Protein AF-A0A2D5EVM4-F1 (afdb_monomer)

Structure (mmCIF, N/CA/C/O backbone):
data_AF-A0A2D5EVM4-F1
#
_entry.id   AF-A0A2D5EVM4-F1
#
loop_
_atom_site.group_PDB
_atom_site.id
_atom_site.type_symbol
_atom_site.label_atom_id
_atom_site.label_alt_id
_atom_site.label_comp_id
_atom_site.label_asym_id
_atom_site.label_entity_id
_atom_site.label_seq_id
_atom_site.pdbx_PDB_ins_code
_atom_site.Cartn_x
_atom_site.Cartn_y
_atom_site.Cartn_z
_atom_site.occupancy
_atom_site.B_iso_or_equiv
_atom_site.auth_seq_id
_atom_site.auth_comp_id
_atom_site.auth_asym_id
_atom_site.auth_atom_id
_atom_site.pdbx_PDB_model_num
ATOM 1 N N . MET A 1 1 ? 32.799 42.514 26.038 1.00 42.97 1 MET A N 1
ATOM 2 C CA . MET A 1 1 ? 31.816 41.900 26.958 1.00 42.97 1 MET A CA 1
ATOM 3 C C . MET A 1 1 ? 31.707 40.420 26.617 1.00 42.97 1 MET A C 1
ATOM 5 O O . MET A 1 1 ? 31.513 40.083 25.457 1.00 42.97 1 MET A O 1
ATOM 9 N N . ARG A 1 2 ? 32.037 39.554 27.582 1.00 37.62 2 ARG A N 1
ATOM 10 C CA . ARG A 1 2 ? 32.351 38.127 27.397 1.00 37.62 2 ARG A CA 1
ATOM 11 C C . ARG A 1 2 ? 31.093 37.255 27.519 1.00 37.62 2 ARG A C 1
ATOM 13 O O . ARG A 1 2 ? 30.310 37.451 28.439 1.00 37.62 2 ARG A O 1
ATOM 20 N N . ARG A 1 3 ? 30.955 36.279 26.614 1.00 37.78 3 ARG A N 1
ATOM 21 C CA . ARG A 1 3 ? 29.951 35.196 26.643 1.00 37.78 3 ARG A CA 1
ATOM 22 C C . ARG A 1 3 ? 30.235 34.203 27.789 1.00 37.78 3 ARG A C 1
ATOM 24 O O . ARG A 1 3 ? 31.414 33.925 28.028 1.00 37.78 3 ARG A O 1
ATOM 31 N N . PRO A 1 4 ? 29.215 33.613 28.441 1.00 48.44 4 PRO A N 1
ATOM 32 C CA . PRO A 1 4 ? 29.426 32.566 29.433 1.00 48.44 4 PRO A CA 1
ATOM 33 C C . PRO A 1 4 ? 29.598 31.187 28.773 1.00 48.44 4 PRO A C 1
ATOM 35 O O . PRO A 1 4 ? 28.965 30.865 27.769 1.00 48.44 4 PRO A O 1
ATOM 38 N N . ARG A 1 5 ? 30.510 30.388 29.341 1.00 42.19 5 ARG A N 1
ATOM 39 C CA . ARG A 1 5 ? 30.834 29.004 28.963 1.00 42.19 5 ARG A CA 1
ATOM 40 C C . ARG A 1 5 ? 29.987 28.029 29.792 1.00 42.19 5 ARG A C 1
ATOM 42 O O . ARG A 1 5 ? 29.993 28.131 31.014 1.00 42.19 5 ARG A O 1
ATOM 49 N N . HIS A 1 6 ? 29.354 27.052 29.142 1.00 44.16 6 HIS A N 1
ATOM 50 C CA . HIS A 1 6 ? 28.801 25.857 29.794 1.00 44.16 6 HIS A CA 1
ATOM 51 C C . HIS A 1 6 ? 29.901 24.815 30.084 1.00 44.16 6 HIS A C 1
ATOM 53 O O . HIS A 1 6 ? 30.778 24.615 29.235 1.00 44.16 6 HIS A O 1
ATOM 59 N N . PRO A 1 7 ? 29.866 24.116 31.236 1.00 49.81 7 PRO A N 1
ATOM 60 C CA . PRO A 1 7 ? 30.782 23.018 31.525 1.00 49.81 7 PRO A CA 1
ATOM 61 C C . PRO A 1 7 ? 30.286 21.683 30.940 1.00 49.81 7 PRO A C 1
ATOM 63 O O . PRO A 1 7 ? 29.124 21.312 31.072 1.00 49.81 7 PRO A O 1
ATOM 66 N N . ARG A 1 8 ? 31.211 20.951 30.305 1.00 36.97 8 ARG A N 1
ATOM 67 C CA . ARG A 1 8 ? 31.040 19.580 29.801 1.00 36.97 8 ARG A CA 1
ATOM 68 C C . ARG A 1 8 ? 31.270 18.572 30.933 1.00 36.97 8 ARG A C 1
ATOM 70 O O . ARG A 1 8 ? 32.369 18.526 31.485 1.00 36.97 8 ARG A O 1
ATOM 77 N N . GLY A 1 9 ? 30.273 17.736 31.219 1.00 35.34 9 GLY A N 1
ATOM 78 C CA . GLY A 1 9 ? 30.382 16.569 32.098 1.00 35.34 9 GLY A CA 1
ATOM 79 C C . GLY A 1 9 ? 30.800 15.307 31.332 1.00 35.34 9 GLY A C 1
ATOM 80 O O . GLY A 1 9 ? 30.108 14.857 30.429 1.00 35.34 9 GLY A O 1
ATOM 81 N N . ARG A 1 10 ? 31.967 14.772 31.701 1.00 35.72 10 ARG A N 1
ATOM 82 C CA . ARG A 1 10 ? 32.482 13.397 31.493 1.00 35.72 10 ARG A CA 1
ATOM 83 C C . ARG A 1 10 ? 31.760 12.456 32.494 1.00 35.72 10 ARG A C 1
ATOM 85 O O . ARG A 1 10 ? 31.312 12.968 33.507 1.00 35.72 10 ARG A O 1
ATOM 92 N N . ARG A 1 11 ? 31.631 11.124 32.407 1.00 36.03 11 ARG A N 1
ATOM 93 C CA . ARG A 1 11 ? 32.366 9.985 31.810 1.00 36.03 11 ARG A CA 1
ATOM 94 C C . ARG A 1 11 ? 31.428 8.758 31.917 1.00 36.03 11 ARG A C 1
ATOM 96 O O . ARG A 1 11 ? 30.803 8.587 32.958 1.00 36.03 11 ARG A O 1
ATOM 103 N N . SER A 1 12 ? 31.440 7.867 30.931 1.00 38.38 12 SER A N 1
ATOM 104 C CA . SER A 1 12 ? 30.966 6.476 31.049 1.00 38.38 12 SER A CA 1
ATOM 105 C C . SER A 1 12 ? 32.100 5.579 31.577 1.00 38.38 12 SER A C 1
ATOM 107 O O . SER A 1 12 ? 33.254 5.829 31.207 1.00 38.38 12 SER A O 1
ATOM 109 N N . PRO A 1 13 ? 31.838 4.511 32.353 1.00 42.53 13 PRO A N 1
ATOM 110 C CA . PRO A 1 13 ? 32.804 3.440 32.546 1.00 42.53 13 PRO A CA 1
ATOM 111 C C . PRO A 1 13 ? 32.529 2.270 31.594 1.00 42.53 13 PRO A C 1
ATOM 113 O O . PRO A 1 13 ? 31.446 1.693 31.564 1.00 42.53 13 PRO A O 1
ATOM 116 N N . ARG A 1 14 ? 33.572 1.932 30.832 1.00 35.53 14 ARG A N 1
ATOM 117 C CA . ARG A 1 14 ? 33.784 0.637 30.183 1.00 35.53 14 ARG A CA 1
ATOM 118 C C . ARG A 1 14 ? 34.067 -0.409 31.264 1.00 35.53 14 ARG A C 1
ATOM 120 O O . ARG A 1 14 ? 34.882 -0.132 32.141 1.00 35.53 14 ARG A O 1
ATOM 127 N N . TRP A 1 15 ? 33.489 -1.599 31.145 1.00 34.16 15 TRP A N 1
ATOM 128 C CA . TRP A 1 15 ? 33.988 -2.796 31.822 1.00 34.16 15 TRP A CA 1
ATOM 129 C C . TRP A 1 15 ? 34.428 -3.800 30.763 1.00 34.16 15 TRP A C 1
ATOM 131 O O . TRP A 1 15 ? 33.698 -4.077 29.816 1.00 34.16 15 TRP A O 1
ATOM 141 N N . ALA A 1 16 ? 35.681 -4.223 30.900 1.00 33.47 16 ALA A N 1
ATOM 142 C CA . ALA A 1 16 ? 36.396 -5.134 30.027 1.00 33.47 16 ALA A CA 1
ATOM 143 C C . ALA A 1 16 ? 36.357 -6.562 30.590 1.00 33.47 16 ALA A C 1
ATOM 145 O O . ALA A 1 16 ? 36.235 -6.767 31.797 1.00 33.47 16 ALA A O 1
ATOM 146 N N . GLU A 1 17 ? 36.483 -7.508 29.668 1.00 37.12 17 GLU A N 1
ATOM 147 C CA . GLU A 1 17 ? 36.565 -8.960 29.821 1.00 37.12 17 GLU A CA 1
ATOM 148 C C . GLU A 1 17 ? 37.786 -9.435 30.627 1.00 37.12 17 GLU A C 1
ATOM 150 O O . GLU A 1 17 ? 38.798 -8.732 30.675 1.00 37.12 17 GLU A O 1
ATOM 155 N N . SER A 1 18 ? 37.712 -10.670 31.158 1.00 35.41 18 SER A N 1
ATOM 156 C CA . SER A 1 18 ? 38.774 -11.711 31.276 1.00 35.41 18 SER A CA 1
ATOM 157 C C . SER A 1 18 ? 38.383 -12.734 32.363 1.00 35.41 18 SER A C 1
ATOM 159 O O . SER A 1 18 ? 37.848 -12.317 33.380 1.00 35.41 18 SER A O 1
ATOM 161 N N . LEU A 1 19 ? 38.699 -14.038 32.379 1.00 36.09 19 LEU A N 1
ATOM 162 C CA . LEU A 1 19 ? 39.059 -15.125 31.447 1.00 36.09 19 LEU A CA 1
ATOM 163 C C . LEU A 1 19 ? 39.366 -16.358 32.354 1.00 36.09 19 LEU A C 1
ATOM 165 O O . LEU A 1 19 ? 39.996 -16.161 33.389 1.00 36.09 19 LEU A O 1
ATOM 169 N N . ARG A 1 20 ? 39.080 -17.595 31.881 1.00 35.06 20 ARG A N 1
ATOM 170 C CA . ARG A 1 20 ? 39.744 -18.906 32.210 1.00 35.06 20 ARG A CA 1
ATOM 171 C C . ARG A 1 20 ? 39.445 -19.571 33.583 1.00 35.06 20 ARG A C 1
ATOM 173 O O . ARG A 1 20 ? 39.303 -18.876 34.570 1.00 35.06 20 ARG A O 1
ATOM 180 N N . ALA A 1 21 ? 39.415 -20.905 33.766 1.00 32.34 21 ALA A N 1
ATOM 181 C CA . ALA A 1 21 ? 39.561 -22.103 32.913 1.00 32.34 21 ALA A CA 1
ATOM 182 C C . ALA A 1 21 ? 39.270 -23.407 33.723 1.00 32.34 21 ALA A C 1
ATOM 184 O O . ALA A 1 21 ? 39.431 -23.381 34.936 1.00 32.34 21 ALA A O 1
ATOM 185 N N . ALA A 1 22 ? 38.977 -24.511 32.998 1.00 33.44 22 ALA A N 1
ATOM 186 C CA . ALA A 1 22 ? 39.284 -25.951 33.238 1.00 33.44 22 ALA A CA 1
ATOM 187 C C . ALA A 1 22 ? 38.821 -26.649 34.548 1.00 33.44 22 ALA A C 1
ATOM 189 O O . ALA A 1 22 ? 38.894 -26.078 35.619 1.00 33.44 22 ALA A O 1
ATOM 190 N N . GLY A 1 23 ? 38.408 -27.923 34.597 1.00 30.44 23 GLY A N 1
ATOM 191 C CA . GLY A 1 23 ? 38.359 -29.029 33.636 1.00 30.44 23 GLY A CA 1
ATOM 192 C C . GLY A 1 23 ? 38.230 -30.383 34.379 1.00 30.44 23 GLY A C 1
ATOM 193 O O . GLY A 1 23 ? 38.442 -30.444 35.585 1.00 30.44 23 GLY A O 1
ATOM 194 N N . LEU A 1 24 ? 37.975 -31.443 33.599 1.00 32.66 24 LEU A N 1
ATOM 195 C CA . LEU A 1 24 ? 38.103 -32.896 33.852 1.00 32.66 24 LEU A CA 1
ATOM 196 C C . LEU A 1 24 ? 36.931 -33.754 34.383 1.00 32.66 24 LEU A C 1
ATOM 198 O O . LEU A 1 24 ? 36.230 -33.451 35.339 1.00 32.66 24 LEU A O 1
ATOM 202 N N . ALA A 1 25 ? 36.826 -34.887 33.679 1.00 38.34 25 ALA A N 1
ATOM 203 C CA . ALA A 1 25 ? 35.893 -36.004 33.722 1.00 38.34 25 ALA A CA 1
ATOM 204 C C . ALA A 1 25 ? 36.338 -37.146 34.655 1.00 38.34 25 ALA A C 1
ATOM 206 O O . ALA A 1 25 ? 37.520 -37.230 34.977 1.00 38.34 25 ALA A O 1
ATOM 207 N N . ALA A 1 26 ? 35.429 -38.086 34.951 1.00 34.84 26 ALA A N 1
ATOM 208 C CA . ALA A 1 26 ? 35.658 -39.538 34.842 1.00 34.84 26 ALA A CA 1
ATOM 209 C C . ALA A 1 26 ? 34.381 -40.345 35.164 1.00 34.84 26 ALA A C 1
ATOM 211 O O . ALA A 1 26 ? 33.531 -39.934 35.945 1.00 34.84 26 ALA A O 1
ATOM 212 N N . SER A 1 27 ? 34.283 -41.501 34.517 1.00 39.50 27 SER A N 1
ATOM 213 C CA . SER A 1 27 ? 33.172 -42.452 34.422 1.00 39.50 27 SER A CA 1
ATOM 214 C C . SER A 1 27 ? 33.388 -43.737 35.247 1.00 39.50 27 SER A C 1
ATOM 216 O O . SER A 1 27 ? 34.513 -43.997 35.660 1.00 39.50 27 SER A O 1
ATOM 218 N N . LEU A 1 28 ? 32.330 -44.575 35.298 1.00 38.22 28 LEU A N 1
ATOM 219 C CA . LEU A 1 28 ? 32.260 -46.056 35.458 1.00 38.22 28 LEU A CA 1
ATOM 220 C C . LEU A 1 28 ? 31.768 -46.666 36.801 1.00 38.22 28 LEU A C 1
ATOM 222 O O . LEU A 1 28 ? 32.502 -46.746 37.775 1.00 38.22 28 LEU A O 1
ATOM 226 N N . ALA A 1 29 ? 30.543 -47.222 36.726 1.00 33.62 29 ALA A N 1
ATOM 227 C CA . ALA A 1 29 ? 30.198 -48.665 36.748 1.00 33.62 29 ALA A CA 1
ATOM 228 C C . ALA A 1 29 ? 29.883 -49.458 38.054 1.00 33.62 29 ALA A C 1
ATOM 230 O O . ALA A 1 29 ? 30.718 -49.613 38.933 1.00 33.62 29 ALA A O 1
ATOM 231 N N . CYS A 1 30 ? 28.715 -50.133 37.974 1.00 34.12 30 CYS A N 1
ATOM 232 C CA . CYS A 1 30 ? 28.390 -51.560 38.235 1.00 34.12 30 CYS A CA 1
ATOM 233 C C . CYS A 1 30 ? 28.057 -52.148 39.632 1.00 34.12 30 CYS A C 1
ATOM 235 O O . CYS A 1 30 ? 28.768 -51.957 40.609 1.00 34.12 30 CYS A O 1
A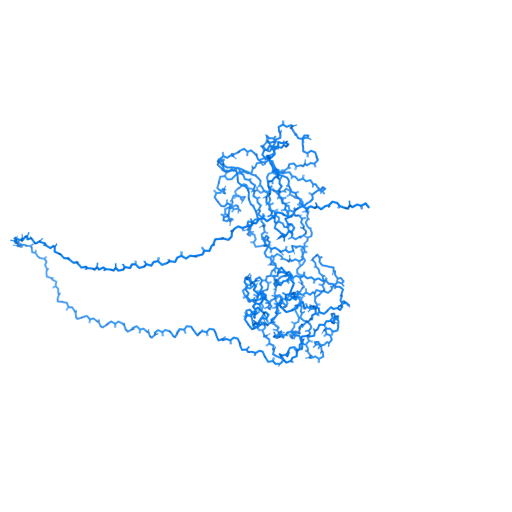TOM 237 N N . GLY A 1 31 ? 27.041 -53.041 39.598 1.00 28.30 31 GLY A N 1
ATOM 238 C CA . GLY A 1 31 ? 26.729 -54.155 40.526 1.00 28.30 31 GLY A CA 1
ATOM 239 C C . GLY A 1 31 ? 25.405 -53.971 41.293 1.00 28.30 31 GLY A C 1
ATOM 240 O O . GLY A 1 31 ? 25.272 -52.976 41.987 1.00 28.30 31 GLY A O 1
ATOM 241 N N . GLY A 1 32 ? 24.351 -54.802 41.246 1.00 30.69 32 GLY A N 1
ATOM 242 C CA . GLY A 1 32 ? 24.165 -56.200 40.828 1.00 30.69 32 GLY A CA 1
ATOM 243 C C . GLY A 1 32 ? 23.960 -57.120 42.048 1.00 30.69 32 GLY A C 1
ATOM 244 O O . GLY A 1 32 ? 24.912 -57.285 42.801 1.00 30.69 32 GLY A O 1
ATOM 245 N N . ALA A 1 33 ? 22.771 -57.724 42.239 1.00 32.72 33 ALA A N 1
ATOM 246 C CA . ALA A 1 33 ? 22.589 -58.958 43.031 1.00 32.72 33 ALA A CA 1
ATOM 247 C C . ALA A 1 33 ? 21.247 -59.680 42.742 1.00 32.72 33 ALA A C 1
ATOM 249 O O . ALA A 1 33 ? 20.180 -59.069 42.757 1.00 32.72 33 ALA A O 1
ATOM 250 N N . GLU A 1 34 ? 21.368 -60.986 42.488 1.00 33.19 34 GLU A N 1
ATOM 251 C CA . GLU A 1 34 ? 20.387 -62.034 42.141 1.00 33.19 34 GLU A CA 1
ATOM 252 C C . GLU A 1 34 ? 19.627 -62.584 43.372 1.00 33.19 34 GLU A C 1
ATOM 254 O O . GLU A 1 34 ? 20.040 -62.347 44.504 1.00 33.19 34 GLU A O 1
ATOM 259 N N . THR A 1 35 ? 18.491 -63.293 43.261 1.00 32.94 35 THR A N 1
ATOM 260 C CA . THR A 1 35 ? 18.304 -64.779 43.173 1.00 32.94 35 THR A CA 1
ATOM 261 C C . THR A 1 35 ? 16.821 -65.061 43.549 1.00 32.94 35 THR A C 1
ATOM 263 O O . THR A 1 35 ? 16.235 -64.230 44.233 1.00 32.94 35 THR A O 1
ATOM 266 N N . SER A 1 36 ? 16.080 -66.136 43.237 1.00 31.62 36 SER A N 1
ATOM 267 C CA . SER A 1 36 ? 16.225 -67.417 42.516 1.00 31.62 36 SER A CA 1
ATOM 268 C C . SER A 1 36 ? 14.826 -68.098 42.457 1.00 31.62 36 SER A C 1
ATOM 270 O O . SER A 1 36 ? 14.026 -67.904 43.370 1.00 31.62 36 SER A O 1
ATOM 272 N N . ALA A 1 37 ? 14.547 -68.899 41.417 1.00 35.00 37 ALA A N 1
ATOM 273 C CA . ALA A 1 37 ? 13.298 -69.661 41.162 1.00 35.00 37 ALA A CA 1
ATOM 274 C C . ALA A 1 37 ? 13.123 -70.918 42.077 1.00 35.00 37 ALA A C 1
ATOM 276 O O . ALA A 1 37 ? 14.016 -71.145 42.898 1.00 35.00 37 ALA A O 1
ATOM 277 N N . PRO A 1 38 ? 12.043 -71.752 41.985 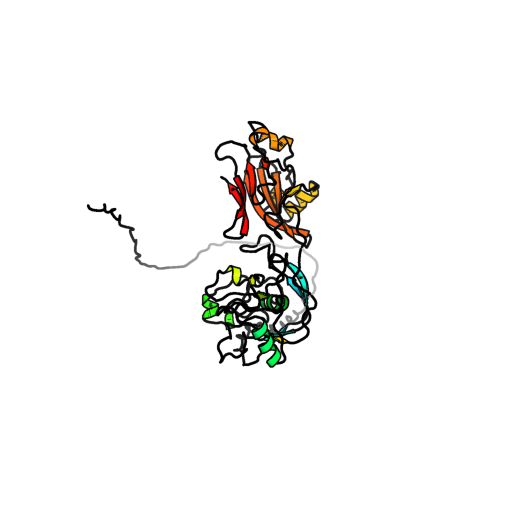1.00 43.19 38 PRO A N 1
ATOM 278 C CA . PRO A 1 38 ? 11.803 -72.660 40.843 1.00 43.19 38 PRO A CA 1
ATOM 279 C C . PRO A 1 38 ? 10.316 -72.962 40.487 1.00 43.19 38 PRO A C 1
ATOM 281 O O . PRO A 1 38 ? 9.380 -72.389 41.033 1.00 43.19 38 PRO A O 1
ATOM 284 N N . ALA A 1 39 ? 10.166 -73.842 39.491 1.00 34.41 39 ALA A N 1
ATOM 285 C CA . ALA A 1 39 ? 9.037 -74.124 38.603 1.00 34.41 39 ALA A CA 1
ATOM 286 C C . ALA A 1 39 ? 7.958 -75.109 39.105 1.00 34.41 39 ALA A C 1
ATOM 288 O O . ALA A 1 39 ? 8.266 -75.983 39.904 1.00 34.41 39 ALA A O 1
ATOM 289 N N . GLU A 1 40 ? 6.767 -75.057 38.483 1.00 31.73 40 GLU A N 1
ATOM 290 C CA . GLU A 1 40 ? 6.006 -76.227 37.989 1.00 31.73 40 GLU A CA 1
ATOM 291 C C . GLU A 1 40 ? 4.909 -75.799 36.973 1.00 31.73 40 GLU A C 1
ATOM 293 O O . GLU A 1 40 ? 4.235 -74.786 37.138 1.00 31.73 40 GLU A O 1
ATOM 298 N N . SER A 1 41 ? 4.778 -76.560 35.882 1.00 35.81 41 SER A N 1
ATOM 299 C CA . SER A 1 41 ? 3.686 -76.595 34.872 1.00 35.81 41 SER A CA 1
ATOM 300 C C . SER A 1 41 ? 3.076 -78.022 34.917 1.00 35.81 41 SER A C 1
ATOM 302 O O . SER A 1 41 ? 3.642 -78.814 35.675 1.00 35.81 41 SER A O 1
ATOM 304 N N . PRO A 1 42 ? 2.064 -78.471 34.123 1.00 50.72 42 PRO A N 1
ATOM 305 C CA . PRO A 1 42 ? 1.303 -77.848 33.013 1.00 50.72 42 PRO A CA 1
ATOM 306 C C . PRO A 1 42 ? -0.221 -78.204 32.973 1.00 50.72 42 PRO A C 1
ATOM 308 O O . PRO A 1 42 ? -0.666 -79.057 33.728 1.00 50.72 42 PRO A O 1
ATOM 311 N N . ASP A 1 43 ? -1.002 -77.602 32.057 1.00 34.44 43 ASP A N 1
ATOM 312 C CA . ASP A 1 43 ? -2.068 -78.259 31.241 1.00 34.44 43 ASP A CA 1
ATOM 313 C C . ASP A 1 43 ? -2.743 -77.226 30.301 1.00 34.44 43 ASP A C 1
ATOM 315 O O . ASP A 1 43 ? -2.834 -76.054 30.655 1.00 34.44 43 ASP A O 1
ATOM 319 N N . ALA A 1 44 ? -3.396 -77.561 29.186 1.00 36.94 44 ALA A N 1
ATOM 320 C CA . ALA A 1 44 ? -2.925 -78.095 27.906 1.00 36.94 44 ALA A CA 1
ATOM 321 C C . ALA A 1 44 ? -3.946 -77.699 26.812 1.00 36.94 44 ALA A C 1
ATOM 323 O O . ALA A 1 44 ? -5.153 -77.722 27.049 1.00 36.94 44 ALA A O 1
ATOM 324 N N . GLY A 1 45 ? -3.455 -77.426 25.596 1.00 30.78 45 GLY A N 1
ATOM 325 C CA . GLY A 1 45 ? -4.207 -77.484 24.327 1.00 30.78 45 GLY A CA 1
ATOM 326 C C . GLY A 1 45 ? -4.236 -76.178 23.512 1.00 30.78 45 GLY A C 1
ATOM 327 O O . GLY A 1 45 ? -4.112 -75.107 24.103 1.00 30.78 45 GLY A O 1
ATOM 328 N N . PRO A 1 46 ? -4.496 -76.207 22.184 1.00 40.50 46 PRO A N 1
ATOM 329 C CA . PRO A 1 46 ? -4.364 -77.267 21.167 1.00 40.50 46 PRO A CA 1
ATOM 330 C C . PRO A 1 46 ? -3.295 -76.869 20.087 1.00 40.50 46 PRO A C 1
ATOM 332 O O . PRO A 1 46 ? -2.594 -75.876 20.284 1.00 40.50 46 PRO A O 1
ATOM 335 N N . PRO A 1 47 ? -3.068 -77.632 18.990 1.00 46.50 47 PRO A N 1
ATOM 336 C CA . PRO A 1 47 ? -1.824 -77.556 18.214 1.00 46.50 47 PRO A CA 1
ATOM 337 C C . PRO A 1 47 ? -1.805 -76.386 17.220 1.00 46.50 47 PRO A C 1
ATOM 339 O O . PRO A 1 47 ? -2.785 -76.156 16.514 1.00 46.50 47 PRO A O 1
ATOM 342 N N . ILE A 1 48 ? -0.664 -75.697 17.122 1.00 47.62 48 ILE A N 1
ATOM 343 C CA . ILE A 1 48 ? -0.394 -74.691 16.084 1.00 47.62 48 ILE A CA 1
ATOM 344 C C . ILE A 1 48 ? 0.591 -75.274 15.065 1.00 47.62 48 ILE A C 1
ATOM 346 O O . ILE A 1 48 ? 1.607 -75.868 15.430 1.00 47.62 48 ILE A O 1
ATOM 350 N N . GLU A 1 49 ? 0.228 -75.116 13.793 1.00 51.38 49 GLU A N 1
ATOM 351 C CA . GLU A 1 49 ? 0.982 -75.466 12.589 1.00 51.38 49 GLU A CA 1
ATOM 352 C C . GLU A 1 49 ? 2.405 -74.889 12.563 1.00 51.38 49 GLU A C 1
ATOM 354 O O . GLU A 1 49 ? 2.721 -73.879 13.192 1.00 51.38 49 GLU A O 1
ATOM 359 N N . ALA A 1 50 ? 3.265 -75.556 11.794 1.00 51.09 50 ALA A N 1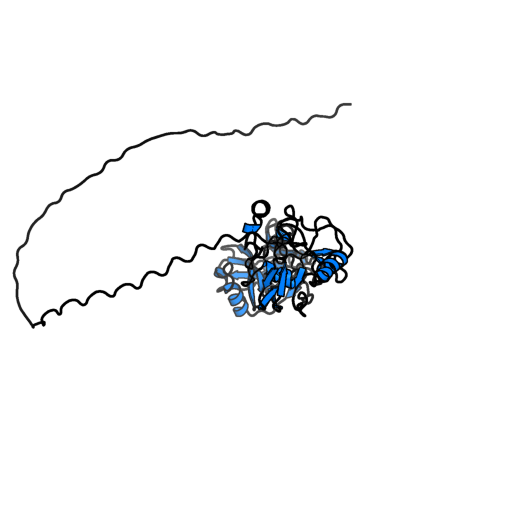
ATOM 360 C CA . ALA A 1 50 ? 4.657 -75.187 11.580 1.00 51.09 50 ALA A CA 1
ATOM 361 C C . ALA A 1 50 ? 4.818 -73.735 11.067 1.00 51.09 50 ALA A C 1
ATOM 363 O O . ALA A 1 50 ? 4.021 -73.292 10.236 1.00 51.09 50 ALA A O 1
ATOM 364 N N . PRO A 1 51 ? 5.869 -73.000 11.484 1.00 48.03 51 PRO A N 1
ATOM 365 C CA . PRO A 1 51 ? 6.154 -71.681 10.935 1.00 48.03 51 PRO A CA 1
ATOM 366 C C . PRO A 1 51 ? 6.602 -71.780 9.472 1.00 48.03 51 PRO A C 1
ATOM 368 O O . PRO A 1 51 ? 7.521 -72.531 9.142 1.00 48.03 51 PRO A O 1
ATOM 371 N N . ALA A 1 52 ? 5.967 -70.984 8.613 1.00 53.91 52 ALA A N 1
ATOM 372 C CA . ALA A 1 52 ? 6.425 -70.701 7.259 1.00 53.91 52 ALA A CA 1
ATOM 373 C C . ALA A 1 52 ? 7.743 -69.903 7.280 1.00 53.91 52 ALA A C 1
ATOM 375 O O . ALA A 1 52 ? 7.960 -69.068 8.163 1.00 53.91 52 ALA A O 1
ATOM 376 N N . GLU A 1 53 ? 8.614 -70.153 6.298 1.00 55.47 53 GLU A N 1
ATOM 377 C CA . GLU A 1 53 ? 9.845 -69.386 6.076 1.00 55.47 53 GLU A CA 1
ATOM 378 C C . GLU A 1 53 ? 9.558 -67.879 5.920 1.00 55.47 53 GLU A C 1
ATOM 380 O O . GLU A 1 53 ? 8.570 -67.500 5.281 1.00 55.47 53 GLU A O 1
ATOM 385 N N . PRO A 1 54 ? 10.415 -66.994 6.466 1.00 50.78 54 PRO A N 1
ATOM 386 C CA . PRO A 1 54 ? 10.236 -65.557 6.328 1.00 50.78 54 PRO A CA 1
ATOM 387 C C . PRO A 1 54 ? 10.476 -65.118 4.878 1.00 50.78 54 PRO A C 1
ATOM 389 O O . PRO A 1 54 ? 11.521 -65.393 4.287 1.00 50.78 54 PRO A O 1
ATOM 392 N N . ALA A 1 55 ? 9.505 -64.397 4.318 1.00 60.88 55 ALA A N 1
ATOM 393 C CA . ALA A 1 55 ? 9.630 -63.736 3.025 1.00 60.88 55 ALA A CA 1
ATOM 394 C C . ALA A 1 55 ? 10.774 -62.696 3.041 1.00 60.88 55 ALA A C 1
ATOM 396 O O . ALA A 1 55 ? 10.984 -62.034 4.063 1.00 60.88 55 ALA A O 1
ATOM 397 N N . PRO A 1 56 ? 11.505 -62.511 1.926 1.00 56.28 56 PRO A N 1
ATOM 398 C CA . PRO A 1 56 ? 12.550 -61.500 1.842 1.00 56.28 56 PRO A CA 1
ATOM 399 C C . PRO A 1 56 ? 11.955 -60.091 1.957 1.00 56.28 56 PRO A C 1
ATOM 401 O O . PRO A 1 56 ? 10.894 -59.796 1.404 1.00 56.28 56 PRO A O 1
ATOM 404 N N . ALA A 1 57 ? 12.661 -59.224 2.685 1.00 60.38 57 ALA A N 1
ATOM 405 C CA . ALA A 1 57 ? 12.288 -57.829 2.879 1.00 60.38 57 ALA A CA 1
ATOM 406 C C . ALA A 1 57 ? 12.154 -57.086 1.532 1.00 60.38 57 ALA A C 1
ATOM 408 O O . ALA A 1 57 ? 12.956 -57.327 0.622 1.00 60.38 57 ALA A O 1
ATOM 409 N N . PRO A 1 58 ? 11.177 -56.170 1.390 1.00 53.97 58 PRO A N 1
ATOM 410 C CA . PRO A 1 58 ? 11.050 -55.355 0.192 1.00 53.97 58 PRO A CA 1
ATOM 411 C C . PRO A 1 58 ? 12.289 -54.472 0.033 1.00 53.97 58 PRO A C 1
ATOM 413 O O . PRO A 1 58 ? 12.728 -53.807 0.970 1.00 53.97 58 PRO A O 1
ATOM 416 N N . THR A 1 59 ? 12.864 -54.492 -1.165 1.00 57.41 59 THR A N 1
ATOM 417 C CA . THR A 1 59 ? 13.983 -53.631 -1.543 1.00 57.41 59 THR A CA 1
ATOM 418 C C . THR A 1 59 ? 13.497 -52.186 -1.555 1.00 57.41 59 THR A C 1
ATOM 420 O O . THR A 1 59 ? 12.564 -51.847 -2.283 1.00 57.41 59 THR A O 1
ATOM 423 N N . GLU A 1 60 ? 14.105 -51.351 -0.719 1.00 53.72 60 GLU A N 1
ATOM 424 C CA . GLU A 1 60 ? 13.838 -49.918 -0.670 1.00 53.72 60 GLU A CA 1
ATOM 425 C C . GLU A 1 60 ? 14.148 -49.309 -2.054 1.00 53.72 60 GLU A C 1
ATOM 427 O O . GLU A 1 60 ? 15.227 -49.570 -2.602 1.00 53.72 60 GLU A O 1
ATOM 432 N N . PRO A 1 61 ? 13.213 -48.570 -2.682 1.00 63.28 61 PRO A N 1
ATOM 433 C CA . PRO A 1 61 ? 13.493 -47.915 -3.950 1.00 63.28 61 PRO A CA 1
ATOM 434 C C . PRO A 1 61 ? 14.654 -46.928 -3.766 1.00 63.28 61 PRO A C 1
ATOM 436 O O . PRO A 1 61 ? 14.771 -46.326 -2.697 1.00 63.28 61 PRO A O 1
ATOM 439 N N . PRO A 1 62 ? 15.524 -46.757 -4.779 1.00 58.91 62 PRO A N 1
ATOM 440 C CA . PRO A 1 62 ? 16.668 -45.866 -4.668 1.00 58.91 62 PRO A CA 1
ATOM 441 C C . PRO A 1 62 ? 16.191 -44.478 -4.244 1.00 58.91 62 PRO A C 1
ATOM 443 O O . PRO A 1 62 ? 15.270 -43.923 -4.851 1.00 58.91 62 PRO A O 1
ATOM 446 N N . ALA A 1 63 ? 16.811 -43.950 -3.187 1.00 59.91 63 ALA A N 1
ATOM 447 C CA . ALA A 1 63 ? 16.557 -42.603 -2.709 1.00 59.91 63 ALA A CA 1
ATOM 448 C C . ALA A 1 63 ? 16.616 -41.637 -3.897 1.00 59.91 63 ALA A C 1
ATOM 450 O O . ALA A 1 63 ? 17.573 -41.659 -4.678 1.00 59.91 63 ALA A O 1
ATOM 451 N N . ALA A 1 64 ? 15.570 -40.821 -4.046 1.00 58.06 64 ALA A N 1
ATOM 452 C CA . ALA A 1 64 ? 15.572 -39.742 -5.017 1.00 58.06 64 ALA A CA 1
ATOM 453 C C . ALA A 1 64 ? 16.855 -38.915 -4.821 1.00 58.06 64 ALA A C 1
ATOM 455 O O . ALA A 1 64 ? 17.256 -38.700 -3.669 1.00 58.06 64 ALA A O 1
ATOM 456 N N . PRO A 1 65 ? 17.523 -38.477 -5.906 1.00 57.06 65 PRO A N 1
ATOM 457 C CA . PRO A 1 65 ? 18.663 -37.589 -5.766 1.00 57.06 65 PRO A CA 1
ATOM 458 C C . PRO A 1 65 ? 18.242 -36.391 -4.904 1.00 57.06 65 PRO A C 1
ATOM 460 O O . PRO A 1 65 ? 17.090 -35.949 -5.012 1.00 57.06 65 PRO A O 1
ATOM 463 N N . PRO A 1 66 ? 19.131 -35.886 -4.029 1.00 58.31 66 PRO A N 1
ATOM 464 C CA . PRO A 1 66 ? 18.833 -34.680 -3.272 1.00 58.31 66 PRO A CA 1
ATOM 465 C C . PRO A 1 66 ? 18.379 -33.591 -4.256 1.00 58.31 66 PRO A C 1
ATOM 467 O O . PRO A 1 66 ? 18.886 -33.564 -5.385 1.00 58.31 66 PRO A O 1
ATOM 470 N N . PRO A 1 67 ? 17.421 -32.724 -3.873 1.00 55.03 67 PRO A N 1
ATOM 471 C CA . PRO A 1 67 ? 17.067 -31.574 -4.691 1.00 55.03 67 PRO A CA 1
ATOM 472 C C . PRO A 1 67 ? 18.362 -30.890 -5.116 1.00 55.03 67 PRO A C 1
ATOM 474 O O . PRO A 1 67 ? 19.225 -30.663 -4.264 1.00 55.03 67 PRO A O 1
ATOM 477 N N . ALA A 1 68 ? 18.526 -30.644 -6.418 1.00 52.53 68 ALA A N 1
ATOM 478 C CA . ALA A 1 68 ? 19.677 -29.899 -6.901 1.00 52.53 68 ALA A CA 1
ATOM 479 C C . ALA A 1 68 ? 19.778 -28.619 -6.065 1.00 52.53 68 ALA A C 1
ATOM 481 O O . ALA A 1 68 ? 18.777 -27.911 -5.905 1.00 52.53 68 ALA A O 1
ATOM 482 N N . GLU A 1 69 ? 20.953 -28.365 -5.482 1.00 51.66 69 GLU A N 1
ATOM 483 C CA . GLU A 1 69 ? 21.221 -27.066 -4.876 1.00 51.66 69 GLU A CA 1
ATOM 484 C C . GLU A 1 69 ? 20.851 -26.002 -5.915 1.00 51.66 69 GLU A C 1
ATOM 486 O O . GLU A 1 69 ? 21.188 -26.186 -7.091 1.00 51.66 69 GLU A O 1
ATOM 491 N N . PRO A 1 70 ? 20.103 -24.948 -5.538 1.00 55.34 70 PRO A N 1
ATOM 492 C CA . PRO A 1 70 ? 19.724 -23.918 -6.488 1.00 55.34 70 PRO A CA 1
ATOM 493 C C . PRO A 1 70 ? 21.001 -23.389 -7.134 1.00 55.34 70 PRO A C 1
ATOM 495 O O . PRO A 1 70 ? 21.885 -22.864 -6.455 1.00 55.34 70 PRO A O 1
ATOM 498 N N . GLU A 1 71 ? 21.117 -23.613 -8.441 1.00 58.66 71 GLU A N 1
ATOM 499 C CA . GLU A 1 71 ? 22.273 -23.202 -9.219 1.00 58.66 71 GLU A CA 1
ATOM 500 C C . GLU A 1 71 ? 22.449 -21.693 -9.027 1.00 58.66 71 GLU A C 1
ATOM 502 O O . GLU A 1 71 ? 21.482 -20.929 -9.121 1.00 58.66 71 GLU A O 1
ATOM 507 N N . ALA A 1 72 ? 23.665 -21.265 -8.671 1.00 64.56 72 ALA A N 1
ATOM 508 C CA . ALA A 1 72 ? 23.932 -19.856 -8.420 1.00 64.56 72 ALA A CA 1
ATOM 509 C C . ALA A 1 72 ? 23.492 -19.031 -9.644 1.00 64.56 72 ALA A C 1
ATOM 511 O O . ALA A 1 72 ? 23.781 -19.428 -10.779 1.00 64.56 72 ALA A O 1
ATOM 512 N N . PRO A 1 73 ? 22.792 -17.899 -9.450 1.00 75.00 73 PRO A N 1
ATOM 513 C CA . PRO A 1 73 ? 22.234 -17.146 -10.562 1.00 75.00 73 PRO A CA 1
ATOM 514 C C . PRO A 1 73 ? 23.344 -16.724 -11.527 1.00 75.00 73 PRO A C 1
ATOM 516 O O . PRO A 1 73 ? 24.299 -16.045 -11.149 1.00 75.00 73 PRO A O 1
ATOM 519 N N . ALA A 1 74 ? 23.211 -17.129 -12.792 1.00 84.25 74 ALA A N 1
ATOM 520 C CA . ALA A 1 74 ? 24.195 -16.820 -13.820 1.00 84.25 74 ALA A CA 1
ATOM 521 C C . ALA A 1 74 ? 24.334 -15.296 -14.009 1.00 84.25 74 ALA A C 1
ATOM 523 O O . ALA A 1 74 ? 23.319 -14.584 -13.964 1.00 84.25 74 ALA A O 1
ATOM 524 N N . PRO A 1 75 ? 25.552 -14.781 -14.269 1.00 89.50 75 PRO A N 1
ATOM 525 C CA . PRO A 1 75 ? 25.755 -13.364 -14.547 1.00 89.50 75 PRO A CA 1
ATOM 526 C C . PRO A 1 75 ? 24.940 -12.924 -15.778 1.00 89.50 75 PRO A C 1
ATOM 528 O O . PRO A 1 75 ? 24.814 -13.702 -16.729 1.00 89.50 75 PRO A O 1
ATOM 531 N N . PRO A 1 76 ? 24.378 -11.700 -15.782 1.00 93.69 76 PRO A N 1
ATOM 532 C CA . PRO A 1 76 ? 23.576 -11.214 -16.898 1.00 93.69 76 PRO A CA 1
ATOM 533 C C . PRO A 1 76 ? 24.440 -10.994 -18.142 1.00 93.69 76 PRO A C 1
ATOM 535 O O . PRO A 1 76 ? 25.605 -10.603 -18.046 1.00 93.69 76 PRO A O 1
ATOM 538 N N . ARG A 1 77 ? 23.854 -11.203 -19.319 1.00 96.44 77 ARG A N 1
ATOM 539 C CA . ARG A 1 77 ? 24.447 -10.869 -20.621 1.00 96.44 77 ARG A CA 1
ATOM 540 C C . ARG A 1 77 ? 23.831 -9.592 -21.184 1.00 96.44 77 ARG A C 1
ATOM 542 O O . ARG A 1 77 ? 22.700 -9.241 -20.859 1.00 96.44 77 ARG A O 1
ATOM 549 N N . ALA A 1 78 ? 24.567 -8.918 -22.066 1.00 97.50 78 ALA A N 1
ATOM 550 C CA . ALA A 1 78 ? 24.042 -7.762 -22.783 1.00 97.50 78 ALA A CA 1
ATOM 551 C C . ALA A 1 78 ? 22.797 -8.142 -23.604 1.00 97.50 78 ALA A C 1
ATOM 553 O O . ALA A 1 78 ? 22.806 -9.137 -24.333 1.00 97.50 78 ALA A O 1
ATOM 554 N N . GLY A 1 79 ? 21.734 -7.352 -23.466 1.00 97.44 79 GLY A N 1
ATOM 555 C CA . GLY A 1 79 ? 20.445 -7.550 -24.121 1.00 97.44 79 GLY A CA 1
ATOM 556 C C . GLY A 1 79 ? 19.603 -8.699 -23.560 1.00 97.44 79 GLY A C 1
ATOM 557 O O . GLY A 1 79 ? 18.596 -9.045 -24.171 1.00 97.44 79 GLY A O 1
ATOM 558 N N . GLU A 1 80 ? 19.988 -9.311 -22.436 1.00 98.00 80 GLU A N 1
ATOM 559 C CA . GLU A 1 80 ? 19.241 -10.426 -21.853 1.00 98.00 80 GLU A CA 1
ATOM 560 C C . GLU A 1 80 ? 17.881 -9.973 -21.306 1.00 98.00 80 GLU A C 1
ATOM 562 O O . GLU A 1 80 ? 17.792 -9.059 -20.483 1.00 98.00 80 GLU A O 1
ATOM 567 N N . THR A 1 81 ? 16.813 -10.634 -21.743 1.00 98.25 81 THR A N 1
ATOM 568 C CA . THR A 1 81 ? 15.449 -10.416 -21.256 1.00 98.25 81 THR A CA 1
ATOM 569 C C . THR A 1 81 ? 14.979 -11.597 -20.412 1.00 98.25 81 THR A C 1
ATOM 571 O O . THR A 1 81 ? 15.466 -12.720 -20.540 1.00 98.25 81 THR A O 1
ATOM 574 N N . VAL A 1 82 ? 14.023 -11.328 -19.529 1.00 98.38 82 VAL A N 1
ATOM 575 C CA . VAL A 1 82 ? 13.318 -12.321 -18.721 1.00 98.38 82 VAL A CA 1
ATOM 576 C C . VAL A 1 82 ? 11.883 -12.407 -19.227 1.00 98.38 82 VAL A C 1
ATOM 578 O O . VAL A 1 82 ? 11.193 -11.389 -19.294 1.00 98.38 82 VAL A O 1
ATOM 581 N N . ALA A 1 83 ? 11.432 -13.611 -19.575 1.00 98.38 83 ALA A N 1
ATOM 582 C CA . ALA A 1 83 ? 10.047 -13.861 -19.952 1.00 98.38 83 ALA A CA 1
ATOM 583 C C . ALA A 1 83 ? 9.179 -13.993 -18.695 1.00 98.38 83 ALA A C 1
ATOM 585 O O . ALA A 1 83 ? 9.420 -14.863 -17.860 1.00 98.38 83 ALA A O 1
ATOM 586 N N . ILE A 1 84 ? 8.156 -13.148 -18.580 1.00 98.06 84 ILE A N 1
ATOM 587 C CA . ILE A 1 84 ? 7.176 -13.183 -17.496 1.00 98.06 84 ILE A CA 1
ATOM 588 C C . ILE A 1 84 ? 5.881 -13.791 -18.048 1.00 98.06 84 ILE A C 1
ATOM 590 O O . ILE A 1 84 ? 5.277 -13.212 -18.958 1.00 98.06 84 ILE A O 1
ATOM 594 N N . PRO A 1 85 ? 5.437 -14.957 -17.541 1.00 97.44 85 PRO A N 1
ATOM 595 C CA . PRO A 1 85 ? 4.191 -15.571 -17.980 1.00 97.44 85 PRO A CA 1
ATOM 596 C C . PRO A 1 85 ? 2.973 -14.694 -17.681 1.00 97.44 85 PRO A C 1
ATOM 598 O O . PRO A 1 85 ? 2.962 -13.926 -16.715 1.00 97.44 85 PRO A O 1
ATOM 601 N N . ALA A 1 86 ? 1.920 -14.873 -18.479 1.00 97.06 86 ALA A N 1
ATOM 602 C CA . ALA A 1 86 ? 0.616 -14.288 -18.192 1.00 97.06 86 ALA A CA 1
ATOM 603 C C . ALA A 1 86 ? 0.101 -14.763 -16.825 1.00 97.06 86 ALA A C 1
ATOM 605 O O . ALA A 1 86 ? 0.353 -15.900 -16.417 1.00 97.06 86 ALA A O 1
ATOM 606 N N . GLY A 1 87 ? -0.652 -13.908 -16.142 1.00 95.31 87 GLY A N 1
ATOM 607 C CA . GLY A 1 87 ? -1.310 -14.270 -14.895 1.00 95.31 87 GLY A CA 1
ATOM 608 C C . GLY A 1 87 ? -1.786 -13.071 -14.090 1.00 95.31 87 GLY A C 1
ATOM 609 O O . GLY A 1 87 ? -1.602 -11.914 -14.474 1.00 95.31 87 GLY A O 1
ATOM 610 N N . THR A 1 88 ? -2.373 -13.374 -12.939 1.00 95.69 88 THR A N 1
ATOM 611 C CA . THR A 1 88 ? -2.960 -12.384 -12.043 1.00 95.69 88 THR A CA 1
ATOM 612 C C . THR A 1 88 ? -1.900 -11.738 -11.151 1.00 95.69 88 THR A C 1
ATOM 614 O O . THR A 1 88 ? -1.177 -12.411 -10.417 1.00 95.69 88 THR A O 1
ATOM 617 N N . LEU A 1 89 ? -1.848 -10.409 -11.154 1.00 95.56 89 LEU A N 1
ATOM 618 C CA . LEU A 1 89 ? -1.130 -9.606 -10.172 1.00 95.56 89 LEU A CA 1
ATOM 619 C C . LEU A 1 89 ? -2.119 -9.075 -9.127 1.00 95.56 89 LEU A C 1
ATOM 621 O O . LEU A 1 89 ? -3.052 -8.358 -9.469 1.00 95.56 89 LEU A O 1
ATOM 625 N N . ALA A 1 90 ? -1.878 -9.347 -7.846 1.00 95.06 90 ALA A N 1
ATOM 626 C CA . ALA A 1 90 ? -2.553 -8.653 -6.749 1.00 95.06 90 ALA A CA 1
ATOM 627 C C . ALA A 1 90 ? -1.888 -7.281 -6.510 1.00 95.06 90 ALA A C 1
ATOM 629 O O . ALA A 1 90 ? -0.918 -7.174 -5.756 1.00 95.06 90 ALA A O 1
ATOM 630 N N . VAL A 1 91 ? -2.381 -6.247 -7.195 1.00 95.69 91 VAL A N 1
ATOM 631 C CA . VAL A 1 91 ? -1.758 -4.918 -7.299 1.00 95.69 91 VAL A CA 1
ATOM 632 C C . VAL A 1 91 ? -1.789 -4.156 -5.976 1.00 95.69 91 VAL A C 1
ATOM 634 O O . VAL A 1 91 ? -2.831 -4.053 -5.330 1.00 95.69 91 VAL A O 1
ATOM 637 N N . GLY A 1 92 ? -0.666 -3.535 -5.611 1.00 95.19 92 GLY A N 1
ATOM 638 C CA . GLY A 1 92 ? -0.546 -2.709 -4.415 1.00 95.19 92 GLY A CA 1
ATOM 639 C C . GLY A 1 92 ? -0.135 -3.529 -3.196 1.00 95.19 92 GLY A C 1
ATOM 640 O O . GLY A 1 92 ? 0.668 -4.454 -3.304 1.00 95.19 92 GLY A O 1
ATOM 641 N N . SER A 1 93 ? -0.592 -3.176 -1.999 1.00 93.94 93 SER A N 1
ATOM 642 C CA . SER A 1 93 ? -0.136 -3.818 -0.760 1.00 93.94 93 SER A CA 1
ATOM 643 C C . SER A 1 93 ? -1.267 -4.030 0.236 1.00 93.94 93 SER A C 1
ATOM 645 O O . SER A 1 93 ? -2.290 -3.355 0.202 1.00 93.94 93 SER A O 1
ATOM 647 N N . ARG A 1 94 ? -1.079 -5.009 1.131 1.00 91.81 94 ARG A N 1
ATOM 648 C CA . ARG A 1 94 ? -2.081 -5.356 2.147 1.00 91.81 94 ARG A CA 1
ATOM 649 C C . ARG A 1 94 ? -2.281 -4.160 3.097 1.00 91.81 94 ARG A C 1
ATOM 651 O O . ARG A 1 94 ? -1.265 -3.703 3.634 1.00 91.81 94 ARG A O 1
ATOM 658 N N . PRO A 1 95 ? -3.519 -3.697 3.346 1.00 91.75 95 PRO A N 1
ATOM 659 C CA . PRO A 1 95 ? -3.793 -2.681 4.363 1.00 91.75 95 PRO A CA 1
ATOM 660 C C . PRO A 1 95 ? -3.227 -3.053 5.743 1.00 91.75 95 PRO A C 1
ATOM 662 O O . PRO A 1 95 ? -3.026 -4.231 6.054 1.00 91.75 95 PRO A O 1
ATOM 665 N N . GLY A 1 96 ? -2.880 -2.038 6.538 1.00 88.38 96 GLY A N 1
ATOM 666 C CA . GLY A 1 96 ? -2.222 -2.198 7.843 1.00 88.38 96 GLY A CA 1
ATOM 667 C C . GLY A 1 96 ? -0.724 -2.551 7.811 1.00 88.38 96 GLY A C 1
ATOM 668 O O . GLY A 1 96 ? -0.080 -2.609 8.862 1.00 88.38 96 GLY A O 1
ATOM 669 N N . ARG A 1 97 ? -0.115 -2.777 6.634 1.00 90.06 97 ARG A N 1
ATOM 670 C CA . ARG A 1 97 ? 1.335 -3.037 6.537 1.00 90.06 97 ARG A CA 1
ATOM 671 C C . ARG A 1 97 ? 2.164 -1.783 6.867 1.00 90.06 97 ARG A C 1
ATOM 673 O O . ARG A 1 97 ? 1.831 -0.702 6.384 1.00 90.06 97 ARG A O 1
ATOM 680 N N . PRO A 1 98 ? 3.292 -1.924 7.595 1.00 90.44 98 PRO A N 1
ATOM 681 C CA . PRO A 1 98 ? 4.200 -0.810 7.847 1.00 90.44 98 PRO A CA 1
ATOM 682 C C . PRO A 1 98 ? 4.645 -0.111 6.560 1.00 90.44 98 PRO A C 1
ATOM 684 O O . PRO A 1 98 ? 5.007 -0.750 5.569 1.00 90.44 98 PRO A O 1
ATOM 687 N N . HIS A 1 99 ? 4.651 1.215 6.614 1.00 93.56 99 HIS A N 1
ATOM 688 C CA . HIS A 1 99 ? 5.062 2.144 5.568 1.00 93.56 99 HIS A CA 1
ATOM 689 C C . HIS A 1 99 ? 4.267 2.067 4.258 1.00 93.56 99 HIS A C 1
ATOM 691 O O . HIS A 1 99 ? 4.713 2.612 3.239 1.00 93.56 99 HIS A O 1
ATOM 697 N N . ARG A 1 100 ? 3.104 1.410 4.266 1.00 93.69 100 ARG A N 1
ATOM 698 C CA . ARG A 1 100 ? 2.122 1.485 3.183 1.00 93.69 100 ARG A CA 1
ATOM 699 C C . ARG A 1 100 ? 1.634 2.927 3.022 1.00 93.69 100 ARG A C 1
ATOM 701 O O . ARG A 1 100 ? 1.329 3.603 4.000 1.00 93.69 100 ARG A O 1
ATOM 708 N N . ARG A 1 101 ? 1.535 3.396 1.778 1.00 94.38 101 ARG A N 1
ATOM 709 C CA . ARG A 1 101 ? 0.868 4.654 1.420 1.00 94.38 101 ARG A CA 1
ATOM 710 C C . ARG A 1 101 ? -0.455 4.328 0.752 1.00 94.38 101 ARG A C 1
ATOM 712 O O . ARG A 1 101 ? -0.514 4.170 -0.464 1.00 94.38 101 ARG A O 1
ATOM 719 N N . ALA A 1 102 ? -1.486 4.183 1.572 1.00 93.62 102 ALA A N 1
ATOM 720 C CA . ALA A 1 102 ? -2.827 3.794 1.159 1.00 93.62 102 ALA A CA 1
ATOM 721 C C . ALA A 1 102 ? -3.407 4.693 0.060 1.00 93.62 102 ALA A C 1
ATOM 723 O O . ALA A 1 102 ? -4.073 4.214 -0.854 1.00 93.62 102 ALA A O 1
ATOM 724 N N . GLU A 1 103 ? -3.040 5.975 0.088 1.00 93.38 103 GLU A N 1
ATOM 725 C CA . GLU A 1 103 ? -3.472 6.963 -0.895 1.00 93.38 103 GLU A CA 1
ATOM 726 C C . GLU A 1 103 ? -2.993 6.632 -2.304 1.00 93.38 103 GLU A C 1
ATOM 728 O O . GLU A 1 103 ? -3.651 7.010 -3.264 1.00 93.38 103 GLU A O 1
ATOM 733 N N . ASN A 1 104 ? -1.859 5.931 -2.416 1.00 94.69 104 ASN A N 1
ATOM 734 C CA . ASN A 1 104 ? -1.192 5.639 -3.679 1.00 94.69 104 ASN A CA 1
ATOM 735 C C . ASN A 1 104 ? -1.256 4.155 -4.051 1.00 94.69 104 ASN A C 1
ATOM 737 O O . ASN A 1 104 ? -1.171 3.820 -5.230 1.00 94.69 104 ASN A O 1
ATOM 741 N N . GLU A 1 105 ? -1.366 3.265 -3.062 1.00 95.31 105 GLU A N 1
ATOM 742 C CA . GLU A 1 105 ? -1.262 1.813 -3.216 1.00 95.31 105 GLU A CA 1
ATOM 743 C C . GLU A 1 105 ? -2.637 1.149 -3.148 1.00 95.31 105 GLU A C 1
ATOM 745 O O . GLU A 1 105 ? -3.377 1.364 -2.191 1.00 95.31 105 GLU A O 1
ATOM 750 N N . ALA A 1 106 ? -2.977 0.336 -4.148 1.00 94.44 106 ALA A N 1
ATOM 751 C CA . ALA A 1 106 ? -4.224 -0.432 -4.169 1.00 94.44 106 ALA A CA 1
ATOM 752 C C . ALA A 1 106 ? -4.249 -1.546 -3.102 1.00 94.44 106 ALA A C 1
ATOM 754 O O . ALA A 1 106 ? -3.201 -1.986 -2.611 1.00 94.44 106 ALA A O 1
ATOM 755 N N . ASP A 1 107 ? -5.444 -2.027 -2.767 1.00 92.81 107 ASP A N 1
ATOM 756 C CA . ASP A 1 107 ? -5.676 -3.005 -1.696 1.00 92.81 107 ASP A CA 1
ATOM 757 C C . ASP A 1 107 ? -5.458 -4.465 -2.150 1.00 92.81 107 ASP A C 1
ATOM 759 O O . ASP A 1 107 ? -6.270 -5.338 -1.867 1.00 92.81 107 ASP A O 1
ATOM 763 N N . ARG A 1 108 ? -4.362 -4.778 -2.859 1.00 92.12 108 ARG A N 1
ATOM 764 C CA . ARG A 1 108 ? -4.145 -6.104 -3.494 1.00 92.12 108 ARG A CA 1
ATOM 765 C C . ARG A 1 108 ? -5.228 -6.461 -4.522 1.00 92.12 108 ARG A C 1
ATOM 767 O O . ARG A 1 108 ? -5.634 -7.616 -4.634 1.00 92.12 108 ARG A O 1
ATOM 774 N N . VAL A 1 109 ? -5.670 -5.477 -5.301 1.00 92.50 109 VAL A N 1
ATOM 775 C CA . VAL A 1 109 ? -6.691 -5.669 -6.342 1.00 92.50 109 VAL A CA 1
ATOM 776 C C . VAL A 1 109 ? -6.153 -6.613 -7.431 1.00 92.50 109 VAL A C 1
ATOM 778 O O . VAL A 1 109 ? -5.090 -6.329 -7.987 1.00 92.50 109 VAL A O 1
ATOM 781 N N . PRO A 1 110 ? -6.844 -7.724 -7.749 1.00 94.12 110 PRO A N 1
ATOM 782 C CA . PRO A 1 110 ? -6.397 -8.658 -8.776 1.00 94.12 110 PRO A CA 1
ATOM 783 C C . PRO A 1 110 ? -6.523 -8.037 -10.172 1.00 94.12 110 PRO A C 1
ATOM 785 O O . PRO A 1 110 ? -7.583 -7.538 -10.546 1.00 94.12 110 PRO A O 1
ATOM 788 N N . VAL A 1 111 ? -5.441 -8.084 -10.948 1.00 95.50 111 VAL A N 1
ATOM 789 C CA . VAL A 1 111 ? -5.379 -7.612 -12.336 1.00 95.50 111 VAL A CA 1
ATOM 790 C C . VAL A 1 111 ? -4.718 -8.674 -13.203 1.00 95.50 111 VAL A C 1
ATOM 792 O O . VAL A 1 111 ? -3.597 -9.095 -12.927 1.00 95.50 111 VAL A O 1
ATOM 795 N N . GLU A 1 112 ? -5.402 -9.089 -14.266 1.00 96.44 112 GLU A N 1
ATOM 796 C CA . GLU A 1 112 ? -4.853 -10.007 -15.264 1.00 96.44 112 GLU A CA 1
ATOM 797 C C . GLU A 1 112 ? -3.848 -9.288 -16.165 1.00 96.44 112 GLU A C 1
ATOM 799 O O . GLU A 1 112 ? -4.149 -8.239 -16.739 1.00 96.44 112 GLU A O 1
ATOM 804 N N . LEU A 1 113 ? -2.656 -9.867 -16.307 1.00 97.31 113 LEU A N 1
ATOM 805 C CA . LEU A 1 113 ? -1.608 -9.367 -17.189 1.00 97.31 113 LEU A CA 1
ATOM 806 C C . LEU A 1 113 ? -1.297 -10.395 -18.284 1.00 97.31 113 LEU A C 1
ATOM 808 O O . LEU A 1 113 ? -1.215 -11.593 -17.992 1.00 97.31 113 LEU A O 1
ATOM 812 N N . PRO A 1 114 ? -1.092 -9.957 -19.541 1.00 97.62 114 PRO A N 1
ATOM 813 C CA . PRO A 1 114 ? -0.586 -10.838 -20.582 1.00 97.62 114 PRO A CA 1
ATOM 814 C C . PRO A 1 114 ? 0.872 -11.221 -20.298 1.00 97.62 114 PRO A C 1
ATOM 816 O O . PRO A 1 114 ? 1.544 -10.610 -19.468 1.00 97.62 114 PRO A O 1
ATOM 819 N N . ALA A 1 115 ? 1.378 -12.222 -21.020 1.00 98.06 115 ALA A N 1
ATOM 820 C CA . ALA A 1 115 ? 2.803 -12.520 -21.005 1.00 98.06 115 ALA A CA 1
ATOM 821 C C . ALA A 1 115 ? 3.585 -11.382 -21.678 1.00 98.06 115 ALA A C 1
ATOM 823 O O . ALA A 1 115 ? 3.150 -10.842 -22.700 1.00 98.06 115 ALA A O 1
ATOM 824 N N . PHE A 1 116 ? 4.747 -11.053 -21.128 1.00 98.50 116 PHE A N 1
ATOM 825 C CA . PHE A 1 116 ? 5.644 -10.018 -21.641 1.00 98.50 116 PHE A CA 1
ATOM 826 C C . PHE A 1 116 ? 7.097 -10.423 -21.392 1.00 98.50 116 PHE A C 1
ATOM 828 O O . PHE A 1 116 ? 7.369 -11.328 -20.603 1.00 98.50 116 PHE A O 1
ATOM 835 N N . GLU A 1 117 ? 8.042 -9.749 -22.041 1.00 98.75 117 GLU A N 1
ATOM 836 C CA . GLU A 1 117 ? 9.448 -9.837 -21.641 1.00 98.75 117 GLU A CA 1
ATOM 837 C C . GLU A 1 117 ? 9.913 -8.502 -21.079 1.00 98.75 117 GLU A C 1
ATOM 839 O O . GLU A 1 117 ? 9.443 -7.440 -21.488 1.00 98.75 117 GLU A O 1
ATOM 844 N N . ILE A 1 118 ? 10.854 -8.559 -20.146 1.00 98.81 118 ILE A N 1
ATOM 845 C CA . ILE A 1 118 ? 11.435 -7.395 -19.485 1.00 98.81 118 ILE A CA 1
ATOM 846 C C . ILE A 1 118 ? 12.953 -7.489 -19.514 1.00 98.81 118 ILE A C 1
ATOM 848 O O . ILE A 1 118 ? 13.518 -8.567 -19.333 1.00 98.81 118 ILE A O 1
ATOM 852 N N . ASP A 1 119 ? 13.629 -6.365 -19.737 1.00 98.81 119 ASP A N 1
ATOM 853 C CA . ASP A 1 119 ? 15.085 -6.308 -19.630 1.00 98.81 119 ASP A CA 1
ATOM 854 C C . ASP A 1 119 ? 15.547 -6.767 -18.238 1.00 98.81 119 ASP A C 1
ATOM 856 O O . ASP A 1 119 ? 15.056 -6.290 -17.201 1.00 98.81 119 ASP A O 1
ATOM 860 N N . ARG A 1 120 ? 16.521 -7.686 -18.211 1.00 98.19 120 ARG A N 1
ATOM 861 C CA . ARG A 1 120 ? 17.060 -8.243 -16.967 1.00 98.19 120 ARG A CA 1
ATOM 862 C C . ARG A 1 120 ? 17.769 -7.172 -16.139 1.00 98.19 120 ARG A C 1
ATOM 864 O O . ARG A 1 120 ? 17.634 -7.175 -14.916 1.00 98.19 120 ARG A O 1
ATOM 871 N N . LEU A 1 121 ? 18.467 -6.240 -16.791 1.00 98.25 121 LEU A N 1
ATOM 872 C CA . LEU A 1 121 ? 19.116 -5.072 -16.188 1.00 98.25 121 LEU A CA 1
ATOM 873 C C . LEU A 1 121 ? 18.428 -3.756 -16.608 1.00 98.25 121 LEU A C 1
ATOM 875 O O . LEU A 1 121 ? 17.769 -3.708 -17.646 1.00 98.25 121 LEU A O 1
ATOM 879 N N . PRO A 1 122 ? 18.603 -2.657 -15.852 1.00 98.25 122 PRO A N 1
ATOM 880 C CA . PRO A 1 122 ? 18.216 -1.321 -16.306 1.00 98.25 122 PRO A CA 1
ATOM 881 C C . PRO A 1 122 ? 18.855 -0.946 -17.652 1.00 98.25 122 PRO A C 1
ATOM 883 O O . PRO A 1 122 ? 19.957 -1.397 -17.972 1.00 98.25 122 PRO A O 1
ATOM 886 N N . TYR A 1 123 ? 18.200 -0.073 -18.423 1.00 98.62 123 TYR A N 1
ATOM 887 C CA . TYR A 1 123 ? 18.694 0.391 -19.725 1.00 98.62 123 TYR A CA 1
ATOM 888 C C . TYR A 1 123 ? 20.133 0.933 -19.609 1.00 98.62 123 TYR A C 1
ATOM 890 O O . TYR A 1 123 ? 20.375 1.795 -18.755 1.00 98.62 123 TYR A O 1
ATOM 898 N N . PRO A 1 124 ? 21.089 0.500 -20.456 1.00 98.38 124 PRO A N 1
ATOM 899 C CA . PRO A 1 124 ? 20.917 -0.146 -21.770 1.00 98.38 124 PRO A CA 1
ATOM 900 C C . PRO A 1 124 ? 20.847 -1.686 -21.756 1.00 98.38 124 PRO A C 1
ATOM 902 O O . PRO A 1 124 ? 21.085 -2.316 -22.780 1.00 98.38 124 PRO A O 1
ATOM 905 N N . ASN A 1 125 ? 20.549 -2.299 -20.607 1.00 98.31 125 ASN A N 1
ATOM 906 C CA . ASN A 1 125 ? 20.522 -3.750 -20.428 1.00 98.31 125 ASN A CA 1
ATOM 907 C C . ASN A 1 125 ? 21.868 -4.417 -20.783 1.00 98.31 125 ASN A C 1
ATOM 909 O O . ASN A 1 125 ? 21.921 -5.449 -21.444 1.00 98.31 125 ASN A O 1
ATOM 913 N N . ASP A 1 126 ? 22.975 -3.798 -20.368 1.00 97.69 126 ASP A N 1
ATOM 914 C CA . ASP A 1 126 ? 24.336 -4.265 -20.636 1.00 97.69 126 ASP A CA 1
ATOM 915 C C . ASP A 1 126 ? 25.171 -4.193 -19.347 1.00 97.69 126 ASP A C 1
ATOM 917 O O . ASP A 1 126 ? 25.352 -3.096 -18.817 1.00 97.69 126 ASP A O 1
ATOM 921 N N . PRO A 1 127 ? 25.703 -5.318 -18.824 1.00 95.88 127 PRO A N 1
ATOM 922 C CA . PRO A 1 127 ? 26.538 -5.308 -17.620 1.00 95.88 127 PRO A CA 1
ATOM 923 C C . PRO A 1 127 ? 27.851 -4.524 -17.784 1.00 95.88 127 PRO A C 1
ATOM 925 O O . PRO A 1 127 ? 28.475 -4.173 -16.784 1.00 95.88 127 PRO A O 1
ATOM 928 N N . ALA A 1 128 ? 28.290 -4.249 -19.018 1.00 96.75 128 ALA A N 1
ATOM 929 C CA . ALA A 1 128 ? 29.483 -3.457 -19.304 1.00 96.75 128 ALA A CA 1
ATOM 930 C C . ALA A 1 128 ? 29.214 -1.941 -19.346 1.00 96.75 128 ALA A C 1
ATOM 932 O O . ALA A 1 128 ? 30.162 -1.156 -19.435 1.00 96.75 128 ALA A O 1
ATOM 933 N N . ALA A 1 129 ? 27.949 -1.513 -19.277 1.00 96.56 129 ALA A N 1
ATOM 934 C CA . ALA A 1 129 ? 27.556 -0.112 -19.344 1.00 96.56 129 ALA A CA 1
ATOM 935 C C . ALA A 1 129 ? 26.797 0.320 -18.077 1.00 96.56 129 ALA A C 1
ATOM 937 O O . ALA A 1 129 ? 25.927 -0.402 -17.591 1.00 96.56 129 ALA A O 1
ATOM 938 N N . PRO A 1 130 ? 27.070 1.519 -17.529 1.00 95.12 130 PRO A N 1
ATOM 939 C CA . PRO A 1 130 ? 26.281 2.027 -16.417 1.00 95.12 130 PRO A CA 1
ATOM 940 C C . PRO A 1 130 ? 24.839 2.312 -16.873 1.00 95.12 130 PRO A C 1
ATOM 942 O O . PRO A 1 130 ? 24.642 2.794 -17.997 1.00 95.12 130 PRO A O 1
ATOM 945 N N . PRO A 1 131 ? 23.833 2.104 -16.005 1.00 96.69 131 PRO A N 1
ATOM 946 C CA . PRO A 1 131 ? 22.462 2.472 -16.317 1.00 96.69 131 PRO A CA 1
ATOM 947 C C . PRO A 1 131 ? 22.316 3.942 -16.683 1.00 96.69 131 PRO A C 1
ATOM 949 O O . PRO A 1 131 ? 22.878 4.826 -16.029 1.00 96.69 131 PRO A O 1
ATOM 952 N N . ARG A 1 132 ? 21.518 4.223 -17.713 1.00 97.94 132 ARG A N 1
ATOM 953 C CA . ARG A 1 132 ? 21.224 5.606 -18.086 1.00 97.94 132 ARG A CA 1
ATOM 954 C C . ARG A 1 132 ? 20.172 6.199 -17.159 1.00 97.94 132 ARG A C 1
ATOM 956 O O . ARG A 1 132 ? 19.075 5.665 -17.007 1.00 97.94 132 ARG A O 1
ATOM 963 N N . THR A 1 133 ? 20.501 7.355 -16.600 1.00 98.00 133 THR A N 1
ATOM 964 C CA . THR A 1 133 ? 19.612 8.199 -15.798 1.00 98.00 133 THR A CA 1
ATOM 965 C C . THR A 1 133 ? 19.635 9.630 -16.337 1.00 98.00 133 THR A C 1
ATOM 967 O O . THR A 1 133 ? 20.304 9.922 -17.330 1.00 98.00 133 THR A O 1
ATOM 970 N N . GLY A 1 134 ? 18.898 10.550 -15.710 1.00 97.56 134 GLY A N 1
ATOM 971 C CA . GLY A 1 134 ? 18.916 11.964 -16.102 1.00 97.56 134 GLY A CA 1
ATOM 972 C C . GLY A 1 134 ? 18.106 12.270 -17.360 1.00 97.56 134 GLY A C 1
ATOM 973 O O . GLY A 1 134 ? 18.288 13.330 -17.949 1.00 97.56 134 GLY A O 1
ATOM 974 N N . LEU A 1 135 ? 17.208 11.364 -17.747 1.00 98.38 135 LEU A N 1
ATOM 975 C CA . LEU A 1 135 ? 16.331 11.490 -18.908 1.00 98.38 135 LEU A CA 1
ATOM 976 C C . LEU A 1 135 ? 14.879 11.683 -18.463 1.00 98.38 135 LEU A C 1
ATOM 978 O O . LEU A 1 135 ? 14.468 11.192 -17.408 1.00 98.38 135 LEU A O 1
ATOM 982 N N . SER A 1 136 ? 14.111 12.395 -19.279 1.00 98.81 136 SER A N 1
ATOM 983 C CA . SER A 1 136 ? 12.660 12.516 -19.131 1.00 98.81 136 SER A CA 1
ATOM 984 C C . SER A 1 136 ? 11.952 11.220 -19.545 1.00 98.81 136 SER A C 1
ATOM 986 O O . SER A 1 136 ? 12.513 10.417 -20.300 1.00 98.81 136 SER A O 1
ATOM 988 N N . ARG A 1 137 ? 10.700 11.007 -19.104 1.00 98.75 137 ARG A N 1
ATOM 989 C CA . ARG A 1 137 ? 9.919 9.818 -19.508 1.00 98.75 137 ARG A CA 1
ATOM 990 C C . ARG A 1 137 ? 9.818 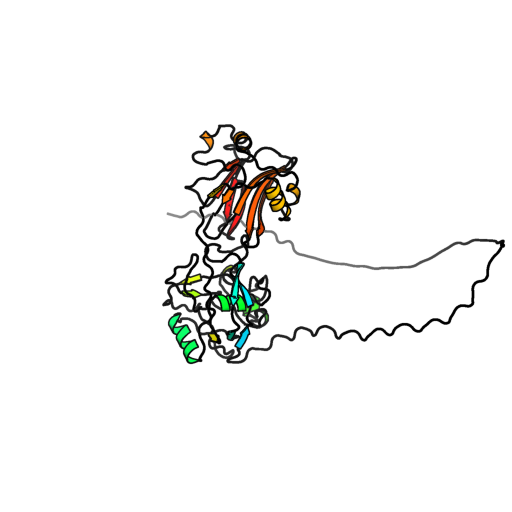9.689 -21.041 1.00 98.75 137 ARG A C 1
ATOM 992 O O . ARG A 1 137 ? 10.052 8.590 -21.540 1.00 98.75 137 ARG A O 1
ATOM 999 N N . PRO A 1 138 ? 9.522 10.756 -21.817 1.00 98.81 138 PRO A N 1
ATOM 1000 C CA . PRO A 1 138 ? 9.464 10.651 -23.275 1.00 98.81 138 PRO A CA 1
ATOM 1001 C C . PRO A 1 138 ? 10.803 10.287 -23.926 1.00 98.81 138 PRO A C 1
ATOM 1003 O O . PRO A 1 138 ? 10.817 9.591 -24.934 1.00 98.81 138 PRO A O 1
ATOM 1006 N N . GLU A 1 139 ? 11.934 10.740 -23.379 1.00 98.88 139 GLU A N 1
ATOM 1007 C CA . GLU A 1 139 ? 13.259 10.354 -23.888 1.00 98.88 139 GLU A CA 1
ATOM 1008 C C . GLU A 1 139 ? 13.566 8.882 -23.599 1.00 98.88 139 GLU A C 1
ATOM 1010 O O . GLU A 1 139 ? 14.037 8.181 -24.490 1.00 98.88 139 GLU A O 1
ATOM 1015 N N . ALA A 1 140 ? 13.250 8.406 -22.390 1.00 98.88 140 ALA A N 1
ATOM 1016 C CA . ALA A 1 140 ? 13.361 6.995 -22.025 1.00 98.88 140 ALA A CA 1
ATOM 1017 C C . ALA A 1 140 ? 12.511 6.100 -22.945 1.00 98.88 140 ALA A C 1
ATOM 1019 O O . ALA A 1 140 ? 13.006 5.107 -23.474 1.00 98.88 140 ALA A O 1
ATOM 1020 N N . ALA A 1 141 ? 11.259 6.492 -23.208 1.00 98.81 141 ALA A N 1
ATOM 1021 C CA . ALA A 1 141 ? 10.373 5.775 -24.123 1.00 98.81 141 ALA A CA 1
ATOM 1022 C C . ALA A 1 141 ? 10.955 5.681 -25.544 1.00 98.81 141 ALA A C 1
ATOM 1024 O O . ALA A 1 141 ? 11.040 4.582 -26.087 1.00 98.81 141 ALA A O 1
ATOM 1025 N N . ARG A 1 142 ? 11.457 6.794 -26.105 1.00 98.81 142 ARG A N 1
ATOM 1026 C CA . ARG A 1 142 ? 12.094 6.800 -27.437 1.00 98.81 142 ARG A CA 1
ATOM 1027 C C . ARG A 1 142 ? 13.321 5.891 -27.525 1.00 98.81 142 ARG A C 1
ATOM 1029 O O . ARG A 1 142 ? 13.588 5.337 -28.587 1.00 98.81 142 ARG A O 1
ATOM 1036 N N . LEU A 1 143 ? 14.087 5.750 -26.441 1.00 98.81 143 LEU A N 1
ATOM 1037 C CA . LEU A 1 143 ? 15.236 4.840 -26.407 1.00 98.81 143 LEU A CA 1
ATOM 1038 C C . LEU A 1 143 ? 14.799 3.372 -26.430 1.00 98.81 143 LEU A C 1
ATOM 1040 O O . LEU A 1 143 ? 15.403 2.587 -27.154 1.00 98.81 143 LEU A O 1
ATOM 1044 N N . CYS A 1 144 ? 13.727 3.014 -25.717 1.00 98.81 144 CYS A N 1
ATOM 1045 C CA . CYS A 1 144 ? 13.141 1.678 -25.838 1.00 98.81 144 CYS A CA 1
ATOM 1046 C C . CYS A 1 144 ? 12.591 1.420 -27.249 1.00 98.81 144 CYS A C 1
ATOM 1048 O O . CYS A 1 144 ? 12.839 0.359 -27.816 1.00 98.81 144 CYS A O 1
ATOM 1050 N N . GLU A 1 145 ? 11.893 2.396 -27.839 1.00 98.62 145 GLU A N 1
ATOM 1051 C CA . GLU A 1 145 ? 11.354 2.299 -29.205 1.00 98.62 145 GLU A CA 1
ATOM 1052 C C . GLU A 1 145 ? 12.458 2.088 -30.250 1.00 98.62 145 GLU A C 1
ATOM 1054 O O . GLU A 1 145 ? 12.291 1.293 -31.174 1.00 98.62 145 GLU A O 1
ATOM 1059 N N . ALA A 1 146 ? 13.614 2.742 -30.085 1.00 98.50 146 ALA A N 1
ATOM 1060 C CA . ALA A 1 146 ? 14.771 2.567 -30.963 1.00 98.50 146 ALA A CA 1
ATOM 1061 C C . ALA A 1 146 ? 15.353 1.138 -30.934 1.00 98.50 146 ALA A C 1
ATOM 1063 O O . ALA A 1 146 ? 15.992 0.724 -31.900 1.00 98.50 146 ALA A O 1
ATOM 1064 N N . GLU A 1 147 ? 15.103 0.377 -29.864 1.00 97.94 147 GLU A N 1
ATOM 1065 C CA . GLU A 1 147 ? 15.450 -1.046 -29.743 1.00 97.94 147 GLU A CA 1
ATOM 1066 C C . GLU A 1 147 ? 14.301 -1.988 -30.146 1.00 97.94 147 GLU A C 1
ATOM 1068 O O . GLU A 1 147 ? 14.397 -3.200 -29.958 1.00 97.94 147 GLU A O 1
ATOM 1073 N N . GLY A 1 148 ? 13.196 -1.459 -30.686 1.00 98.00 148 GLY A N 1
ATOM 1074 C CA . GLY A 1 148 ? 12.004 -2.249 -31.009 1.00 98.00 148 GLY A CA 1
ATOM 1075 C C . GLY A 1 148 ? 11.229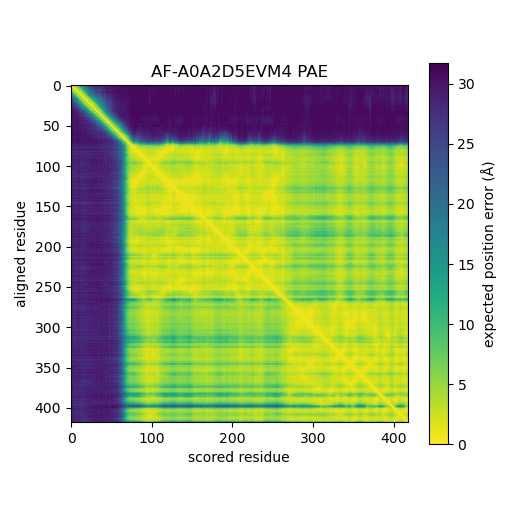 -2.726 -29.775 1.00 98.00 148 GLY A C 1
ATOM 1076 O O . GLY A 1 148 ? 10.445 -3.670 -29.867 1.00 98.00 148 GLY A O 1
ATOM 1077 N N . LYS A 1 149 ? 11.451 -2.088 -28.622 1.00 98.62 149 LYS A N 1
ATOM 1078 C CA . LYS A 1 149 ? 10.784 -2.353 -27.343 1.00 98.62 149 LYS A CA 1
ATOM 1079 C C . LYS A 1 149 ? 9.885 -1.171 -26.963 1.00 98.62 149 LYS A C 1
ATOM 1081 O O . LYS A 1 149 ? 9.710 -0.218 -27.717 1.00 98.62 149 LYS A O 1
ATOM 1086 N N . ARG A 1 150 ? 9.323 -1.212 -25.759 1.00 98.56 150 ARG A N 1
ATOM 1087 C CA . ARG A 1 150 ? 8.574 -0.113 -25.136 1.00 98.56 150 ARG A CA 1
ATOM 1088 C C . ARG A 1 150 ? 9.016 0.081 -23.695 1.00 98.56 150 ARG A C 1
ATOM 1090 O O . ARG A 1 150 ? 9.623 -0.804 -23.101 1.00 98.56 150 ARG A O 1
ATOM 1097 N N . LEU A 1 151 ? 8.693 1.228 -23.114 1.00 98.69 151 LEU A N 1
ATOM 1098 C CA . LEU A 1 151 ? 8.837 1.412 -21.674 1.00 98.69 151 LEU A CA 1
ATOM 1099 C C . LEU A 1 151 ? 7.873 0.457 -20.944 1.00 98.69 151 LEU A C 1
ATOM 1101 O O . LEU A 1 151 ? 6.721 0.309 -21.358 1.00 98.69 151 LEU A O 1
ATOM 1105 N N . CYS A 1 152 ? 8.333 -0.200 -19.879 1.00 98.75 152 CYS A N 1
ATOM 1106 C CA . CYS A 1 152 ? 7.469 -1.067 -19.076 1.00 98.75 152 CYS A CA 1
ATOM 1107 C C . CYS A 1 152 ? 6.348 -0.259 -18.407 1.00 98.75 152 CYS A C 1
ATOM 1109 O O . CYS A 1 152 ? 6.579 0.852 -17.924 1.00 98.75 152 CYS A O 1
ATOM 1111 N N . THR A 1 153 ? 5.138 -0.806 -18.341 1.00 98.81 153 THR A N 1
ATOM 1112 C CA . THR A 1 153 ? 4.061 -0.258 -17.502 1.00 98.81 153 THR A CA 1
ATOM 1113 C C . THR A 1 153 ? 4.376 -0.484 -16.023 1.00 98.81 153 THR A C 1
ATOM 1115 O O . THR A 1 153 ? 5.199 -1.330 -15.663 1.00 98.81 153 THR A O 1
ATOM 1118 N N . GLU A 1 154 ? 3.718 0.254 -15.130 1.00 98.69 154 GLU A N 1
ATOM 1119 C CA . GLU A 1 154 ? 3.943 0.050 -13.697 1.00 98.69 154 GLU A CA 1
ATOM 1120 C C . GLU A 1 154 ? 3.434 -1.304 -13.181 1.00 98.69 154 GLU A C 1
ATOM 1122 O O . GLU A 1 154 ? 3.970 -1.825 -12.204 1.00 98.69 154 GLU A O 1
ATOM 1127 N N . LEU A 1 155 ? 2.428 -1.886 -13.845 1.00 98.56 155 LEU A N 1
ATOM 1128 C CA . LEU A 1 155 ? 1.888 -3.202 -13.504 1.00 98.56 155 LEU A CA 1
ATOM 1129 C C . LEU A 1 155 ? 2.871 -4.314 -13.876 1.00 98.56 155 LEU A C 1
ATOM 1131 O O . LEU A 1 155 ? 3.118 -5.209 -13.073 1.00 98.56 155 LEU A O 1
ATOM 1135 N N . GLU A 1 156 ? 3.493 -4.223 -15.053 1.00 98.75 156 GLU A N 1
ATOM 1136 C CA . GLU A 1 156 ? 4.560 -5.140 -15.469 1.00 98.75 156 GLU A CA 1
ATOM 1137 C C . GLU A 1 156 ? 5.767 -5.054 -14.534 1.00 98.75 156 GLU A C 1
ATOM 1139 O O . GLU A 1 156 ? 6.295 -6.079 -14.102 1.00 98.75 156 GLU A O 1
ATOM 1144 N N . TRP A 1 157 ? 6.165 -3.833 -14.156 1.00 98.75 157 TRP A N 1
ATOM 1145 C CA . TRP A 1 157 ? 7.250 -3.612 -13.201 1.00 98.75 157 TRP A CA 1
ATOM 1146 C C . TRP A 1 157 ? 6.947 -4.256 -11.841 1.00 98.75 157 TRP A C 1
ATOM 1148 O O . TRP A 1 157 ? 7.785 -4.958 -11.273 1.00 98.75 157 TRP A O 1
ATOM 1158 N N . GLU A 1 158 ? 5.732 -4.058 -11.318 1.00 98.69 158 GLU A N 1
ATOM 1159 C CA . GLU A 1 158 ? 5.321 -4.641 -10.041 1.00 98.69 158 GLU A CA 1
ATOM 1160 C C . GLU A 1 158 ? 5.223 -6.170 -10.105 1.00 98.69 158 GLU A C 1
ATOM 1162 O O . GLU A 1 158 ? 5.685 -6.841 -9.179 1.00 98.69 158 GLU A O 1
ATOM 1167 N N . ARG A 1 159 ? 4.697 -6.731 -11.201 1.00 98.31 159 ARG A N 1
ATOM 1168 C CA . ARG A 1 159 ? 4.620 -8.182 -11.426 1.00 98.31 159 ARG A CA 1
ATOM 1169 C C . ARG A 1 159 ? 6.002 -8.825 -11.479 1.00 98.31 159 ARG A C 1
ATOM 1171 O O . ARG A 1 159 ? 6.197 -9.872 -10.858 1.00 98.31 159 ARG A O 1
ATOM 1178 N N . ALA A 1 160 ? 6.944 -8.195 -12.178 1.00 98.25 160 ALA A N 1
ATOM 1179 C CA . ALA A 1 160 ? 8.330 -8.644 -12.238 1.00 98.25 160 ALA A CA 1
ATOM 1180 C C . ALA A 1 160 ? 9.013 -8.556 -10.863 1.00 98.25 160 ALA A C 1
ATOM 1182 O O . ALA A 1 160 ? 9.754 -9.455 -10.484 1.00 98.25 160 ALA A O 1
ATOM 1183 N N . CYS A 1 161 ? 8.725 -7.513 -10.078 1.00 98.31 161 CYS A N 1
ATOM 1184 C CA . CYS A 1 161 ? 9.293 -7.349 -8.738 1.00 98.31 161 CYS A CA 1
ATOM 1185 C C . CYS A 1 161 ? 8.746 -8.380 -7.742 1.00 98.31 161 CYS A C 1
ATOM 1187 O O . CYS A 1 161 ? 9.511 -8.988 -6.996 1.00 98.31 161 CYS A O 1
ATOM 1189 N N . ARG A 1 162 ? 7.424 -8.592 -7.723 1.00 96.06 162 ARG A N 1
ATOM 1190 C CA . ARG A 1 162 ? 6.760 -9.477 -6.753 1.00 96.06 162 ARG A CA 1
ATOM 1191 C C . ARG A 1 162 ? 6.965 -10.961 -7.037 1.00 96.06 162 ARG A C 1
ATOM 1193 O O . ARG A 1 162 ? 6.921 -11.759 -6.105 1.00 96.06 162 ARG A O 1
ATOM 1200 N N . GLY A 1 163 ? 7.172 -11.326 -8.299 1.00 93.62 163 GLY A N 1
ATOM 1201 C CA . GLY A 1 163 ? 7.212 -12.721 -8.717 1.00 93.62 163 GLY A CA 1
ATOM 1202 C C . GLY A 1 163 ? 5.836 -13.398 -8.737 1.00 93.62 163 GLY A C 1
ATOM 1203 O O . GLY A 1 163 ? 4.817 -12.736 -8.519 1.00 93.62 163 GLY A O 1
ATOM 1204 N N . PRO A 1 164 ? 5.795 -14.710 -9.026 1.00 90.75 164 PRO A N 1
ATOM 1205 C CA . PRO A 1 164 ? 4.564 -15.422 -9.370 1.00 90.75 164 PRO A CA 1
ATOM 1206 C C . PRO A 1 164 ? 3.624 -15.620 -8.176 1.00 90.75 164 PRO A C 1
ATOM 1208 O O . PRO A 1 164 ? 2.411 -15.604 -8.350 1.00 90.75 164 PRO A O 1
ATOM 1211 N N . GLU A 1 165 ? 4.164 -15.746 -6.962 1.00 88.44 165 GLU A N 1
ATOM 1212 C CA . GLU A 1 165 ? 3.373 -15.866 -5.727 1.00 88.44 165 GLU A CA 1
ATOM 1213 C C . GLU A 1 165 ? 2.726 -14.530 -5.309 1.00 88.44 165 GLU A C 1
ATOM 1215 O O . GLU A 1 165 ? 1.757 -14.509 -4.553 1.00 88.44 165 GLU A O 1
ATOM 1220 N N . GLY A 1 166 ? 3.239 -13.392 -5.798 1.00 86.81 166 GLY A N 1
ATOM 1221 C CA . GLY A 1 166 ? 2.646 -12.066 -5.584 1.00 86.81 166 GLY A CA 1
ATOM 1222 C C . GLY A 1 166 ? 2.756 -11.497 -4.156 1.00 86.81 166 GLY A C 1
ATOM 1223 O O . GLY A 1 166 ? 2.313 -10.371 -3.887 1.00 86.81 166 GLY A O 1
ATOM 1224 N N . ASP A 1 167 ? 3.345 -12.219 -3.208 1.00 86.38 167 ASP A N 1
ATOM 1225 C CA . ASP A 1 167 ? 3.359 -11.868 -1.785 1.00 86.38 167 ASP A CA 1
ATOM 1226 C C . ASP A 1 167 ? 4.586 -11.045 -1.351 1.00 86.38 167 ASP A C 1
ATOM 1228 O O . ASP A 1 167 ? 4.511 -10.333 -0.342 1.00 86.38 167 ASP A O 1
ATOM 1232 N N . ARG A 1 168 ? 5.659 -11.051 -2.153 1.00 94.06 168 ARG A N 1
ATOM 1233 C CA . ARG A 1 168 ? 6.935 -10.384 -1.860 1.00 94.06 168 ARG A CA 1
ATOM 1234 C C . ARG A 1 168 ? 6.796 -8.879 -1.636 1.00 94.06 168 ARG A C 1
ATOM 1236 O O . ARG A 1 168 ? 6.103 -8.167 -2.369 1.00 94.06 168 ARG A O 1
ATOM 1243 N N . THR A 1 169 ? 7.484 -8.379 -0.612 1.00 95.81 169 THR A N 1
ATOM 1244 C CA . THR A 1 169 ? 7.519 -6.944 -0.283 1.00 95.81 169 THR A CA 1
ATOM 1245 C C . THR A 1 169 ? 8.562 -6.213 -1.123 1.00 95.81 169 THR A C 1
ATOM 1247 O O . THR A 1 169 ? 8.307 -5.098 -1.573 1.00 95.81 169 THR A O 1
ATOM 1250 N N . PHE A 1 170 ? 9.708 -6.849 -1.349 1.00 97.00 170 PHE A N 1
ATOM 1251 C CA . PHE A 1 170 ? 10.839 -6.386 -2.147 1.00 97.00 170 PHE A CA 1
ATOM 1252 C C . PHE A 1 170 ? 11.196 -7.469 -3.173 1.00 97.00 170 PHE A C 1
ATOM 1254 O O . PHE A 1 170 ? 10.840 -8.629 -2.976 1.00 97.00 170 PHE A O 1
ATOM 1261 N N . ALA A 1 171 ? 11.944 -7.130 -4.225 1.00 96.31 171 ALA A N 1
ATOM 1262 C CA . ALA A 1 171 ? 12.382 -8.111 -5.224 1.00 96.31 171 ALA A CA 1
ATOM 1263 C C . ALA A 1 171 ? 13.019 -9.389 -4.613 1.00 96.31 171 ALA A C 1
ATOM 1265 O O . ALA A 1 171 ? 12.515 -10.488 -4.880 1.00 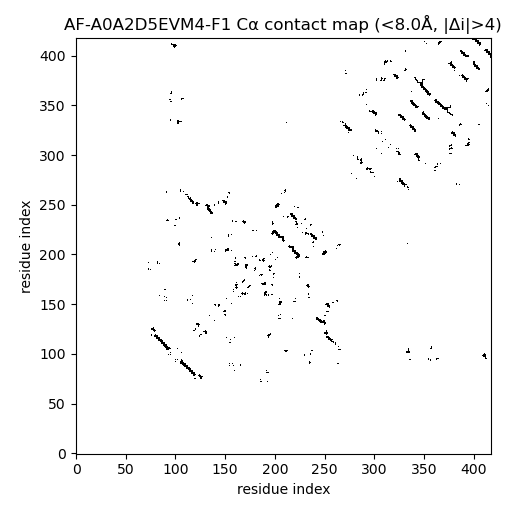96.31 171 ALA A O 1
ATOM 1266 N N . PRO A 1 172 ? 14.024 -9.294 -3.712 1.00 94.12 172 PRO A N 1
ATOM 1267 C CA . PRO A 1 172 ? 14.632 -10.483 -3.108 1.00 94.12 172 PRO A CA 1
ATOM 1268 C C . PRO A 1 172 ? 13.711 -11.252 -2.148 1.00 94.12 172 PRO A C 1
ATOM 1270 O O . PRO A 1 172 ? 13.980 -12.417 -1.863 1.00 94.12 172 PRO A O 1
ATOM 1273 N N . GLY A 1 173 ? 12.609 -10.657 -1.672 1.00 94.81 173 GLY A N 1
ATOM 1274 C CA . GLY A 1 173 ? 11.656 -11.330 -0.788 1.00 94.81 173 GLY A CA 1
ATOM 1275 C C . GLY A 1 173 ? 10.954 -10.407 0.210 1.00 94.81 173 GLY A C 1
ATOM 1276 O O . GLY A 1 173 ? 10.567 -9.277 -0.092 1.00 94.81 173 GLY A O 1
ATOM 1277 N N . ALA A 1 174 ? 10.735 -10.907 1.427 1.00 93.94 174 ALA A N 1
ATOM 1278 C CA . ALA A 1 174 ? 10.027 -10.172 2.478 1.00 93.94 174 ALA A CA 1
ATOM 1279 C C . ALA A 1 174 ? 10.854 -9.025 3.093 1.00 93.94 174 ALA A C 1
ATOM 1281 O O . ALA A 1 174 ? 10.275 -8.060 3.595 1.00 93.94 174 ALA A O 1
ATOM 1282 N N . SER A 1 175 ? 12.184 -9.114 3.031 1.00 93.50 175 SER A N 1
ATOM 1283 C CA . SER A 1 175 ? 13.141 -8.130 3.544 1.00 93.50 175 SER A CA 1
ATOM 1284 C C . SER A 1 175 ? 14.121 -7.694 2.452 1.00 93.50 175 SER A C 1
ATOM 1286 O O . SER A 1 175 ? 14.226 -8.323 1.400 1.00 93.50 175 SER A O 1
ATOM 1288 N N . LEU A 1 176 ? 14.821 -6.587 2.703 1.00 94.75 176 LEU A N 1
ATOM 1289 C CA . LEU A 1 176 ? 15.831 -6.045 1.805 1.00 94.75 176 LEU A CA 1
ATOM 1290 C C . LEU A 1 176 ? 17.039 -5.573 2.613 1.00 94.75 176 LEU A C 1
ATOM 1292 O O . LEU A 1 176 ? 16.917 -4.652 3.423 1.00 94.75 176 LEU A O 1
ATOM 1296 N N . ASP A 1 177 ? 18.197 -6.165 2.339 1.00 93.69 177 ASP A N 1
ATOM 1297 C CA . ASP A 1 177 ? 19.494 -5.628 2.739 1.00 93.69 177 ASP A CA 1
ATOM 1298 C C . ASP A 1 177 ? 20.073 -4.825 1.568 1.00 93.69 177 ASP A C 1
ATOM 1300 O O . ASP A 1 177 ? 20.517 -5.376 0.561 1.00 93.69 177 ASP A O 1
ATOM 1304 N N . ARG A 1 178 ? 20.015 -3.494 1.671 1.00 92.62 178 ARG A N 1
ATOM 1305 C CA . ARG A 1 178 ? 20.435 -2.606 0.578 1.00 92.62 178 ARG A CA 1
ATOM 1306 C C . ARG A 1 178 ? 21.940 -2.612 0.349 1.00 92.62 178 ARG A C 1
ATOM 1308 O O . ARG A 1 178 ? 22.359 -2.378 -0.783 1.00 92.62 178 ARG A O 1
ATOM 1315 N N . ASP A 1 179 ? 22.732 -2.823 1.395 1.00 91.12 179 ASP A N 1
ATOM 1316 C CA . ASP A 1 179 ? 24.185 -2.823 1.263 1.00 91.12 179 ASP A CA 1
ATOM 1317 C C . ASP A 1 179 ? 24.639 -4.140 0.628 1.00 91.12 179 ASP A C 1
ATOM 1319 O O . ASP A 1 179 ? 25.384 -4.097 -0.351 1.00 91.12 179 ASP A O 1
ATOM 1323 N N . ALA A 1 180 ? 24.054 -5.274 1.033 1.00 91.75 180 ALA A N 1
ATOM 1324 C CA . ALA A 1 180 ? 24.274 -6.553 0.357 1.00 91.75 180 ALA A CA 1
ATOM 1325 C C . ALA A 1 180 ? 23.882 -6.496 -1.131 1.00 91.75 180 ALA A C 1
ATOM 1327 O O . ALA A 1 180 ? 24.657 -6.916 -1.981 1.00 91.75 180 ALA A O 1
ATOM 1328 N N . CYS A 1 181 ? 22.738 -5.892 -1.481 1.00 92.06 181 CYS A N 1
ATOM 1329 C CA . CYS A 1 181 ? 22.346 -5.739 -2.889 1.00 92.06 181 CYS A CA 1
ATOM 1330 C C . CYS A 1 181 ? 23.263 -4.816 -3.701 1.00 92.06 181 CYS A C 1
ATOM 1332 O O . CYS A 1 181 ? 23.290 -4.905 -4.930 1.00 92.06 181 CYS A O 1
ATOM 1334 N N . ARG A 1 182 ? 23.966 -3.886 -3.043 1.00 89.19 182 ARG A N 1
ATOM 1335 C CA . ARG A 1 182 ? 24.949 -3.019 -3.702 1.00 89.19 182 ARG A CA 1
ATOM 1336 C C . ARG A 1 182 ? 26.242 -3.783 -3.980 1.00 89.19 182 ARG A C 1
ATOM 1338 O O . ARG A 1 182 ? 26.855 -3.555 -5.019 1.00 89.19 182 ARG A O 1
ATOM 1345 N N . GLU A 1 183 ? 26.649 -4.645 -3.054 1.00 91.31 183 GLU A N 1
ATOM 1346 C CA . GLU A 1 183 ? 27.851 -5.475 -3.164 1.00 91.31 183 GLU A CA 1
ATOM 1347 C C . GLU A 1 183 ? 27.655 -6.650 -4.130 1.00 91.31 183 GLU A C 1
ATOM 1349 O O . GLU A 1 183 ? 28.524 -6.906 -4.963 1.00 91.31 183 GLU A O 1
ATOM 1354 N N . ASP A 1 184 ? 26.495 -7.305 -4.069 1.00 91.50 184 ASP A N 1
ATOM 1355 C CA . ASP A 1 184 ? 26.110 -8.424 -4.924 1.00 91.50 184 ASP A CA 1
ATOM 1356 C C . ASP A 1 184 ? 24.690 -8.235 -5.499 1.00 91.50 184 ASP A C 1
ATOM 1358 O O . ASP A 1 184 ? 23.694 -8.713 -4.943 1.00 91.50 184 ASP A O 1
ATOM 1362 N N . PRO A 1 185 ? 24.560 -7.553 -6.653 1.00 89.69 185 PRO A N 1
ATOM 1363 C CA . PRO A 1 185 ? 23.269 -7.374 -7.310 1.00 89.69 185 PRO A CA 1
ATOM 1364 C C . PRO A 1 185 ? 22.588 -8.681 -7.744 1.00 89.69 185 PRO A C 1
ATOM 1366 O O . PRO A 1 185 ? 21.367 -8.681 -7.917 1.00 89.69 185 PRO A O 1
ATOM 1369 N N . LEU A 1 186 ? 23.341 -9.775 -7.938 1.00 91.50 186 LEU A N 1
ATOM 1370 C CA . LEU A 1 186 ? 22.792 -11.073 -8.348 1.00 91.50 186 LEU A CA 1
ATOM 1371 C C . LEU A 1 186 ? 22.011 -11.736 -7.215 1.00 91.50 186 LEU A C 1
ATOM 1373 O O . LEU A 1 186 ? 20.948 -12.306 -7.465 1.00 91.50 186 LEU A O 1
ATOM 1377 N N . ALA A 1 187 ? 22.482 -11.592 -5.974 1.00 88.88 187 ALA A N 1
ATOM 1378 C CA . ALA A 1 187 ? 21.780 -12.064 -4.781 1.00 88.88 187 ALA A CA 1
ATOM 1379 C C . ALA A 1 187 ? 20.434 -11.354 -4.543 1.00 88.88 187 ALA A C 1
ATOM 1381 O O . ALA A 1 187 ? 19.614 -11.826 -3.756 1.00 88.88 187 ALA A O 1
ATOM 1382 N N . CYS A 1 188 ? 20.185 -10.240 -5.238 1.00 91.75 188 CYS A N 1
ATOM 1383 C CA . CYS A 1 188 ? 18.965 -9.448 -5.120 1.00 91.75 188 CYS A CA 1
ATOM 1384 C C . CYS A 1 188 ? 18.067 -9.486 -6.359 1.00 91.75 188 CYS A C 1
ATOM 1386 O O . CYS A 1 188 ? 17.291 -8.554 -6.599 1.00 91.75 188 CYS A O 1
ATOM 1388 N N . ALA A 1 189 ? 18.159 -10.559 -7.144 1.00 95.00 189 ALA A N 1
ATOM 1389 C CA . ALA A 1 189 ? 17.186 -10.848 -8.184 1.00 95.00 189 ALA A CA 1
ATOM 1390 C C . ALA A 1 189 ? 15.763 -10.962 -7.606 1.00 95.00 189 ALA A C 1
ATOM 1392 O O . ALA A 1 189 ? 15.550 -11.442 -6.491 1.00 95.00 189 ALA A O 1
ATOM 1393 N N . SER A 1 190 ? 14.772 -10.553 -8.396 1.00 96.12 190 SER A N 1
ATOM 1394 C CA . SER A 1 190 ? 13.389 -10.989 -8.179 1.00 96.12 190 SER A CA 1
ATOM 1395 C C . SER A 1 190 ? 13.266 -12.509 -8.331 1.00 96.12 190 SER A C 1
ATOM 1397 O O . SER A 1 190 ? 14.140 -13.151 -8.913 1.00 96.12 190 SER A O 1
ATOM 1399 N N . ALA A 1 191 ? 12.151 -13.088 -7.876 1.00 94.88 191 ALA A N 1
ATOM 1400 C CA . ALA A 1 191 ? 11.875 -14.519 -8.068 1.00 94.88 191 ALA A CA 1
ATOM 1401 C C . ALA A 1 191 ? 11.875 -14.954 -9.546 1.00 94.88 191 ALA A C 1
ATOM 1403 O O . ALA A 1 191 ? 12.112 -16.119 -9.837 1.00 94.88 191 ALA A O 1
ATOM 1404 N N . GLU A 1 192 ? 11.623 -14.018 -10.463 1.00 95.25 192 GLU A N 1
ATOM 1405 C CA . GLU A 1 192 ? 11.615 -14.249 -11.912 1.00 95.25 192 GLU A CA 1
ATOM 1406 C C . GLU A 1 192 ? 13.018 -14.083 -12.532 1.00 95.25 192 GLU A C 1
ATOM 1408 O O . GLU A 1 192 ? 13.211 -14.324 -13.716 1.00 95.25 192 GLU A O 1
ATOM 1413 N N . GLY A 1 193 ? 14.022 -13.646 -11.761 1.00 95.62 193 GLY A N 1
ATOM 1414 C CA . GLY A 1 193 ? 15.399 -13.458 -12.235 1.00 95.62 193 GLY A CA 1
ATOM 1415 C C . GLY A 1 193 ? 15.725 -12.055 -12.764 1.00 95.62 193 GLY A C 1
ATOM 1416 O O . GLY A 1 193 ? 16.850 -11.813 -13.214 1.00 95.62 193 GLY A O 1
ATOM 1417 N N . VAL A 1 194 ? 14.782 -11.110 -12.683 1.00 97.75 194 VAL A N 1
ATOM 1418 C CA . VAL A 1 194 ? 15.012 -9.700 -13.041 1.00 97.75 194 VAL A CA 1
ATOM 1419 C C . VAL A 1 194 ? 15.855 -9.030 -11.962 1.00 97.75 194 VAL A C 1
ATOM 1421 O O . VAL A 1 194 ? 15.525 -9.114 -10.776 1.00 97.75 194 VAL A O 1
ATOM 1424 N N . LEU A 1 195 ? 16.926 -8.354 -12.369 1.00 97.06 195 LEU A N 1
ATOM 1425 C CA . LEU A 1 195 ? 17.904 -7.756 -11.469 1.00 97.06 195 LEU A CA 1
ATOM 1426 C C . LEU A 1 195 ? 17.599 -6.283 -11.200 1.00 97.06 195 LEU A C 1
ATOM 1428 O O . LEU A 1 195 ? 17.042 -5.558 -12.030 1.00 97.06 195 LEU A O 1
ATOM 1432 N N . GLN A 1 196 ? 18.041 -5.832 -10.026 1.00 95.56 196 GLN A N 1
ATOM 1433 C CA . GLN A 1 196 ? 18.077 -4.425 -9.619 1.00 95.56 196 GLN A CA 1
ATOM 1434 C C . GLN A 1 196 ? 16.716 -3.709 -9.550 1.00 95.56 196 GLN A C 1
ATOM 1436 O O . GLN A 1 196 ? 16.671 -2.481 -9.436 1.00 95.56 196 GLN A O 1
ATOM 1441 N N . LEU A 1 197 ? 15.604 -4.455 -9.561 1.00 97.56 197 LEU A N 1
ATOM 1442 C CA . LEU A 1 197 ? 14.268 -3.897 -9.358 1.00 97.56 197 LEU A CA 1
ATOM 1443 C C . LEU A 1 197 ? 14.167 -3.283 -7.965 1.00 97.56 197 LEU A C 1
ATOM 1445 O O . LEU A 1 197 ? 14.183 -3.969 -6.945 1.00 97.56 197 LEU A O 1
ATOM 1449 N N . GLY A 1 198 ? 14.077 -1.958 -7.940 1.00 95.81 198 GLY A N 1
ATOM 1450 C CA . GLY A 1 198 ? 13.908 -1.194 -6.717 1.00 95.81 198 GLY A CA 1
ATOM 1451 C C . GLY A 1 198 ? 15.147 -1.117 -5.839 1.00 95.81 198 GLY A C 1
ATOM 1452 O O . GLY A 1 198 ? 15.021 -0.592 -4.744 1.00 95.81 198 GLY A O 1
ATOM 1453 N N . THR A 1 199 ? 16.322 -1.584 -6.272 1.00 94.75 199 THR A N 1
ATOM 1454 C CA . THR A 1 199 ? 17.541 -1.582 -5.438 1.00 94.75 199 THR A CA 1
ATOM 1455 C C . THR A 1 199 ? 18.667 -0.698 -5.967 1.00 94.75 199 THR A C 1
ATOM 1457 O O . THR A 1 199 ? 19.501 -0.282 -5.167 1.00 94.75 199 THR A O 1
ATOM 1460 N N . LEU A 1 200 ? 18.685 -0.360 -7.264 1.00 94.88 200 LEU A N 1
ATOM 1461 C CA . LEU A 1 200 ? 19.733 0.486 -7.852 1.00 94.88 200 LEU A CA 1
ATOM 1462 C C . LEU A 1 200 ? 19.305 1.937 -8.096 1.00 94.88 200 LEU A C 1
ATOM 1464 O O . LEU A 1 200 ? 20.081 2.860 -7.874 1.00 94.88 200 LEU A O 1
ATOM 1468 N N . GLN A 1 201 ? 18.099 2.153 -8.604 1.00 96.00 201 GLN A N 1
ATOM 1469 C CA . GLN A 1 201 ? 17.582 3.472 -8.956 1.00 96.00 201 GLN A CA 1
ATOM 1470 C C . GLN A 1 201 ? 16.061 3.429 -9.041 1.00 96.00 201 GLN A C 1
ATOM 1472 O O . GLN A 1 201 ? 15.455 2.358 -9.090 1.00 96.00 201 GLN A O 1
ATOM 1477 N N . ALA A 1 202 ? 15.441 4.606 -9.064 1.00 98.19 202 ALA A N 1
ATOM 1478 C CA . ALA A 1 202 ? 14.067 4.688 -9.522 1.00 98.19 202 ALA A CA 1
ATOM 1479 C C . ALA A 1 202 ? 14.008 4.465 -11.040 1.00 98.19 202 ALA A C 1
ATOM 1481 O O . ALA A 1 202 ? 14.945 4.799 -11.767 1.00 98.19 202 ALA A O 1
ATOM 1482 N N . GLU A 1 203 ? 12.895 3.936 -11.527 1.00 98.75 203 GLU A N 1
ATOM 1483 C CA . GLU A 1 203 ? 12.699 3.616 -12.935 1.00 98.75 203 GLU A CA 1
ATOM 1484 C C . GLU A 1 203 ? 11.390 4.212 -13.438 1.00 98.75 203 GLU A C 1
ATOM 1486 O O . GLU A 1 203 ? 10.329 3.991 -12.848 1.00 98.75 203 GLU A O 1
ATOM 1491 N N . TRP A 1 204 ? 11.470 4.981 -14.525 1.00 98.88 204 TRP A N 1
ATOM 1492 C CA . TRP A 1 204 ? 10.301 5.440 -15.258 1.00 98.88 204 TRP A CA 1
ATOM 1493 C C . TRP A 1 204 ? 9.466 4.259 -15.733 1.00 98.88 204 TRP A C 1
ATOM 1495 O O . TRP A 1 204 ? 10.000 3.253 -16.198 1.00 98.88 204 TRP A O 1
ATOM 1505 N N . THR A 1 205 ? 8.151 4.434 -15.676 1.00 98.88 205 THR A N 1
ATOM 1506 C CA . THR A 1 205 ? 7.180 3.520 -16.276 1.00 98.88 205 THR A CA 1
ATOM 1507 C C . THR A 1 205 ? 6.394 4.247 -17.361 1.00 98.88 205 THR A C 1
ATOM 1509 O O . THR A 1 205 ? 6.368 5.479 -17.395 1.00 98.88 205 THR A O 1
ATOM 1512 N N . ALA A 1 206 ? 5.733 3.502 -18.243 1.00 98.44 206 ALA A N 1
ATOM 1513 C CA . ALA A 1 206 ? 4.829 4.049 -19.252 1.00 98.44 206 ALA A CA 1
ATOM 1514 C C . ALA A 1 206 ? 3.526 4.615 -18.656 1.00 98.44 206 ALA A C 1
ATOM 1516 O O . ALA A 1 206 ? 2.778 5.280 -19.366 1.00 98.44 206 ALA A O 1
ATOM 1517 N N . SER A 1 207 ? 3.255 4.360 -17.374 1.00 98.44 207 SER A N 1
ATOM 1518 C CA . SER A 1 207 ? 1.993 4.694 -16.719 1.00 98.44 207 SER A CA 1
ATOM 1519 C C . SER A 1 207 ? 1.932 6.162 -16.281 1.00 98.44 207 SER A C 1
ATOM 1521 O O . SER A 1 207 ? 2.919 6.745 -15.812 1.00 98.44 207 SER A O 1
ATOM 1523 N N . ASP A 1 208 ? 0.752 6.755 -16.442 1.00 97.81 208 ASP A N 1
ATOM 1524 C CA . ASP A 1 208 ? 0.391 8.052 -15.873 1.00 97.81 208 ASP A CA 1
ATOM 1525 C C . ASP A 1 208 ? -0.095 7.894 -14.428 1.00 97.81 208 ASP A C 1
ATOM 1527 O O . ASP A 1 208 ? -0.457 6.801 -13.985 1.00 97.81 208 ASP A O 1
ATOM 1531 N N . GLY A 1 209 ? -0.052 8.987 -13.670 1.00 96.62 209 GLY A N 1
ATOM 1532 C CA . GLY A 1 209 ? -0.495 9.006 -12.288 1.00 96.62 209 GLY A CA 1
ATOM 1533 C C . GLY A 1 209 ? -1.993 8.752 -12.178 1.00 96.62 209 GLY A C 1
ATOM 1534 O O . GLY A 1 209 ? -2.798 9.178 -12.994 1.00 96.62 209 GLY A O 1
ATOM 1535 N N . ASN A 1 210 ? -2.375 8.034 -11.139 1.00 94.81 210 ASN A N 1
ATOM 1536 C CA . ASN A 1 210 ? -3.748 7.919 -10.681 1.00 94.81 210 ASN A CA 1
ATOM 1537 C C . ASN A 1 210 ? -3.722 7.530 -9.204 1.00 94.81 210 ASN A C 1
ATOM 1539 O O . ASN A 1 210 ? -2.639 7.249 -8.684 1.00 94.81 210 ASN A O 1
ATOM 1543 N N . ARG A 1 211 ? -4.895 7.451 -8.558 1.00 91.56 211 ARG A N 1
ATOM 1544 C CA . ARG A 1 211 ? -5.045 7.027 -7.152 1.00 91.56 211 ARG A CA 1
ATOM 1545 C C . ARG A 1 211 ? -4.044 7.766 -6.248 1.00 91.56 211 ARG A C 1
ATOM 1547 O O . ARG A 1 211 ? -2.937 7.291 -6.026 1.00 91.56 211 ARG A O 1
ATOM 1554 N N . GLY A 1 212 ? -4.390 8.980 -5.825 1.00 90.88 212 GLY A N 1
ATOM 1555 C CA . GLY A 1 212 ? -3.515 9.838 -5.008 1.00 90.88 212 GLY A CA 1
ATOM 1556 C C . GLY A 1 212 ? -2.341 10.477 -5.763 1.00 90.88 212 GLY A C 1
ATOM 1557 O O . GLY A 1 212 ? -1.828 11.511 -5.337 1.00 90.88 212 GLY A O 1
ATOM 1558 N N . LEU A 1 213 ? -1.954 9.933 -6.921 1.00 95.44 213 LEU A N 1
ATOM 1559 C CA . LEU A 1 213 ? -1.010 10.552 -7.853 1.00 95.44 213 LEU A CA 1
ATOM 1560 C C . LEU A 1 213 ? -1.761 11.348 -8.932 1.00 95.44 213 LEU A C 1
ATOM 1562 O O . LEU A 1 213 ? -2.827 10.935 -9.386 1.00 95.44 213 LEU A O 1
ATOM 1566 N N . MET A 1 214 ? -1.203 12.490 -9.344 1.00 95.19 214 MET A N 1
ATOM 1567 C CA . MET A 1 214 ? -1.835 13.378 -10.329 1.00 95.19 214 MET A CA 1
ATOM 1568 C C . MET A 1 214 ? -1.779 12.788 -11.745 1.00 95.19 214 MET A C 1
ATOM 1570 O O . MET A 1 214 ? -0.725 12.317 -12.168 1.00 95.19 214 MET A O 1
ATOM 1574 N N . GLU A 1 215 ? -2.883 12.882 -12.489 1.00 94.38 215 GLU A N 1
ATOM 1575 C CA . GLU A 1 215 ? -3.035 12.308 -13.841 1.00 94.38 215 GLU A CA 1
ATOM 1576 C C . GLU A 1 215 ? -2.055 12.861 -14.882 1.00 94.38 215 GLU A C 1
ATOM 1578 O O . GLU A 1 215 ? -1.682 12.164 -15.819 1.00 94.38 215 GLU A O 1
ATOM 1583 N N . ASP A 1 216 ? -1.578 14.094 -14.712 1.00 95.94 216 ASP A N 1
ATOM 1584 C CA . ASP A 1 216 ? -0.599 14.725 -15.603 1.00 95.94 216 ASP A CA 1
ATOM 1585 C C . ASP A 1 216 ? 0.863 14.363 -15.270 1.00 95.94 216 ASP A C 1
ATOM 1587 O O . ASP A 1 216 ? 1.802 14.853 -15.911 1.00 95.94 216 ASP A O 1
ATOM 1591 N N . GLN A 1 217 ? 1.081 13.518 -14.260 1.00 98.12 217 GLN A N 1
ATOM 1592 C CA . GLN A 1 217 ? 2.401 13.062 -13.843 1.00 98.12 217 GLN A CA 1
ATOM 1593 C C . GLN A 1 217 ? 2.714 11.660 -14.365 1.00 98.12 217 GLN A C 1
ATOM 1595 O O . GLN A 1 217 ? 1.847 10.817 -14.549 1.00 98.12 217 GLN A O 1
ATOM 1600 N N . ALA A 1 218 ? 4.000 11.398 -14.562 1.00 98.50 218 ALA A N 1
ATOM 1601 C CA . ALA A 1 218 ? 4.532 10.097 -14.922 1.00 98.50 218 ALA A CA 1
ATOM 1602 C C . ALA A 1 218 ? 4.881 9.285 -13.677 1.00 98.50 218 ALA A C 1
ATOM 1604 O O . ALA A 1 218 ? 5.602 9.777 -12.801 1.00 98.50 218 ALA A O 1
ATOM 1605 N N . VAL A 1 219 ? 4.435 8.030 -13.630 1.00 98.75 219 VAL A N 1
ATOM 1606 C CA . VAL A 1 219 ? 4.767 7.108 -12.543 1.00 98.75 219 VAL A CA 1
ATOM 1607 C C . VAL A 1 219 ? 6.182 6.566 -12.711 1.00 98.75 219 VAL A C 1
ATOM 1609 O O . VAL A 1 219 ? 6.606 6.165 -13.800 1.00 98.75 219 VAL A O 1
ATOM 1612 N N . PHE A 1 220 ? 6.903 6.506 -11.597 1.00 98.69 220 PHE A N 1
ATOM 1613 C CA . PHE A 1 220 ? 8.164 5.795 -11.468 1.00 98.69 220 PHE A CA 1
ATOM 1614 C C . PHE A 1 220 ? 8.162 4.916 -10.212 1.00 98.69 220 PHE A C 1
ATOM 1616 O O . PHE A 1 220 ? 7.497 5.209 -9.210 1.00 98.69 220 PHE A O 1
ATOM 1623 N N . ARG A 1 221 ? 8.912 3.817 -10.272 1.00 98.62 221 ARG A N 1
ATOM 1624 C CA . ARG A 1 221 ? 8.967 2.780 -9.232 1.00 98.62 221 ARG A CA 1
ATOM 1625 C C . ARG A 1 221 ? 10.390 2.590 -8.721 1.00 98.62 221 ARG A C 1
ATOM 1627 O O . ARG A 1 221 ? 11.345 2.945 -9.405 1.00 98.62 221 ARG A O 1
ATOM 1634 N N . GLY A 1 222 ? 10.534 2.041 -7.518 1.00 97.25 222 GLY A N 1
ATOM 1635 C CA . GLY A 1 222 ? 11.842 1.794 -6.915 1.00 97.25 222 GLY A CA 1
ATOM 1636 C C . GLY A 1 222 ? 12.545 3.051 -6.396 1.00 97.25 222 GLY A C 1
ATOM 1637 O O . GLY A 1 222 ? 11.986 4.154 -6.388 1.00 97.25 222 GLY A O 1
ATOM 1638 N N . ALA A 1 223 ? 13.786 2.884 -5.942 1.00 95.88 223 ALA A N 1
ATOM 1639 C CA . ALA A 1 223 ? 14.606 3.948 -5.375 1.00 95.88 223 ALA A CA 1
ATOM 1640 C C . ALA A 1 223 ? 16.105 3.680 -5.567 1.00 95.88 223 ALA A C 1
ATOM 1642 O O . ALA A 1 223 ? 16.524 2.550 -5.808 1.00 95.88 223 ALA A O 1
ATOM 1643 N N . ALA A 1 224 ? 16.906 4.742 -5.446 1.00 92.56 224 ALA A N 1
ATOM 1644 C CA . ALA A 1 224 ? 18.361 4.644 -5.350 1.00 92.56 224 ALA A CA 1
ATOM 1645 C C . ALA A 1 224 ? 18.782 3.976 -4.022 1.00 92.56 224 ALA A C 1
ATOM 1647 O O . ALA A 1 224 ? 17.988 3.982 -3.081 1.00 92.56 224 ALA A O 1
ATOM 1648 N N . PRO A 1 225 ? 20.006 3.426 -3.897 1.00 91.19 225 PRO A N 1
ATOM 1649 C CA . PRO A 1 225 ? 20.394 2.567 -2.773 1.00 91.19 225 PRO A CA 1
ATOM 1650 C C . PRO A 1 225 ? 20.437 3.292 -1.417 1.00 91.19 225 PRO A C 1
ATOM 1652 O O . PRO A 1 225 ? 20.402 2.656 -0.365 1.00 91.19 225 PRO A O 1
ATOM 1655 N N . ASP A 1 226 ? 20.568 4.616 -1.444 1.00 90.88 226 ASP A N 1
ATOM 1656 C CA . ASP A 1 226 ? 20.543 5.531 -0.301 1.00 90.88 226 ASP A CA 1
ATOM 1657 C C . ASP A 1 226 ? 19.129 6.046 0.034 1.00 90.88 226 ASP A C 1
ATOM 1659 O O . ASP A 1 226 ? 18.957 6.821 0.974 1.00 90.88 226 ASP A O 1
ATOM 1663 N N . GLY A 1 227 ? 18.114 5.608 -0.715 1.00 92.69 227 GLY A N 1
ATOM 1664 C CA . GLY A 1 227 ? 16.715 5.929 -0.477 1.00 92.69 227 GLY A CA 1
ATOM 1665 C C . GLY A 1 227 ? 16.154 5.311 0.806 1.00 92.69 227 GLY A C 1
ATOM 1666 O O . GLY A 1 227 ? 16.655 4.325 1.354 1.00 92.69 227 GLY A O 1
ATOM 1667 N N . GLU A 1 228 ? 15.060 5.897 1.293 1.00 93.50 228 GLU A N 1
ATOM 1668 C CA . GLU A 1 228 ? 14.311 5.348 2.422 1.00 93.50 228 GLU A CA 1
ATOM 1669 C C . GLU A 1 228 ? 13.779 3.949 2.085 1.00 93.50 228 GLU A C 1
ATOM 1671 O O . GLU A 1 228 ? 13.182 3.751 1.026 1.00 93.50 228 GLU A O 1
ATOM 1676 N N . LEU A 1 229 ? 13.928 2.992 3.013 1.00 94.25 229 LEU A N 1
ATOM 1677 C CA . LEU A 1 229 ? 13.546 1.584 2.817 1.00 94.25 229 LEU A CA 1
ATOM 1678 C C . LEU A 1 229 ? 12.134 1.393 2.221 1.00 94.25 229 LEU A C 1
ATOM 1680 O O . LEU A 1 229 ? 11.996 0.582 1.303 1.00 94.25 229 LEU A O 1
ATOM 1684 N N . PRO A 1 230 ? 11.094 2.143 2.643 1.00 95.38 230 PRO A N 1
ATOM 1685 C CA . PRO A 1 230 ? 9.753 1.991 2.086 1.00 95.38 230 PRO A CA 1
ATOM 1686 C C . PRO A 1 230 ? 9.643 2.240 0.582 1.00 95.38 230 PRO A C 1
ATOM 1688 O O . PRO A 1 230 ? 8.727 1.709 -0.038 1.00 95.38 230 PRO A O 1
ATOM 1691 N N . LEU A 1 231 ? 10.550 3.023 -0.006 1.00 95.94 231 LEU A N 1
ATOM 1692 C CA . LEU A 1 231 ? 10.540 3.358 -1.432 1.00 95.94 231 LEU A CA 1
ATOM 1693 C C . LEU A 1 231 ? 11.075 2.223 -2.319 1.00 95.94 231 LEU A C 1
ATOM 1695 O O . LEU A 1 231 ? 10.900 2.270 -3.534 1.00 95.94 231 LEU A O 1
ATOM 1699 N N . HIS A 1 232 ? 11.710 1.214 -1.719 1.00 96.94 232 HIS A N 1
ATOM 1700 C CA . HIS A 1 232 ? 12.223 0.030 -2.413 1.00 96.94 232 HIS A CA 1
ATOM 1701 C C . HIS A 1 232 ? 11.174 -1.083 -2.548 1.00 96.94 232 HIS A C 1
ATOM 1703 O O . HIS A 1 232 ? 11.417 -2.076 -3.234 1.00 96.94 232 HIS A O 1
ATOM 1709 N N . ARG A 1 233 ? 10.022 -0.961 -1.871 1.00 97.50 233 ARG A N 1
ATOM 1710 C CA . ARG A 1 233 ? 8.963 -1.979 -1.913 1.00 97.50 233 ARG A CA 1
ATOM 1711 C C . ARG A 1 233 ? 8.408 -2.111 -3.329 1.00 97.50 233 ARG A C 1
ATOM 1713 O O . ARG A 1 233 ? 8.210 -1.106 -4.004 1.00 97.50 233 ARG A O 1
ATOM 1720 N N . CYS A 1 234 ? 8.036 -3.323 -3.732 1.00 98.00 234 CYS A N 1
ATOM 1721 C CA . CYS A 1 234 ? 7.476 -3.575 -5.060 1.00 98.00 234 CYS A CA 1
ATOM 1722 C C . CYS A 1 234 ? 6.203 -2.759 -5.341 1.00 98.00 234 CYS A C 1
ATOM 1724 O O . CYS A 1 234 ? 6.007 -2.295 -6.459 1.00 98.00 234 CYS A O 1
ATOM 1726 N N . ALA A 1 235 ? 5.364 -2.536 -4.325 1.00 97.50 235 ALA A N 1
ATOM 1727 C CA . ALA A 1 235 ? 4.150 -1.721 -4.440 1.00 97.50 235 ALA A CA 1
ATOM 1728 C C . ALA A 1 235 ? 4.386 -0.209 -4.323 1.00 97.50 235 ALA A C 1
ATOM 1730 O O . ALA A 1 235 ? 3.482 0.570 -4.617 1.00 97.50 235 ALA A O 1
ATOM 1731 N N . ALA A 1 236 ? 5.565 0.232 -3.869 1.00 97.56 236 ALA A N 1
ATOM 1732 C CA . ALA A 1 236 ? 5.811 1.652 -3.674 1.00 97.56 236 ALA A CA 1
ATOM 1733 C C . ALA A 1 236 ? 5.838 2.370 -5.025 1.00 97.56 236 ALA A C 1
ATOM 1735 O O . ALA A 1 236 ? 6.641 2.057 -5.907 1.00 97.56 236 ALA A O 1
ATOM 1736 N N . ARG A 1 237 ? 4.970 3.372 -5.162 1.00 97.38 237 ARG A N 1
ATOM 1737 C CA . ARG A 1 237 ? 4.840 4.181 -6.371 1.00 97.38 237 ARG A CA 1
ATOM 1738 C C . ARG A 1 237 ? 4.864 5.663 -6.064 1.00 97.38 237 ARG A C 1
ATOM 1740 O O . ARG A 1 237 ? 4.395 6.118 -5.019 1.00 97.38 237 ARG A O 1
ATOM 1747 N N . ARG A 1 238 ? 5.477 6.405 -6.978 1.00 97.50 238 ARG A N 1
ATOM 1748 C CA . ARG A 1 238 ? 5.627 7.858 -6.936 1.00 97.50 238 ARG A CA 1
ATOM 1749 C C . ARG A 1 238 ? 5.424 8.399 -8.340 1.00 97.50 238 ARG A C 1
ATOM 1751 O O . ARG A 1 238 ? 5.596 7.669 -9.312 1.00 97.50 238 ARG A O 1
ATOM 1758 N N . ALA A 1 239 ? 5.091 9.676 -8.439 1.00 98.12 239 ALA A N 1
ATOM 1759 C CA . ALA A 1 239 ? 4.987 10.348 -9.719 1.00 98.12 239 ALA A CA 1
ATOM 1760 C C . ALA A 1 239 ? 5.628 11.735 -9.666 1.00 98.12 239 ALA A C 1
ATOM 1762 O O . ALA A 1 239 ? 5.828 12.322 -8.602 1.00 98.12 239 ALA A O 1
ATOM 1763 N N . THR A 1 240 ? 6.034 12.217 -10.834 1.00 98.44 240 THR A N 1
ATOM 1764 C CA . THR A 1 240 ? 6.484 13.594 -11.057 1.00 98.44 240 THR A CA 1
ATOM 1765 C C . THR A 1 240 ? 6.199 13.967 -12.508 1.00 98.44 240 THR A C 1
ATOM 1767 O O . THR A 1 240 ? 5.774 13.128 -13.299 1.00 98.44 240 THR A O 1
ATOM 1770 N N . ARG A 1 241 ? 6.421 15.225 -12.894 1.00 98.50 241 ARG A N 1
ATOM 1771 C CA . ARG A 1 241 ? 6.194 15.669 -14.276 1.00 98.50 241 ARG A CA 1
ATOM 1772 C C . ARG A 1 241 ? 6.955 14.772 -15.265 1.00 98.50 241 ARG A C 1
ATOM 1774 O O . ARG A 1 241 ? 8.135 14.503 -15.036 1.00 98.50 241 ARG A O 1
ATOM 1781 N N . PRO A 1 242 ? 6.350 14.378 -16.397 1.00 98.50 242 PRO A N 1
ATOM 1782 C CA . PRO A 1 242 ? 7.007 13.524 -17.391 1.00 98.50 242 PRO A CA 1
ATOM 1783 C C . PRO A 1 242 ? 8.279 14.151 -17.980 1.00 98.50 242 PRO A C 1
ATOM 1785 O O . PRO A 1 242 ? 9.157 13.433 -18.447 1.00 98.50 242 PRO A O 1
ATOM 1788 N N . THR A 1 243 ? 8.398 15.482 -17.939 1.00 98.50 243 THR A N 1
ATOM 1789 C CA . THR A 1 243 ? 9.567 16.252 -18.394 1.00 98.50 243 THR A CA 1
ATOM 1790 C C . THR A 1 243 ? 10.683 16.362 -17.354 1.00 98.50 243 THR A C 1
ATOM 1792 O O . THR A 1 243 ? 11.739 16.914 -17.658 1.00 98.50 243 THR A O 1
ATOM 1795 N N . THR A 1 244 ? 10.481 15.873 -16.124 1.00 98.44 244 THR A N 1
ATOM 1796 C CA . THR A 1 244 ? 11.521 15.875 -15.092 1.00 98.44 244 THR A CA 1
ATOM 1797 C C . THR A 1 244 ? 12.710 15.033 -15.543 1.00 98.44 244 THR A C 1
ATOM 1799 O O . THR A 1 244 ? 12.552 13.882 -15.931 1.00 98.44 244 THR A O 1
ATOM 1802 N N . THR A 1 245 ? 13.913 15.587 -15.425 1.00 98.12 245 THR A N 1
ATOM 1803 C CA . THR A 1 245 ? 15.170 14.850 -15.564 1.00 98.12 245 THR A CA 1
ATOM 1804 C C . THR A 1 245 ? 15.803 14.700 -14.184 1.00 98.12 245 THR A C 1
ATOM 1806 O O . THR A 1 245 ? 15.875 15.648 -13.401 1.00 98.12 245 THR A O 1
ATOM 1809 N N . SER A 1 246 ? 16.230 13.487 -13.834 1.00 96.19 246 SER A N 1
ATOM 1810 C CA . SER A 1 246 ? 16.840 13.210 -12.530 1.00 96.19 246 SER A CA 1
ATOM 1811 C C . SER A 1 246 ? 17.916 12.148 -12.655 1.00 96.19 246 SER A C 1
ATOM 1813 O O . SER A 1 246 ? 17.669 11.075 -13.196 1.00 96.19 246 SER A O 1
ATOM 1815 N N . ARG A 1 247 ? 19.094 12.403 -12.079 1.00 95.94 247 ARG A N 1
ATOM 1816 C CA . ARG A 1 247 ? 20.190 11.418 -12.007 1.00 95.94 247 ARG A CA 1
ATOM 1817 C C . ARG A 1 247 ? 19.837 10.159 -11.201 1.00 95.94 247 ARG A C 1
ATOM 1819 O O . ARG A 1 247 ? 20.588 9.195 -11.234 1.00 95.94 247 ARG A O 1
ATOM 1826 N N . HIS A 1 248 ? 18.733 10.194 -10.452 1.00 95.44 248 HIS A N 1
ATOM 1827 C CA . HIS A 1 248 ? 18.251 9.088 -9.624 1.00 95.44 248 HIS A CA 1
ATOM 1828 C C . HIS A 1 248 ? 17.114 8.295 -10.284 1.00 95.44 248 HIS A C 1
ATOM 1830 O O . HIS A 1 248 ? 16.633 7.337 -9.681 1.00 95.44 248 HIS A O 1
ATOM 1836 N N . ILE A 1 249 ? 16.668 8.703 -11.480 1.00 98.19 249 ILE A N 1
ATOM 1837 C CA . ILE A 1 249 ? 15.628 8.015 -12.246 1.00 98.19 249 ILE A CA 1
ATOM 1838 C C . ILE A 1 249 ? 16.225 7.572 -13.584 1.00 98.19 249 ILE A C 1
ATOM 1840 O O . ILE A 1 249 ? 16.683 8.405 -14.370 1.00 98.19 249 ILE A O 1
ATOM 1844 N N . GLY A 1 250 ? 16.234 6.266 -13.828 1.00 98.44 250 GLY A N 1
ATOM 1845 C CA . GLY A 1 250 ? 16.464 5.683 -15.147 1.00 98.44 250 GLY A CA 1
ATOM 1846 C C . GLY A 1 250 ? 15.226 4.938 -15.614 1.00 98.44 250 GLY A C 1
ATOM 1847 O O . GLY A 1 250 ? 14.115 5.410 -15.394 1.00 98.44 250 GLY A O 1
ATOM 1848 N N . PHE A 1 251 ? 15.398 3.804 -16.286 1.00 98.81 251 PHE A N 1
ATOM 1849 C CA . PHE A 1 251 ? 14.294 3.016 -16.832 1.00 98.81 251 PHE A CA 1
ATOM 1850 C C . PHE A 1 251 ? 14.777 1.636 -17.287 1.00 98.81 251 PHE A C 1
ATOM 1852 O O . PHE A 1 251 ? 15.981 1.372 -17.323 1.00 98.81 251 PHE A O 1
ATOM 1859 N N . ARG A 1 252 ? 13.832 0.781 -17.670 1.00 98.56 252 ARG A N 1
ATOM 1860 C CA . ARG A 1 252 ? 14.075 -0.474 -18.386 1.00 98.56 252 ARG A CA 1
ATOM 1861 C C . ARG A 1 252 ? 12.982 -0.705 -19.422 1.00 98.56 252 ARG A C 1
ATOM 1863 O O . ARG A 1 252 ? 11.891 -0.140 -19.291 1.00 98.56 252 ARG A O 1
ATOM 1870 N N . CYS A 1 253 ? 13.275 -1.499 -20.444 1.00 98.88 253 CYS A N 1
ATOM 1871 C CA . CYS A 1 253 ? 12.343 -1.740 -21.533 1.00 98.88 253 CYS A CA 1
ATOM 1872 C C . CYS A 1 253 ? 11.656 -3.105 -21.395 1.00 98.88 253 CYS A C 1
ATOM 1874 O O . CYS A 1 253 ? 12.197 -4.050 -20.819 1.00 98.88 253 CYS A O 1
ATOM 1876 N N . CYS A 1 254 ? 10.447 -3.184 -21.939 1.00 98.81 254 CYS A N 1
ATOM 1877 C CA . CYS A 1 254 ? 9.632 -4.383 -22.047 1.00 98.81 254 CYS A CA 1
ATOM 1878 C C . CYS A 1 254 ? 9.270 -4.641 -23.517 1.00 98.81 254 CYS A C 1
ATOM 1880 O O . CYS A 1 254 ? 9.212 -3.711 -24.327 1.00 98.81 254 CYS A O 1
ATOM 1882 N N . SER A 1 255 ? 9.000 -5.896 -23.864 1.00 98.56 255 SER A N 1
ATOM 1883 C CA . SER A 1 255 ? 8.505 -6.333 -25.175 1.00 98.56 255 SER A CA 1
ATOM 1884 C C . SER A 1 255 ? 7.197 -7.125 -25.018 1.00 98.56 255 SER A C 1
ATOM 1886 O O . SER A 1 255 ? 6.791 -7.482 -23.911 1.00 98.56 255 SER A O 1
ATOM 1888 N N . GLY A 1 256 ? 6.501 -7.373 -26.131 1.00 96.44 256 GLY A N 1
ATOM 1889 C CA . GLY A 1 256 ? 5.191 -8.030 -26.126 1.00 96.44 256 GLY A CA 1
ATOM 1890 C C . GLY A 1 256 ? 4.018 -7.068 -25.880 1.00 96.44 256 GLY A C 1
ATOM 1891 O O . GLY A 1 256 ? 4.219 -5.851 -25.752 1.00 96.44 256 GLY A O 1
ATOM 1892 N N . PRO A 1 257 ? 2.778 -7.590 -25.855 1.00 93.81 257 PRO A N 1
ATOM 1893 C CA . PRO A 1 257 ? 1.576 -6.774 -25.701 1.00 93.81 257 PRO A CA 1
ATOM 1894 C C . PRO A 1 257 ? 1.589 -6.046 -24.354 1.00 93.81 257 PRO A C 1
ATOM 1896 O O . PRO A 1 257 ? 1.817 -6.661 -23.317 1.00 93.81 257 PRO A O 1
ATOM 1899 N N . ALA A 1 258 ? 1.363 -4.731 -24.370 1.00 93.88 258 ALA A N 1
ATOM 1900 C CA . ALA A 1 258 ? 1.135 -3.989 -23.134 1.00 93.88 258 ALA A CA 1
ATOM 1901 C C . ALA A 1 258 ? -0.210 -4.414 -22.523 1.00 93.88 258 ALA A C 1
ATOM 1903 O O . ALA A 1 258 ? -1.150 -4.679 -23.280 1.00 93.88 258 ALA A O 1
ATOM 1904 N N . PRO A 1 259 ? -0.333 -4.473 -21.186 1.00 94.38 259 PRO A N 1
ATOM 1905 C CA . PRO A 1 259 ? -1.621 -4.720 -20.556 1.00 94.38 259 PRO A CA 1
ATOM 1906 C C . PRO A 1 259 ? -2.613 -3.608 -20.918 1.00 94.38 259 PRO A C 1
ATOM 1908 O O . PRO A 1 259 ? -2.274 -2.427 -20.874 1.00 94.38 259 PRO A O 1
ATOM 1911 N N . GLU A 1 260 ? -3.852 -3.987 -21.240 1.00 94.06 260 GLU A N 1
ATOM 1912 C CA . GLU A 1 260 ? -4.961 -3.031 -21.394 1.00 94.06 260 GLU A CA 1
ATOM 1913 C C . GLU A 1 260 ? -5.398 -2.450 -20.039 1.00 94.06 260 GLU A C 1
ATOM 1915 O O . GLU A 1 260 ? -5.954 -1.355 -19.970 1.00 94.06 260 GLU A O 1
ATOM 1920 N N . ALA A 1 261 ? -5.138 -3.186 -18.954 1.00 94.25 261 ALA A N 1
ATOM 1921 C CA . ALA A 1 261 ? -5.445 -2.762 -17.600 1.00 94.25 261 ALA A CA 1
ATOM 1922 C C . ALA A 1 261 ? -4.562 -1.586 -17.157 1.00 94.25 261 ALA A C 1
ATOM 1924 O O . ALA A 1 261 ? -3.354 -1.551 -17.398 1.00 94.25 261 ALA A O 1
ATOM 1925 N N . THR A 1 262 ? -5.170 -0.647 -16.438 1.00 94.25 262 THR A N 1
ATOM 1926 C CA . THR A 1 262 ? -4.481 0.453 -15.759 1.00 94.25 262 THR A CA 1
ATOM 1927 C C . THR A 1 262 ? -4.390 0.180 -14.261 1.00 94.25 262 THR A C 1
ATOM 1929 O O . THR A 1 262 ? -5.020 -0.743 -13.738 1.00 94.25 262 THR A O 1
ATOM 1932 N N . TYR A 1 263 ? -3.572 0.961 -13.549 1.00 96.69 263 TYR A N 1
ATOM 1933 C CA . TYR A 1 263 ? -3.473 0.818 -12.100 1.00 96.69 263 TYR A CA 1
ATOM 1934 C C . TYR A 1 263 ? -4.856 1.036 -11.453 1.00 96.69 263 TYR A C 1
ATOM 1936 O O . TYR A 1 263 ? -5.532 1.999 -11.818 1.00 96.69 263 TYR A O 1
ATOM 1944 N N . PRO A 1 264 ? -5.304 0.194 -10.510 1.00 94.81 264 PRO A N 1
ATOM 1945 C CA . PRO A 1 264 ? -6.644 0.305 -9.942 1.00 94.81 264 PRO A CA 1
ATOM 1946 C C . PRO A 1 264 ? -6.890 1.649 -9.247 1.00 94.81 264 PRO A C 1
ATOM 1948 O O . PRO A 1 264 ? -6.090 2.102 -8.424 1.00 94.81 264 PRO A O 1
ATOM 1951 N N . THR A 1 265 ? -8.027 2.272 -9.548 1.00 89.25 265 THR A N 1
ATOM 1952 C CA . THR A 1 265 ? -8.573 3.391 -8.774 1.00 89.25 265 THR A CA 1
ATOM 1953 C C . THR A 1 265 ? -9.677 2.867 -7.861 1.00 89.25 265 THR A C 1
ATOM 1955 O O . THR A 1 265 ? -10.439 1.981 -8.239 1.00 89.25 265 THR A O 1
ATOM 1958 N N . GLU A 1 266 ? -9.762 3.392 -6.639 1.00 76.94 266 GLU A N 1
ATOM 1959 C CA . GLU A 1 266 ? -10.865 3.073 -5.724 1.00 76.94 266 GLU A CA 1
ATOM 1960 C C . GLU A 1 266 ? -11.687 4.339 -5.481 1.00 76.94 266 GLU A C 1
ATOM 1962 O O . GLU A 1 266 ? -11.142 5.448 -5.537 1.00 76.94 266 GLU A O 1
ATOM 1967 N N . PRO A 1 267 ? -12.997 4.202 -5.227 1.00 78.06 267 PRO A N 1
ATOM 1968 C CA . PRO A 1 267 ? -13.845 5.342 -4.936 1.00 78.06 267 PRO A CA 1
ATOM 1969 C C . PRO A 1 267 ? -13.441 6.000 -3.616 1.00 78.06 267 PRO A C 1
ATOM 1971 O O . PRO A 1 267 ? -13.184 5.330 -2.615 1.00 78.06 267 PRO A O 1
ATOM 1974 N N . THR A 1 268 ? -13.466 7.332 -3.587 1.00 82.81 268 THR A N 1
ATOM 1975 C CA . THR A 1 268 ? -13.380 8.073 -2.328 1.00 82.81 268 THR A CA 1
ATOM 1976 C C . THR A 1 268 ? -14.585 7.727 -1.459 1.00 82.81 268 THR A C 1
ATOM 1978 O O . THR A 1 268 ? -15.736 7.787 -1.894 1.00 82.81 268 THR A O 1
ATOM 1981 N N . VAL A 1 269 ? -14.317 7.378 -0.207 1.00 89.25 269 VAL A N 1
ATOM 1982 C CA . VAL A 1 269 ? -15.331 7.032 0.791 1.00 89.25 269 VAL A CA 1
ATOM 1983 C C . VAL A 1 269 ? -15.467 8.150 1.819 1.00 89.25 269 VAL A C 1
ATOM 1985 O O . VAL A 1 269 ? -14.549 8.942 2.024 1.00 89.25 269 VAL A O 1
ATOM 1988 N N . ALA A 1 270 ? -16.605 8.209 2.513 1.00 92.62 270 ALA A N 1
ATOM 1989 C CA . ALA A 1 270 ? -16.757 9.123 3.643 1.00 92.62 270 ALA A CA 1
ATOM 1990 C C . ALA A 1 270 ? -15.672 8.854 4.708 1.00 92.62 270 ALA A C 1
ATOM 1992 O O . ALA A 1 270 ? -15.287 7.701 4.922 1.00 92.62 270 ALA A O 1
ATOM 1993 N N . ARG A 1 271 ? -15.211 9.891 5.416 1.00 94.81 271 ARG A N 1
ATOM 1994 C CA . ARG A 1 271 ? -14.199 9.741 6.484 1.00 94.81 271 ARG A CA 1
ATOM 1995 C C . ARG A 1 271 ? -14.700 8.904 7.658 1.00 94.81 271 ARG A C 1
ATOM 1997 O O . ARG A 1 271 ? -13.955 8.100 8.204 1.00 94.81 271 ARG A O 1
ATOM 2004 N N . PHE A 1 272 ? -15.980 9.050 7.980 1.00 96.12 272 PHE A N 1
ATOM 2005 C CA . PHE A 1 272 ? -16.639 8.375 9.088 1.00 96.12 272 PHE A CA 1
ATOM 2006 C C . PHE A 1 272 ? -17.963 7.794 8.612 1.00 96.12 272 PHE A C 1
ATOM 2008 O O . PHE A 1 272 ? -18.643 8.387 7.770 1.00 96.12 272 PHE A O 1
ATOM 2015 N N . ARG A 1 273 ? -18.316 6.606 9.096 1.00 96.31 273 ARG A N 1
ATOM 2016 C CA . ARG A 1 273 ? -19.644 6.017 8.910 1.00 96.31 273 ARG A CA 1
ATOM 2017 C C . ARG A 1 273 ? -19.897 4.995 10.007 1.00 96.31 273 ARG A C 1
ATOM 2019 O O . ARG A 1 273 ? -19.133 4.040 10.115 1.00 96.31 273 ARG A O 1
ATOM 2026 N N . MET A 1 274 ? -20.983 5.162 10.750 1.00 96.75 274 MET A N 1
ATOM 2027 C CA . MET A 1 274 ? -21.476 4.112 11.639 1.00 96.75 274 MET A CA 1
ATOM 2028 C C . MET A 1 274 ? -21.971 2.933 10.802 1.00 96.75 274 MET A C 1
ATOM 2030 O O . MET A 1 274 ? -22.662 3.128 9.796 1.00 96.75 274 MET A O 1
ATOM 2034 N N . LEU A 1 275 ? -21.559 1.726 11.175 1.00 96.88 275 LEU A N 1
ATOM 2035 C CA . LEU A 1 275 ? -21.971 0.494 10.519 1.00 96.88 275 LEU A CA 1
ATOM 2036 C C . LEU A 1 275 ? -23.007 -0.233 11.371 1.00 96.88 275 LEU A C 1
ATOM 2038 O O . LEU A 1 275 ? -22.853 -0.364 12.583 1.00 96.88 275 LEU A O 1
ATOM 2042 N N . GLU A 1 276 ? -24.023 -0.765 10.703 1.00 95.44 276 GLU A N 1
ATOM 2043 C CA . GLU A 1 276 ? -24.947 -1.730 11.287 1.00 95.44 276 GLU A CA 1
ATOM 2044 C C . GLU A 1 276 ? -24.330 -3.121 11.110 1.00 95.44 276 GLU A C 1
ATOM 2046 O O . GLU A 1 276 ? -24.310 -3.669 10.008 1.00 95.44 276 GLU A O 1
ATOM 2051 N N . VAL A 1 277 ? -23.741 -3.649 12.185 1.00 96.56 277 VAL A N 1
ATOM 2052 C CA . VAL A 1 277 ? -23.108 -4.973 12.211 1.00 96.56 277 VAL A CA 1
ATOM 2053 C C . VAL A 1 277 ? -23.784 -5.802 13.291 1.00 96.56 277 VAL A C 1
ATOM 2055 O O . VAL A 1 277 ? -23.782 -5.424 14.462 1.00 96.56 277 VAL A O 1
ATOM 2058 N N . GLU A 1 278 ? -24.347 -6.943 12.900 1.00 97.44 278 GLU A N 1
ATOM 2059 C CA . GLU A 1 278 ? -24.946 -7.890 13.839 1.00 97.44 278 GLU A CA 1
ATOM 2060 C C . GLU A 1 278 ? -23.905 -8.425 14.825 1.00 97.44 278 GLU A C 1
ATOM 2062 O O . GLU A 1 278 ? -22.760 -8.694 14.455 1.00 97.44 278 GLU A O 1
ATOM 2067 N N . LEU A 1 279 ? -24.306 -8.640 16.081 1.00 98.06 279 LEU A N 1
ATOM 2068 C CA . LEU A 1 279 ? -23.382 -9.053 17.143 1.00 98.06 279 LEU A CA 1
ATOM 2069 C C . LEU A 1 279 ? -22.619 -10.334 16.781 1.00 98.06 279 LEU A C 1
ATOM 2071 O O . LEU A 1 279 ? -21.405 -10.401 16.942 1.00 98.06 279 LEU A O 1
ATOM 2075 N N . GLU A 1 280 ? -23.316 -11.336 16.250 1.00 98.31 280 GLU A N 1
ATOM 2076 C CA . GLU A 1 280 ? -22.703 -12.610 15.862 1.00 98.31 280 GLU A CA 1
ATOM 2077 C C . GLU A 1 280 ? -21.773 -12.475 14.646 1.00 98.31 280 GLU A C 1
ATOM 2079 O O . GLU A 1 280 ? -20.806 -13.223 14.519 1.00 98.31 280 GLU A O 1
ATOM 2084 N N . GLU A 1 281 ? -22.012 -11.506 13.758 1.00 97.81 281 GLU A N 1
ATOM 2085 C CA . GLU A 1 281 ? -21.059 -11.176 12.694 1.00 97.81 281 GLU A CA 1
ATOM 2086 C C . GLU A 1 281 ? -19.808 -10.524 13.277 1.00 97.81 281 GLU A C 1
ATOM 2088 O O . GLU A 1 281 ? -18.699 -10.969 13.000 1.00 97.81 281 GLU A O 1
ATOM 2093 N N . LEU A 1 282 ? -19.975 -9.533 14.155 1.00 98.31 282 LEU A N 1
ATOM 2094 C CA . LEU A 1 282 ? -18.853 -8.861 14.803 1.00 98.31 282 LEU A CA 1
ATOM 2095 C C . LEU A 1 282 ? -17.974 -9.847 15.584 1.00 98.31 282 LEU A C 1
ATOM 2097 O O . LEU A 1 282 ? -16.752 -9.812 15.468 1.00 98.31 282 LEU A O 1
ATOM 2101 N N . ARG A 1 283 ? -18.583 -10.775 16.325 1.00 98.62 283 ARG A N 1
ATOM 2102 C CA . ARG A 1 283 ? -17.860 -11.837 17.038 1.00 98.62 283 ARG A CA 1
ATOM 2103 C C . ARG A 1 283 ? -17.105 -12.760 16.087 1.00 98.62 283 ARG A C 1
ATOM 2105 O O . ARG A 1 283 ? -15.954 -13.084 16.360 1.00 98.62 283 ARG A O 1
ATOM 2112 N N . ARG A 1 284 ? -17.697 -13.142 14.948 1.00 98.50 284 ARG A N 1
ATOM 2113 C CA . ARG A 1 284 ? -16.998 -13.927 13.911 1.00 98.50 284 ARG A CA 1
ATOM 2114 C C . ARG A 1 284 ? -15.812 -13.171 13.317 1.00 98.50 284 ARG A C 1
ATOM 2116 O O . ARG A 1 284 ? -14.744 -13.758 13.159 1.00 98.50 284 ARG A O 1
ATOM 2123 N N . VAL A 1 285 ? -15.974 -11.879 13.044 1.00 98.25 285 VAL A N 1
ATOM 2124 C CA . VAL A 1 285 ? -14.897 -11.008 12.562 1.00 98.25 285 VAL A CA 1
ATOM 2125 C C . VAL A 1 285 ? -13.755 -10.948 13.577 1.00 98.25 285 VAL A C 1
ATOM 2127 O O . VAL A 1 285 ? -12.611 -11.215 13.211 1.00 98.25 285 VAL A O 1
ATOM 2130 N N . LEU A 1 286 ? -14.048 -10.697 14.858 1.00 98.56 286 LEU A N 1
ATOM 2131 C CA . LEU A 1 286 ? -13.038 -10.694 15.923 1.00 98.56 286 LEU A CA 1
ATOM 2132 C C . LEU A 1 286 ? -12.353 -12.063 16.068 1.00 98.56 286 LEU A C 1
ATOM 2134 O O . LEU A 1 286 ? -11.135 -12.120 16.199 1.00 98.56 286 LEU A O 1
ATOM 2138 N N . ALA A 1 287 ? -13.108 -13.162 15.978 1.00 98.50 287 ALA A N 1
ATOM 2139 C CA . ALA A 1 287 ? -12.573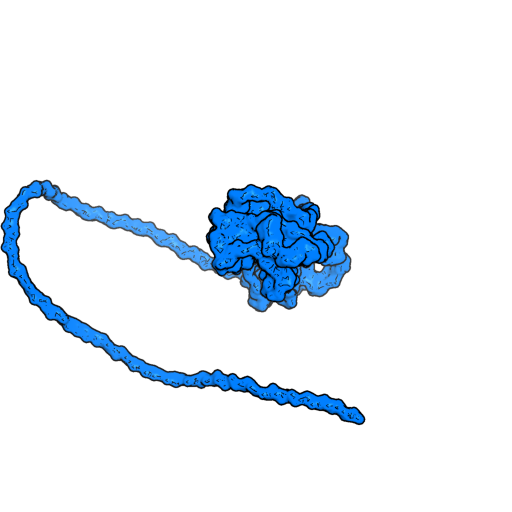 -14.523 16.047 1.00 98.50 287 ALA A CA 1
ATOM 2140 C C . ALA A 1 287 ? -11.644 -14.867 14.871 1.00 98.50 287 ALA A C 1
ATOM 2142 O O . ALA A 1 287 ? -10.739 -15.685 15.025 1.00 98.50 287 ALA A O 1
ATOM 2143 N N . SER A 1 288 ? -11.846 -14.244 13.705 1.00 98.06 288 SER A N 1
ATOM 2144 C CA . SER A 1 288 ? -10.996 -14.445 12.523 1.00 98.06 288 SER A CA 1
ATOM 2145 C C . SER A 1 288 ? -9.618 -13.784 12.635 1.00 98.06 288 SER A C 1
ATOM 2147 O O . SER A 1 288 ? -8.716 -14.114 11.864 1.00 98.06 288 SER A O 1
ATOM 2149 N N . VAL A 1 289 ? -9.441 -12.872 13.596 1.00 97.94 289 VAL A N 1
ATOM 2150 C CA . VAL A 1 289 ? -8.198 -12.134 13.819 1.00 97.94 289 VAL A CA 1
ATOM 2151 C C . VAL A 1 289 ? -7.487 -12.700 15.053 1.00 97.94 289 VAL A C 1
ATOM 2153 O O . VAL A 1 289 ? -7.994 -12.533 16.163 1.00 97.94 289 VAL A O 1
ATOM 2156 N N . PRO A 1 290 ? -6.315 -13.353 14.906 1.00 97.62 290 PRO A N 1
ATOM 2157 C CA . PRO A 1 290 ? -5.643 -14.052 16.005 1.00 97.62 290 PRO A CA 1
ATOM 2158 C C . PRO A 1 290 ? -5.420 -13.206 17.264 1.00 97.62 290 PRO A C 1
ATOM 2160 O O . PRO A 1 290 ? -5.569 -13.704 18.376 1.00 97.62 290 PRO A O 1
ATOM 2163 N N . GLU A 1 291 ? -5.106 -11.922 17.095 1.00 97.69 291 GLU A N 1
ATOM 2164 C CA . GLU A 1 291 ? -4.852 -10.969 18.177 1.00 97.69 291 GLU A CA 1
ATOM 2165 C C . GLU A 1 291 ? -6.114 -10.582 18.966 1.00 97.69 291 GLU A C 1
ATOM 2167 O O . GLU A 1 291 ? -5.998 -10.032 20.056 1.00 97.69 291 GLU A O 1
ATOM 2172 N N . LEU A 1 292 ? -7.310 -10.835 18.425 1.00 98.31 292 LEU A N 1
ATOM 2173 C CA . LEU A 1 292 ? -8.605 -10.482 19.024 1.00 98.31 292 LEU A CA 1
ATOM 2174 C C . LEU A 1 292 ? -9.458 -11.710 19.362 1.00 98.31 292 LEU A C 1
ATOM 2176 O O . LEU A 1 292 ? -10.395 -11.608 20.156 1.00 98.31 292 LEU A O 1
ATOM 2180 N N . ALA A 1 293 ? -9.111 -12.874 18.811 1.00 98.31 293 ALA A N 1
ATOM 2181 C CA . ALA A 1 293 ? -9.823 -14.127 19.006 1.00 98.31 293 ALA A CA 1
ATOM 2182 C C . ALA A 1 293 ? -10.091 -14.498 20.481 1.00 98.31 293 ALA A C 1
ATOM 2184 O O . ALA A 1 293 ? -11.199 -14.972 20.747 1.00 98.31 293 ALA A O 1
ATOM 2185 N N . PRO A 1 294 ? -9.183 -14.249 21.454 1.00 98.25 294 PRO A N 1
ATOM 2186 C CA . PRO A 1 294 ? -9.454 -14.550 22.863 1.00 98.25 294 PRO A CA 1
ATOM 2187 C C . PRO A 1 294 ? -10.673 -13.822 23.450 1.00 98.25 294 PRO A C 1
ATOM 2189 O O . PRO A 1 294 ? -11.340 -14.370 24.321 1.00 98.25 294 PRO A O 1
ATOM 2192 N N . TRP A 1 295 ? -10.997 -12.623 22.954 1.00 98.44 295 TRP A N 1
ATOM 2193 C CA . TRP A 1 295 ? -12.126 -11.811 23.432 1.00 98.44 295 TRP A CA 1
ATOM 2194 C C . TRP A 1 295 ? -13.388 -11.974 22.578 1.00 98.44 295 TRP A C 1
ATOM 2196 O O . TRP A 1 295 ? -14.429 -11.403 22.885 1.00 98.44 295 TRP A O 1
ATOM 2206 N N . ALA A 1 296 ? -13.326 -12.729 21.481 1.00 98.31 296 ALA A N 1
ATOM 2207 C CA . ALA A 1 296 ? -14.376 -12.717 20.470 1.00 98.31 296 ALA A CA 1
ATOM 2208 C C . ALA A 1 296 ? -15.699 -13.343 20.942 1.00 98.31 296 ALA A C 1
ATOM 2210 O O . ALA A 1 296 ? -16.761 -12.809 20.638 1.00 98.31 296 ALA A O 1
ATOM 2211 N N . ALA A 1 297 ? -15.658 -14.456 21.681 1.00 98.06 297 ALA A N 1
ATOM 2212 C CA . ALA A 1 297 ? -16.863 -15.212 22.042 1.00 98.06 297 ALA A CA 1
ATOM 2213 C C . ALA A 1 297 ? -17.820 -14.417 22.949 1.00 98.06 297 ALA A C 1
ATOM 2215 O O . ALA A 1 297 ? -19.032 -14.392 22.720 1.00 98.06 297 ALA A O 1
ATOM 2216 N N . ASP A 1 298 ? -17.266 -13.716 23.940 1.00 98.00 298 ASP A N 1
ATOM 2217 C CA . ASP A 1 298 ? -18.038 -12.954 24.922 1.00 98.00 298 ASP A CA 1
ATOM 2218 C C . ASP A 1 298 ? -18.151 -11.467 24.579 1.00 98.00 298 ASP A C 1
ATOM 2220 O O . ASP A 1 298 ? -18.863 -10.736 25.274 1.00 98.00 298 ASP A O 1
ATOM 2224 N N . PHE A 1 299 ? -17.538 -11.025 23.474 1.00 98.50 299 PHE A N 1
ATOM 2225 C CA . PHE A 1 299 ? -17.531 -9.623 23.071 1.00 98.50 299 PHE A CA 1
ATOM 2226 C C . PHE A 1 299 ? -18.943 -9.044 22.975 1.00 98.50 299 PHE A C 1
ATOM 2228 O O . PHE A 1 299 ? -19.841 -9.661 22.390 1.00 98.50 299 PHE A O 1
ATOM 2235 N N . ARG A 1 300 ? -19.130 -7.835 23.502 1.00 97.94 300 ARG A N 1
ATOM 2236 C CA . ARG A 1 300 ? -20.297 -6.980 23.279 1.00 97.94 300 ARG A CA 1
ATOM 2237 C C . ARG A 1 300 ? -19.826 -5.539 23.074 1.00 97.94 300 ARG A C 1
ATOM 2239 O O . ARG A 1 300 ? -19.118 -5.031 23.947 1.00 97.94 300 ARG A O 1
ATOM 2246 N N . PRO A 1 301 ? -20.207 -4.877 21.966 1.00 98.06 301 PRO A N 1
ATOM 2247 C CA . PRO A 1 301 ? -19.881 -3.472 21.769 1.00 98.06 301 PRO A CA 1
ATOM 2248 C C . PRO A 1 301 ? -20.606 -2.614 22.810 1.00 98.06 301 PRO A C 1
ATOM 2250 O O . PRO A 1 301 ? -21.728 -2.940 23.200 1.00 98.06 301 PRO A O 1
ATOM 2253 N N . PHE A 1 302 ? -19.977 -1.524 23.249 1.00 98.06 302 PHE A N 1
ATOM 2254 C CA . PHE A 1 302 ? -20.645 -0.559 24.120 1.00 98.06 302 PHE A CA 1
ATOM 2255 C C . PHE A 1 302 ? -21.687 0.231 23.323 1.00 98.06 302 PHE A C 1
ATOM 2257 O O . PHE A 1 302 ? -21.388 0.778 22.257 1.00 98.06 302 PHE A O 1
ATOM 2264 N N . ASP A 1 303 ? -22.909 0.287 23.850 1.00 96.44 303 ASP A N 1
ATOM 2265 C CA . ASP A 1 303 ? -23.945 1.175 23.331 1.00 96.44 303 ASP A CA 1
ATOM 2266 C C . ASP A 1 303 ? -23.762 2.615 23.842 1.00 96.44 303 ASP A C 1
ATOM 2268 O O . ASP A 1 303 ? -22.879 2.917 24.651 1.00 96.44 303 ASP A O 1
ATOM 2272 N N . GLU A 1 304 ? -24.604 3.522 23.352 1.00 96.06 304 GLU A N 1
ATOM 2273 C CA . GLU A 1 304 ? -24.549 4.937 23.714 1.00 96.06 304 GLU A CA 1
ATOM 2274 C C . GLU A 1 304 ? -24.717 5.160 25.225 1.00 96.06 304 GLU A C 1
ATOM 2276 O O . GLU A 1 304 ? -23.969 5.933 25.818 1.00 96.06 304 GLU A O 1
ATOM 2281 N N . GLN A 1 305 ? -25.642 4.448 25.876 1.00 95.94 305 GLN A N 1
ATOM 2282 C CA . GLN A 1 305 ? -25.882 4.581 27.316 1.00 95.94 305 GLN A CA 1
ATOM 2283 C C . GLN A 1 305 ? -24.688 4.079 28.126 1.00 95.94 305 GLN A C 1
ATOM 2285 O O . GLN A 1 305 ? -24.329 4.665 29.149 1.00 95.94 305 GLN A O 1
ATOM 2290 N N . GLU A 1 306 ? -24.041 3.008 27.671 1.00 96.31 306 GLU A N 1
ATOM 2291 C CA . GLU A 1 306 ? -22.819 2.521 28.292 1.00 96.31 306 GLU A CA 1
ATOM 2292 C C . GLU A 1 306 ? -21.675 3.525 28.139 1.00 96.31 306 GLU A C 1
ATOM 2294 O O . GLU A 1 306 ? -21.016 3.810 29.138 1.00 96.31 306 GLU A O 1
ATOM 2299 N N . MET A 1 307 ? -21.478 4.101 26.948 1.00 97.25 307 MET A N 1
ATOM 2300 C CA . MET A 1 307 ? -20.455 5.126 26.708 1.00 97.25 307 MET A CA 1
ATOM 2301 C C . MET A 1 307 ? -20.690 6.391 27.534 1.00 97.25 307 MET A C 1
ATOM 2303 O O . MET A 1 307 ? -19.737 6.929 28.088 1.00 97.25 307 MET A O 1
ATOM 2307 N N . LEU A 1 308 ? -21.941 6.835 27.695 1.00 96.44 308 LEU A N 1
ATOM 2308 C CA . LEU A 1 308 ? -22.285 7.997 28.522 1.00 96.44 308 LEU A CA 1
ATOM 2309 C C . LEU A 1 308 ? -21.845 7.846 29.985 1.00 96.44 308 LEU A C 1
ATOM 2311 O O . LEU A 1 308 ? -21.528 8.839 30.632 1.00 96.44 308 LEU A O 1
ATOM 2315 N N . ARG A 1 309 ? -21.753 6.617 30.514 1.00 95.81 309 ARG A N 1
ATOM 2316 C CA . ARG A 1 309 ? -21.232 6.377 31.874 1.00 95.81 309 ARG A CA 1
ATOM 2317 C C . ARG A 1 309 ? -19.737 6.666 32.013 1.00 95.81 309 ARG A C 1
ATOM 2319 O O . ARG A 1 309 ? -19.276 6.828 33.138 1.00 95.81 309 ARG A O 1
ATOM 2326 N N . ALA A 1 310 ? -18.997 6.745 30.908 1.00 95.62 310 ALA A N 1
ATOM 2327 C CA . ALA A 1 310 ? -17.615 7.205 30.912 1.00 95.62 310 ALA A CA 1
ATOM 2328 C C . ALA A 1 310 ? -17.509 8.741 30.957 1.00 95.62 310 ALA A C 1
ATOM 2330 O O . ALA A 1 310 ? -16.399 9.247 31.017 1.00 95.62 310 ALA A O 1
ATOM 2331 N N . LEU A 1 311 ? -18.612 9.503 30.916 1.00 96.06 311 LEU A N 1
ATOM 2332 C CA . LEU A 1 311 ? -18.609 10.972 30.917 1.00 96.06 311 LEU A CA 1
ATOM 2333 C C . LEU A 1 311 ? -19.158 11.503 32.257 1.00 96.06 311 LEU A C 1
ATOM 2335 O O . LEU A 1 311 ? -20.350 11.804 32.351 1.00 96.06 311 LEU A O 1
ATOM 2339 N N . PRO A 1 312 ? -18.326 11.648 33.307 1.00 92.38 312 PRO A N 1
ATOM 2340 C CA . PRO A 1 312 ? -18.795 12.084 34.627 1.00 92.38 312 PRO A CA 1
ATOM 2341 C C . PRO A 1 312 ? -19.401 13.496 34.619 1.00 92.38 312 PRO A C 1
ATOM 2343 O O . PRO A 1 312 ? -20.285 13.789 35.422 1.00 92.38 312 PRO A O 1
ATOM 2346 N N . GLU A 1 313 ? -18.952 14.356 33.701 1.00 91.00 313 GLU A N 1
ATOM 2347 C CA . GLU A 1 313 ? -19.454 15.725 33.520 1.00 91.00 313 GLU A CA 1
ATOM 2348 C C . GLU A 1 313 ? -20.588 15.832 32.480 1.00 91.00 313 GLU A C 1
ATOM 2350 O O . GLU A 1 313 ? -21.042 16.934 32.183 1.00 91.00 313 GLU A O 1
ATOM 2355 N N . GLY A 1 314 ? -21.066 14.707 31.936 1.00 91.75 314 GLY A N 1
ATOM 2356 C CA . GLY A 1 314 ? -22.115 14.681 30.913 1.00 91.75 314 GLY A CA 1
ATOM 2357 C C . GLY A 1 314 ? -21.615 14.950 29.489 1.00 91.75 314 GLY A C 1
ATOM 2358 O O . GLY A 1 314 ? -20.420 15.128 29.238 1.00 91.75 314 GLY A O 1
ATOM 2359 N N . VAL A 1 315 ? -22.544 14.952 28.528 1.00 92.00 315 VAL A N 1
ATOM 2360 C CA . VAL A 1 315 ? -22.263 15.079 27.081 1.00 92.00 315 VAL A CA 1
ATOM 2361 C C . VAL A 1 315 ? -21.635 16.416 26.700 1.00 92.00 315 VAL A C 1
ATOM 2363 O O . VAL A 1 315 ? -20.932 16.515 25.699 1.00 92.00 315 VAL A O 1
ATOM 2366 N N . GLU A 1 316 ? -21.845 17.448 27.510 1.00 91.50 316 GLU A N 1
ATOM 2367 C CA . GLU A 1 316 ? -21.301 18.787 27.319 1.00 91.50 316 GLU A CA 1
ATOM 2368 C C . GLU A 1 316 ? -19.761 18.799 27.355 1.00 91.50 316 GLU A C 1
ATOM 2370 O O . GLU A 1 316 ? -19.134 19.640 26.703 1.00 91.50 316 GLU A O 1
ATOM 2375 N N . SER A 1 317 ? -19.152 17.826 28.047 1.00 91.44 317 SER A N 1
ATOM 2376 C CA . SER A 1 317 ? -17.695 17.628 28.122 1.00 91.44 317 SER A CA 1
ATOM 2377 C C . SER A 1 317 ? -17.058 17.126 26.816 1.00 91.44 317 SER A C 1
ATOM 2379 O O . SER A 1 317 ? -15.834 17.145 26.668 1.00 91.44 317 SER A O 1
ATOM 2381 N N . LEU A 1 318 ? -17.863 16.710 25.829 1.00 91.69 318 LEU A N 1
ATOM 2382 C CA . LEU A 1 318 ? -17.365 16.263 24.526 1.00 91.69 318 LEU A CA 1
ATOM 2383 C C . LEU A 1 318 ? -16.865 17.413 23.646 1.00 91.69 318 LEU A C 1
ATOM 2385 O O . LEU A 1 318 ? -16.143 17.159 22.693 1.00 91.69 318 LEU A O 1
ATOM 2389 N N . HIS A 1 319 ? -17.229 18.671 23.919 1.00 90.75 319 HIS A N 1
ATOM 2390 C CA . HIS A 1 319 ? -16.712 19.851 23.203 1.00 90.75 319 HIS A CA 1
ATOM 2391 C C . HIS A 1 319 ? -16.712 19.739 21.658 1.00 90.75 319 HIS A C 1
ATOM 2393 O O . HIS A 1 319 ? -15.738 20.099 20.996 1.00 90.75 319 HIS A O 1
ATOM 2399 N N . GLY A 1 320 ? -17.815 19.254 21.073 1.00 89.94 320 GLY A N 1
ATOM 2400 C CA . GLY A 1 320 ? -17.978 19.109 19.616 1.00 89.94 320 GLY A CA 1
ATOM 2401 C C . GLY A 1 320 ? -17.528 17.759 19.046 1.00 89.94 320 GLY A C 1
ATOM 2402 O O . GLY A 1 320 ? -17.561 17.566 17.829 1.00 89.94 320 GLY A O 1
ATOM 2403 N N . TRP A 1 321 ? -17.121 16.830 19.908 1.00 94.94 321 TRP A N 1
ATOM 2404 C CA . TRP A 1 321 ? -16.980 15.419 19.573 1.00 94.94 321 TRP A CA 1
ATOM 2405 C C . TRP A 1 321 ? -18.319 14.691 19.715 1.00 94.94 321 TRP A C 1
ATOM 2407 O O . TRP A 1 321 ? -19.158 15.049 20.540 1.00 94.94 321 TRP A O 1
ATOM 2417 N N . GLU A 1 322 ? -18.508 13.656 18.909 1.00 95.62 322 GLU A N 1
ATOM 2418 C CA . GLU A 1 322 ? -19.696 12.809 18.898 1.00 95.62 322 GLU A CA 1
ATOM 2419 C C . GLU A 1 322 ? -19.300 11.385 19.280 1.00 95.62 322 GLU A C 1
ATOM 2421 O O . GLU A 1 322 ? -18.300 10.863 18.780 1.00 95.62 322 GLU A O 1
ATOM 2426 N N . LEU A 1 323 ? -20.080 10.748 20.157 1.00 97.06 323 LEU A N 1
ATOM 2427 C CA . LEU A 1 323 ? -19.866 9.347 20.512 1.00 97.06 323 LEU A CA 1
ATOM 2428 C C . LEU A 1 323 ? -20.091 8.439 19.294 1.00 97.06 323 LEU A C 1
ATOM 2430 O O . LEU A 1 323 ? -20.937 8.704 18.440 1.00 97.06 323 LEU A O 1
ATOM 2434 N N . ALA A 1 324 ? -19.343 7.342 19.235 1.00 96.69 324 ALA A N 1
ATOM 2435 C CA . ALA A 1 324 ? -19.423 6.332 18.187 1.00 96.69 324 ALA A CA 1
ATOM 2436 C C . ALA A 1 324 ? -19.858 4.970 18.764 1.00 96.69 324 ALA A C 1
ATOM 2438 O O . ALA A 1 324 ? -19.028 4.064 18.859 1.00 96.69 324 ALA A O 1
ATOM 2439 N N . PRO A 1 325 ? -21.135 4.801 19.161 1.00 95.81 325 PRO A N 1
ATOM 2440 C CA . PRO A 1 325 ? -21.628 3.538 19.707 1.00 95.81 325 PRO A CA 1
ATOM 2441 C C . PRO A 1 325 ? -21.656 2.435 18.640 1.00 95.81 325 PRO A C 1
ATOM 2443 O O . PRO A 1 325 ? -22.182 2.628 17.546 1.00 95.81 325 PRO A O 1
ATOM 2446 N N . GLY A 1 326 ? -21.128 1.250 18.950 1.00 94.50 326 GLY A N 1
ATOM 2447 C CA . GLY A 1 326 ? -21.025 0.153 17.980 1.00 94.50 326 GLY A CA 1
ATOM 2448 C C . GLY A 1 326 ? -19.779 0.227 17.089 1.00 94.50 326 GLY A C 1
ATOM 2449 O O . GLY A 1 326 ? -18.689 0.549 17.557 1.00 94.50 326 GLY A O 1
ATOM 2450 N N . VAL A 1 327 ? -19.917 -0.146 15.810 1.00 98.00 327 VAL A N 1
ATOM 2451 C CA . VAL A 1 327 ? -18.785 -0.233 14.871 1.00 98.00 327 VAL A CA 1
ATOM 2452 C C . VAL A 1 327 ? -18.687 1.042 14.037 1.00 98.00 327 VAL A C 1
ATOM 2454 O O . VAL A 1 327 ? -19.548 1.330 13.202 1.00 98.00 327 VAL A O 1
ATOM 2457 N N . LEU A 1 328 ? -17.595 1.784 14.208 1.00 98.25 328 LEU A N 1
ATOM 2458 C CA . LEU A 1 328 ? -17.264 2.938 13.383 1.00 98.25 328 LEU A CA 1
ATOM 2459 C C . LEU A 1 328 ? -16.351 2.514 12.231 1.00 98.25 328 LEU A C 1
ATOM 2461 O O . LEU A 1 328 ? -15.229 2.062 12.449 1.00 98.25 328 LEU A O 1
ATOM 2465 N N . ARG A 1 329 ? -16.780 2.734 10.986 1.00 97.44 329 ARG A N 1
ATOM 2466 C CA . ARG A 1 329 ? -15.859 2.730 9.845 1.00 97.44 329 ARG A CA 1
ATOM 2467 C C . ARG A 1 329 ? -15.163 4.082 9.769 1.00 97.44 329 ARG A C 1
ATOM 2469 O O . ARG A 1 329 ? -15.809 5.102 9.512 1.00 97.44 329 ARG A O 1
ATOM 2476 N N . TRP A 1 330 ? -13.848 4.060 9.910 1.00 97.69 330 TRP A N 1
ATOM 2477 C CA . TRP A 1 330 ? -12.979 5.223 9.875 1.00 97.69 330 TRP A CA 1
ATOM 2478 C C . TRP A 1 330 ? -11.993 5.139 8.707 1.00 97.69 330 TRP A C 1
ATOM 2480 O O . TRP A 1 330 ? -11.425 4.082 8.432 1.00 97.69 330 TRP A O 1
ATOM 2490 N N . ALA A 1 331 ? -11.820 6.256 8.004 1.00 95.62 331 ALA A N 1
ATOM 2491 C CA . ALA A 1 331 ? -10.900 6.407 6.887 1.00 95.62 331 ALA A CA 1
ATOM 2492 C C . ALA A 1 331 ? -9.989 7.628 7.117 1.00 95.62 331 ALA A C 1
ATOM 2494 O O . ALA A 1 331 ? -10.338 8.729 6.674 1.00 95.62 331 ALA A O 1
ATOM 2495 N N . PRO A 1 332 ? -8.852 7.472 7.828 1.00 94.56 332 PRO A N 1
ATOM 2496 C CA . PRO A 1 332 ? -7.984 8.598 8.191 1.00 94.56 332 PRO A CA 1
ATOM 2497 C C . PRO A 1 332 ? -7.387 9.307 6.972 1.00 94.56 332 PRO A C 1
ATOM 2499 O O . PRO A 1 332 ? -7.205 10.522 6.982 1.00 94.56 332 PRO A O 1
ATOM 2502 N N . VAL A 1 333 ? -7.114 8.544 5.915 1.00 93.00 333 VAL A N 1
ATOM 2503 C CA . VAL A 1 333 ? -6.626 9.004 4.611 1.00 93.00 333 VAL A CA 1
ATOM 2504 C C . VAL A 1 333 ? -7.343 8.231 3.505 1.00 93.00 333 VAL A C 1
ATOM 2506 O O . VAL A 1 333 ? -8.057 7.265 3.776 1.00 93.00 333 VAL A O 1
ATOM 2509 N N . ASP A 1 334 ? -7.217 8.676 2.257 1.00 91.62 334 ASP A N 1
ATOM 2510 C CA . ASP A 1 334 ? -7.816 7.963 1.123 1.00 91.62 334 ASP A CA 1
ATOM 2511 C C . ASP A 1 334 ? -7.176 6.578 0.952 1.00 91.62 334 ASP A C 1
ATOM 2513 O O . ASP A 1 334 ? -5.977 6.413 1.161 1.00 91.62 334 ASP A O 1
ATOM 2517 N N . GLY A 1 335 ? -7.984 5.572 0.611 1.00 90.19 335 GLY A N 1
ATOM 2518 C CA . GLY A 1 335 ? -7.528 4.182 0.467 1.00 90.19 335 GLY A CA 1
ATOM 2519 C C . GLY A 1 335 ? -7.173 3.469 1.781 1.00 90.19 335 GLY A C 1
ATOM 2520 O O . GLY A 1 335 ? -6.786 2.302 1.755 1.00 90.19 335 GLY A O 1
ATOM 2521 N N . GLU A 1 336 ? -7.279 4.135 2.938 1.00 92.69 336 GLU A N 1
ATOM 2522 C CA . GLU A 1 336 ? -7.128 3.492 4.24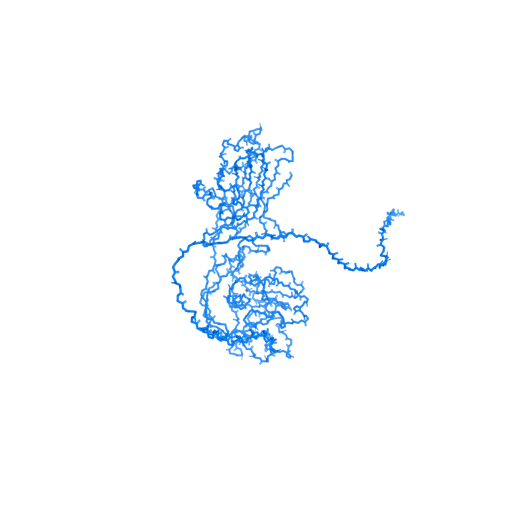6 1.00 92.69 336 GLU A CA 1
ATOM 2523 C C . GLU A 1 336 ? -8.498 3.360 4.906 1.00 92.69 336 GLU A C 1
ATOM 2525 O O . GLU A 1 336 ? -9.213 4.345 5.094 1.00 92.69 336 GLU A O 1
ATOM 2530 N N . LEU A 1 337 ? -8.867 2.130 5.253 1.00 94.25 337 LEU A N 1
ATOM 2531 C CA . LEU A 1 337 ? -10.131 1.800 5.895 1.00 94.25 337 LEU A CA 1
ATOM 2532 C C . LEU A 1 337 ? -9.864 0.973 7.145 1.00 94.25 337 LEU A C 1
ATOM 2534 O O . LEU A 1 337 ? -9.122 -0.008 7.107 1.00 94.25 337 LEU A O 1
ATOM 2538 N N . ALA A 1 338 ? -10.526 1.344 8.236 1.00 96.88 338 ALA A N 1
ATOM 2539 C CA . ALA A 1 338 ? -10.539 0.572 9.463 1.00 96.88 338 ALA A CA 1
ATOM 2540 C C . ALA A 1 338 ? -11.933 0.532 10.086 1.00 96.88 338 ALA A C 1
ATOM 2542 O O . ALA A 1 338 ? -12.701 1.493 10.017 1.00 96.88 338 ALA A O 1
ATOM 2543 N N . TRP A 1 339 ? -12.256 -0.594 10.703 1.00 98.12 339 TRP A N 1
ATOM 2544 C CA . TRP A 1 339 ? -13.327 -0.722 11.677 1.00 98.12 339 TRP A CA 1
ATOM 2545 C C . TRP A 1 339 ? -12.736 -0.455 13.049 1.00 98.12 339 TRP A C 1
ATOM 2547 O O . TRP A 1 339 ? -11.734 -1.067 13.413 1.00 98.12 339 TRP A O 1
ATOM 2557 N N . VAL A 1 340 ? -13.351 0.454 13.792 1.00 98.69 340 VAL A N 1
ATOM 2558 C CA . VAL A 1 340 ? -12.984 0.778 15.165 1.00 98.69 340 VAL A CA 1
ATOM 2559 C C . VAL A 1 340 ? -14.191 0.504 16.040 1.00 98.69 340 VAL A C 1
ATOM 2561 O O . VAL A 1 340 ? -15.289 0.986 15.761 1.00 98.69 340 VAL A O 1
ATOM 2564 N N . VAL A 1 341 ? -13.997 -0.306 17.072 1.00 98.62 341 VAL A N 1
ATOM 2565 C CA . VAL A 1 341 ? -15.057 -0.687 18.003 1.00 98.62 341 VAL A CA 1
ATOM 2566 C C . VAL A 1 341 ? -14.507 -0.730 19.418 1.00 98.62 341 VAL A C 1
ATOM 2568 O O . VAL A 1 341 ? -13.379 -1.174 19.642 1.00 98.62 341 VAL A O 1
ATOM 2571 N N . THR A 1 342 ? -15.309 -0.273 20.374 1.00 98.56 342 THR A N 1
ATOM 2572 C CA . THR A 1 342 ? -15.044 -0.477 21.797 1.00 98.56 342 THR A CA 1
ATOM 2573 C C . THR A 1 342 ? -16.112 -1.370 22.400 1.00 98.56 342 THR A C 1
ATOM 2575 O O . THR A 1 342 ? -17.269 -1.377 21.971 1.00 98.56 342 THR A O 1
ATOM 2578 N N . GLY A 1 343 ? -15.720 -2.176 23.375 1.00 98.19 343 GLY A N 1
ATOM 2579 C CA . GLY A 1 343 ? -16.634 -3.119 23.996 1.00 98.19 343 GLY A CA 1
ATOM 2580 C C . GLY A 1 343 ? -16.030 -3.825 25.189 1.00 98.19 343 GLY A C 1
ATOM 2581 O O . GLY A 1 343 ? -14.910 -3.535 25.611 1.00 98.19 343 GLY A O 1
ATOM 2582 N N . ARG A 1 344 ? -16.797 -4.773 25.709 1.00 98.25 344 ARG A N 1
ATOM 2583 C CA . ARG A 1 344 ? -16.425 -5.653 26.817 1.00 98.25 344 ARG A CA 1
ATOM 2584 C C . ARG A 1 344 ? -16.427 -7.103 26.373 1.00 98.25 344 ARG A C 1
ATOM 2586 O O . ARG A 1 344 ? -17.219 -7.475 25.512 1.00 98.25 344 ARG A O 1
ATOM 2593 N N . SER A 1 345 ? -15.597 -7.920 26.999 1.00 98.12 345 SER A N 1
ATOM 2594 C CA . SER A 1 345 ? -15.606 -9.372 26.858 1.00 98.12 345 SER A CA 1
ATOM 2595 C C . SER A 1 345 ? -15.264 -9.989 28.208 1.00 98.12 345 SER A C 1
ATOM 2597 O O . SER A 1 345 ? -14.131 -9.878 28.669 1.00 98.12 345 SER A O 1
ATOM 2599 N N . GLY A 1 346 ? -16.245 -10.621 28.854 1.00 95.88 346 GLY A N 1
ATOM 2600 C CA . GLY A 1 346 ? -16.093 -11.084 30.233 1.00 95.88 346 GLY A CA 1
ATOM 2601 C C . GLY A 1 346 ? -15.791 -9.919 31.181 1.00 95.88 346 GLY A C 1
ATOM 2602 O O . GLY A 1 346 ? -16.551 -8.951 31.236 1.00 95.88 346 GLY A O 1
ATOM 2603 N N . GLU A 1 347 ? -14.674 -10.018 31.900 1.00 96.94 347 GLU A N 1
ATOM 2604 C CA . GLU A 1 347 ? -14.190 -8.985 32.824 1.00 96.94 347 GLU A CA 1
ATOM 2605 C C . GLU A 1 347 ? -13.310 -7.926 32.144 1.00 96.94 347 GLU A C 1
ATOM 2607 O O . GLU A 1 347 ? -12.927 -6.960 32.793 1.00 96.94 347 GLU A O 1
ATOM 2612 N N . ASP A 1 348 ? -13.017 -8.063 30.850 1.00 98.25 348 ASP A N 1
ATOM 2613 C CA . ASP A 1 348 ? -12.129 -7.152 30.129 1.00 98.25 348 ASP A CA 1
ATOM 2614 C C . ASP A 1 348 ? -12.922 -6.113 29.330 1.00 98.25 348 ASP A C 1
ATOM 2616 O O . ASP A 1 348 ? -14.023 -6.383 28.834 1.00 98.25 348 ASP A O 1
ATOM 2620 N N . SER A 1 349 ? -12.334 -4.935 29.129 1.00 97.75 349 SER A N 1
ATOM 2621 C CA . SER A 1 349 ? -12.778 -3.971 28.115 1.00 97.75 349 SER A CA 1
ATOM 2622 C C . SER A 1 349 ? -11.676 -3.701 27.101 1.00 97.75 349 SER A C 1
ATOM 2624 O O . SER A 1 349 ? -10.490 -3.828 27.399 1.00 97.75 349 SER A O 1
ATOM 2626 N N . LEU A 1 350 ? -12.053 -3.359 25.870 1.00 97.75 350 LEU A N 1
ATOM 2627 C CA . LEU A 1 350 ? -11.089 -3.164 24.797 1.00 97.75 350 LEU A CA 1
ATOM 2628 C C . LEU A 1 350 ? -11.509 -2.132 23.757 1.00 97.75 350 LEU A C 1
ATOM 2630 O O . LEU A 1 350 ? -12.694 -1.903 23.514 1.00 97.75 350 LEU A O 1
ATOM 2634 N N . VAL A 1 351 ? -10.492 -1.570 23.106 1.00 98.38 351 VAL A N 1
ATOM 2635 C CA . VAL A 1 351 ? -10.565 -0.874 21.818 1.00 98.38 351 VAL A CA 1
ATOM 2636 C C . VAL A 1 351 ? -9.951 -1.801 20.772 1.00 98.38 351 VAL A C 1
ATOM 2638 O O . VAL A 1 351 ? -8.808 -2.231 20.933 1.00 98.38 351 VAL A O 1
ATOM 2641 N N . ALA A 1 352 ? -10.676 -2.097 19.696 1.00 98.50 352 ALA A N 1
ATOM 2642 C CA . ALA A 1 352 ? -10.195 -2.920 18.592 1.00 98.50 352 ALA A CA 1
ATOM 2643 C C . ALA A 1 352 ? -10.247 -2.149 17.269 1.00 98.50 352 ALA A C 1
ATOM 2645 O O . ALA A 1 352 ? -11.250 -1.510 16.949 1.00 98.50 352 ALA A O 1
ATOM 2646 N N . VAL A 1 353 ? -9.162 -2.240 16.499 1.00 98.44 353 VAL A N 1
ATOM 2647 C CA . VAL A 1 353 ? -9.024 -1.685 15.151 1.00 98.44 353 VAL A CA 1
ATOM 2648 C C . VAL A 1 353 ? -8.756 -2.827 14.178 1.00 98.44 353 VAL A C 1
ATOM 2650 O O . VAL A 1 353 ? -7.773 -3.556 14.332 1.00 98.44 353 VAL A O 1
ATOM 2653 N N . LEU A 1 354 ? -9.594 -2.958 13.153 1.00 98.12 354 LEU A N 1
ATOM 2654 C CA . LEU A 1 354 ? -9.480 -3.994 12.129 1.00 98.12 354 LEU A CA 1
ATOM 2655 C C . LEU A 1 354 ? -9.489 -3.385 10.730 1.00 98.12 354 LEU A C 1
ATOM 2657 O O . LEU A 1 354 ? -10.323 -2.537 10.435 1.00 98.12 354 LEU A O 1
ATOM 2661 N N . HIS A 1 355 ? -8.621 -3.856 9.842 1.00 96.50 355 HIS A N 1
ATOM 2662 C CA . HIS A 1 355 ? -8.666 -3.501 8.427 1.00 96.50 355 HIS A CA 1
ATOM 2663 C C . HIS A 1 355 ? -9.504 -4.535 7.666 1.00 96.50 355 HIS A C 1
ATOM 2665 O O . HIS A 1 355 ? -9.123 -5.710 7.673 1.00 96.50 355 HIS A O 1
ATOM 2671 N N . PRO A 1 356 ? -10.613 -4.150 7.012 1.00 94.50 356 PRO A N 1
ATOM 2672 C CA . PRO A 1 356 ? -11.311 -5.034 6.085 1.00 94.50 356 PRO A CA 1
ATOM 2673 C C . PRO A 1 356 ? -10.472 -5.234 4.814 1.00 94.50 356 PRO A C 1
ATOM 2675 O O . PRO A 1 356 ? -9.905 -4.278 4.287 1.00 94.50 356 PRO A O 1
ATOM 2678 N N . MET A 1 357 ? -10.386 -6.469 4.323 1.00 91.06 357 MET A N 1
ATOM 2679 C CA . MET A 1 357 ? -9.713 -6.830 3.071 1.00 91.06 357 MET A CA 1
ATOM 2680 C C . MET A 1 357 ? -10.731 -7.004 1.931 1.00 91.06 357 MET A C 1
ATOM 2682 O O . MET A 1 357 ? -11.884 -7.355 2.193 1.00 91.06 357 MET A O 1
ATOM 2686 N N . PRO A 1 358 ? -10.330 -6.845 0.654 1.00 83.88 358 PRO A N 1
ATOM 2687 C CA . PRO A 1 358 ? -11.243 -7.047 -0.478 1.00 83.88 358 PRO A CA 1
ATOM 2688 C C . PRO A 1 358 ? -11.818 -8.461 -0.615 1.00 83.88 358 PRO A C 1
ATOM 2690 O O . PRO A 1 358 ? -12.886 -8.626 -1.195 1.00 83.88 358 PRO A O 1
ATOM 2693 N N . ASP A 1 359 ? -11.137 -9.477 -0.080 1.00 87.06 359 ASP A N 1
ATOM 2694 C CA . ASP A 1 359 ? -11.617 -10.865 -0.046 1.00 87.06 359 ASP A CA 1
ATOM 2695 C C . ASP A 1 359 ? -12.622 -11.137 1.093 1.00 87.06 359 ASP A C 1
ATOM 2697 O O . ASP A 1 359 ? -13.063 -12.271 1.275 1.00 87.06 359 ASP A O 1
ATOM 2701 N N . GLY A 1 360 ? -12.992 -10.104 1.861 1.00 90.81 360 GLY A N 1
ATOM 2702 C CA . GLY A 1 360 ? -13.895 -10.192 3.007 1.00 90.81 360 GLY A CA 1
ATOM 2703 C C . GLY A 1 360 ? -13.217 -10.615 4.312 1.00 90.81 360 GLY A C 1
ATOM 2704 O O . GLY A 1 360 ? -13.882 -10.663 5.345 1.00 90.81 360 GLY A O 1
ATOM 2705 N N . SER A 1 361 ? -11.913 -10.911 4.297 1.00 94.00 361 SER A N 1
ATOM 2706 C CA . SER A 1 361 ? -11.151 -11.177 5.519 1.00 94.00 361 SER A CA 1
ATOM 2707 C C . SER A 1 361 ? -10.807 -9.888 6.272 1.00 94.00 361 SER A C 1
ATOM 2709 O O . SER A 1 361 ? -10.993 -8.776 5.774 1.00 94.00 361 SER A O 1
ATOM 2711 N N . TYR A 1 362 ? -10.286 -10.029 7.492 1.00 95.69 362 TYR A N 1
ATOM 2712 C CA . TYR A 1 362 ? -9.881 -8.905 8.333 1.00 95.69 362 TYR A CA 1
ATOM 2713 C C . TYR A 1 362 ? -8.435 -9.055 8.792 1.00 95.69 362 TYR A C 1
ATOM 2715 O O . TYR A 1 362 ? -7.895 -10.156 8.910 1.00 95.69 362 TYR A O 1
ATOM 2723 N N . VAL A 1 363 ? -7.793 -7.920 9.051 1.00 94.56 363 VAL A N 1
ATOM 2724 C CA . VAL A 1 363 ? -6.432 -7.849 9.593 1.00 94.56 363 VAL A CA 1
ATOM 2725 C C . VAL A 1 363 ? -6.446 -7.020 10.853 1.00 94.56 363 VAL A C 1
ATOM 2727 O O . VAL A 1 363 ? -7.088 -5.971 10.894 1.00 94.56 363 VAL A O 1
ATOM 2730 N N . HIS A 1 364 ? -5.691 -7.448 11.858 1.00 97.00 364 HIS A N 1
ATOM 2731 C CA . HIS A 1 364 ? -5.427 -6.621 13.025 1.00 97.00 364 HIS A CA 1
ATOM 2732 C C . HIS A 1 364 ? -4.723 -5.319 12.624 1.00 97.00 364 HIS A C 1
ATOM 2734 O O . HIS A 1 364 ? -3.678 -5.341 11.972 1.00 97.00 364 HIS A O 1
ATOM 2740 N N . GLY A 1 365 ? -5.301 -4.182 13.004 1.00 95.94 365 GLY A N 1
ATOM 2741 C CA . GLY A 1 365 ? -4.625 -2.888 12.935 1.00 95.94 365 GLY A CA 1
ATOM 2742 C C . GLY A 1 365 ? -3.900 -2.595 14.245 1.00 95.94 365 GLY A C 1
ATOM 2743 O O . GLY A 1 365 ? -2.671 -2.453 14.283 1.00 95.94 365 GLY A O 1
ATOM 2744 N N . ALA A 1 366 ? -4.690 -2.525 15.317 1.00 97.25 366 ALA A N 1
ATOM 2745 C CA . ALA A 1 366 ? -4.256 -2.272 16.683 1.00 97.25 366 ALA A CA 1
ATOM 2746 C C . ALA A 1 366 ? -5.337 -2.710 17.684 1.00 97.25 366 ALA A C 1
ATOM 2748 O O . ALA A 1 366 ? -6.520 -2.794 17.351 1.00 97.25 366 ALA A O 1
ATOM 2749 N N . SER A 1 367 ? -4.941 -2.947 18.931 1.00 97.38 367 SER A N 1
ATOM 2750 C CA . SER A 1 367 ? -5.871 -3.138 20.040 1.00 97.38 367 SER A CA 1
ATOM 2751 C C . SER A 1 367 ? -5.293 -2.589 21.338 1.00 97.38 367 SER A C 1
ATOM 2753 O O . SER A 1 367 ? -4.077 -2.495 21.501 1.00 97.38 367 SER A O 1
ATOM 2755 N N . PHE A 1 368 ? -6.180 -2.211 22.248 1.00 97.06 368 PHE A N 1
ATOM 2756 C CA . PHE A 1 368 ? -5.867 -1.846 23.624 1.00 97.06 368 PHE A CA 1
ATOM 2757 C C . PHE A 1 368 ? -6.837 -2.595 24.531 1.00 97.06 368 PHE A C 1
ATOM 2759 O O . PHE A 1 368 ? -8.044 -2.499 24.315 1.00 97.06 368 PHE A O 1
ATOM 2766 N N . ILE A 1 369 ? -6.314 -3.349 25.498 1.00 96.88 369 ILE A N 1
ATOM 2767 C CA . ILE A 1 369 ? -7.094 -4.187 26.414 1.00 96.88 369 ILE A CA 1
ATOM 2768 C C . ILE A 1 369 ? -6.897 -3.667 27.839 1.00 96.88 369 ILE A C 1
ATOM 2770 O O . ILE A 1 369 ? -5.764 -3.423 28.256 1.00 96.88 369 ILE A O 1
ATOM 2774 N N . ARG A 1 370 ? -7.992 -3.529 28.585 1.00 95.94 370 ARG A N 1
ATOM 2775 C CA . ARG A 1 370 ? -8.000 -3.315 30.032 1.00 95.94 370 ARG A CA 1
ATOM 2776 C C . ARG A 1 370 ? -8.429 -4.615 30.702 1.00 95.94 370 ARG A C 1
ATOM 2778 O O . ARG A 1 370 ? -9.621 -4.911 30.799 1.00 95.94 370 ARG A O 1
ATOM 2785 N N . GLU A 1 371 ? -7.437 -5.407 31.086 1.00 96.00 371 GLU A N 1
ATOM 2786 C CA . GLU A 1 371 ? -7.649 -6.716 31.705 1.00 96.00 371 GLU A CA 1
ATOM 2787 C C . GLU A 1 371 ? -8.281 -6.568 33.095 1.00 96.00 371 GLU A C 1
ATOM 2789 O O . GLU A 1 371 ? -7.812 -5.780 33.916 1.00 96.00 371 GLU A O 1
ATOM 2794 N N . GLY A 1 372 ? -9.347 -7.322 33.362 1.00 96.50 372 GLY A N 1
ATOM 2795 C CA . GLY A 1 372 ? -10.074 -7.275 34.635 1.00 96.50 372 GLY A CA 1
ATOM 2796 C C . GLY A 1 372 ? -10.835 -5.968 34.897 1.00 96.50 372 GLY A C 1
ATOM 2797 O O . GLY A 1 372 ? -11.291 -5.739 36.019 1.00 96.50 372 GLY A O 1
ATOM 2798 N N . GLU A 1 373 ? -10.976 -5.104 33.888 1.00 94.88 373 GLU A N 1
ATOM 2799 C CA . GLU A 1 373 ? -11.713 -3.846 33.967 1.00 94.88 373 GLU A CA 1
ATOM 2800 C C . GLU A 1 373 ? -12.809 -3.782 32.889 1.00 94.88 373 GLU A C 1
ATOM 2802 O O . GLU A 1 373 ? -12.611 -3.241 31.802 1.00 94.88 373 GLU A O 1
ATOM 2807 N N . SER A 1 374 ? -14.015 -4.256 33.211 1.00 92.69 374 SER A N 1
ATOM 2808 C CA . SER A 1 374 ? -15.168 -4.305 32.290 1.00 92.69 374 SER A CA 1
ATOM 2809 C C . SER A 1 374 ? -15.908 -2.968 32.110 1.00 92.69 374 SER A C 1
ATOM 2811 O O . SER A 1 374 ? -16.958 -2.905 31.462 1.00 92.69 374 SER A O 1
ATOM 2813 N N . GLY A 1 375 ? -15.376 -1.889 32.696 1.00 93.62 375 GLY A N 1
ATOM 2814 C CA . GLY A 1 375 ? -15.943 -0.545 32.608 1.00 93.62 375 GLY A CA 1
ATOM 2815 C C . GLY A 1 375 ? -15.999 -0.014 31.167 1.00 93.62 375 GLY A C 1
ATOM 2816 O O . GLY A 1 375 ? -15.199 -0.428 30.326 1.00 93.62 375 GLY A O 1
ATOM 2817 N N . PRO A 1 376 ? -16.928 0.913 30.868 1.00 95.62 376 PRO A N 1
ATOM 2818 C CA . PRO A 1 376 ? -17.110 1.433 29.519 1.00 95.62 376 PRO A CA 1
ATOM 2819 C C . PRO A 1 376 ? -15.870 2.176 29.019 1.00 95.62 376 PRO A C 1
ATOM 2821 O O . PRO A 1 376 ? -15.156 2.809 29.792 1.00 95.62 376 PRO A O 1
ATOM 2824 N N . ILE A 1 377 ? -15.659 2.130 27.704 1.00 97.38 377 ILE A N 1
ATOM 2825 C CA . ILE A 1 377 ? -14.706 2.982 26.991 1.00 97.38 377 ILE A CA 1
ATOM 2826 C C . ILE A 1 377 ? -15.507 3.782 25.965 1.00 97.38 377 ILE A C 1
ATOM 2828 O O . ILE A 1 377 ? -15.994 3.218 24.979 1.00 97.38 377 ILE A O 1
ATOM 2832 N N . ALA A 1 378 ? -15.647 5.088 26.192 1.00 97.62 378 ALA A N 1
ATOM 2833 C CA . ALA A 1 378 ? -16.220 5.995 25.208 1.00 97.62 378 ALA A CA 1
ATOM 2834 C C . ALA A 1 378 ? -15.264 6.125 24.021 1.00 97.62 378 ALA A C 1
ATOM 2836 O O . ALA A 1 378 ? -14.070 6.351 24.210 1.00 97.62 378 ALA A O 1
ATOM 2837 N N . LEU A 1 379 ? -15.799 5.990 22.809 1.00 98.06 379 LEU A N 1
ATOM 2838 C CA . LEU A 1 379 ? -15.121 6.305 21.555 1.00 98.06 379 LEU A CA 1
ATOM 2839 C C . LEU A 1 379 ? -15.816 7.518 20.951 1.00 98.06 379 LEU A C 1
ATOM 2841 O O . LEU A 1 379 ? -17.044 7.531 20.881 1.00 98.06 379 LEU A O 1
ATOM 2845 N N . ALA A 1 380 ? -15.056 8.509 20.498 1.00 97.19 380 ALA A N 1
ATOM 2846 C CA . ALA A 1 380 ? -15.620 9.688 19.866 1.00 97.19 380 ALA A CA 1
ATOM 2847 C C . ALA A 1 380 ? -14.865 10.100 18.602 1.00 97.19 380 ALA A C 1
ATOM 2849 O O . ALA A 1 380 ? -13.665 9.859 18.444 1.00 97.19 380 ALA A O 1
ATOM 2850 N N . TRP A 1 381 ? -15.586 10.771 17.714 1.00 96.56 381 TRP A N 1
ATOM 2851 C CA . TRP A 1 381 ? -15.090 11.309 16.452 1.00 96.56 381 TRP A CA 1
ATOM 2852 C C . TRP A 1 381 ? -15.627 12.727 16.237 1.00 96.56 381 TRP A C 1
ATOM 2854 O O . TRP A 1 381 ? -16.537 13.169 16.937 1.00 96.56 381 TRP A O 1
ATOM 2864 N N . THR A 1 382 ? -15.070 13.466 15.279 1.00 93.06 382 THR A N 1
ATOM 2865 C CA . THR A 1 382 ? -15.625 14.768 14.891 1.00 93.06 382 THR A CA 1
ATOM 2866 C C . THR A 1 382 ? -15.305 15.067 13.420 1.00 93.06 382 THR A C 1
ATOM 2868 O O . THR A 1 382 ? -14.159 14.881 13.008 1.00 93.06 382 THR A O 1
ATOM 2871 N N . PRO A 1 383 ? -16.259 15.528 12.582 1.00 85.50 383 PRO A N 1
ATOM 2872 C CA . PRO A 1 383 ? -15.990 15.811 11.167 1.00 85.50 383 PRO A CA 1
ATOM 2873 C C . PRO A 1 383 ? -14.789 16.745 10.893 1.00 85.50 383 PRO A C 1
ATOM 2875 O O . PRO A 1 383 ? -14.059 16.492 9.931 1.00 85.50 383 PRO A O 1
ATOM 2878 N N . PRO A 1 384 ? -14.535 17.802 11.696 1.00 87.19 384 PRO A N 1
ATOM 2879 C CA . PRO A 1 384 ? -13.362 18.661 11.542 1.00 87.19 384 PRO A CA 1
ATOM 2880 C C . PRO A 1 384 ? -12.015 17.948 11.738 1.00 87.19 384 PRO A C 1
ATOM 2882 O O . PRO A 1 384 ? -11.029 18.365 11.131 1.00 87.19 384 PRO A O 1
ATOM 2885 N N . SER A 1 385 ? -11.953 16.884 12.550 1.00 88.00 385 SER A N 1
ATOM 2886 C CA . SER A 1 385 ? -10.731 16.113 12.811 1.00 88.00 385 SER A CA 1
ATOM 2887 C C . SER A 1 385 ? -10.860 14.711 12.228 1.00 88.00 385 SER A C 1
ATOM 2889 O O . SER A 1 385 ? -11.468 13.830 12.820 1.00 88.00 385 SER A O 1
ATOM 2891 N N . HIS A 1 386 ? -10.285 14.491 11.045 1.00 85.94 386 HIS A N 1
ATOM 2892 C CA . HIS A 1 386 ? -10.348 13.196 10.358 1.00 85.94 386 HIS A CA 1
ATOM 2893 C C . HIS A 1 386 ? -9.181 12.256 10.693 1.00 85.94 386 HIS A C 1
ATOM 2895 O O . HIS A 1 386 ? -9.286 11.053 10.459 1.00 85.94 386 HIS A O 1
ATOM 2901 N N . GLY A 1 387 ? -8.081 12.793 11.231 1.00 90.31 387 GLY A N 1
ATOM 2902 C CA . GLY A 1 387 ? -6.835 12.060 11.478 1.00 90.31 387 GLY A CA 1
ATOM 2903 C C . GLY A 1 387 ? -6.759 11.334 12.822 1.00 90.31 387 GLY A C 1
ATOM 2904 O O . GLY A 1 387 ? -5.818 10.571 13.042 1.00 90.31 387 GLY A O 1
ATOM 2905 N N . GLU A 1 388 ? -7.735 11.532 13.711 1.00 95.12 388 GLU A N 1
ATOM 2906 C CA . GLU A 1 388 ? -7.787 10.838 14.995 1.00 95.12 388 GLU A CA 1
ATOM 2907 C C . GLU A 1 388 ? -9.220 10.560 15.462 1.00 95.12 388 GLU A C 1
ATOM 2909 O O . GLU A 1 388 ? -10.157 11.294 15.149 1.00 95.12 388 GLU A O 1
ATOM 2914 N N . LEU A 1 389 ? -9.357 9.497 16.247 1.00 97.56 389 LEU A N 1
ATOM 2915 C CA . LEU A 1 389 ? -10.508 9.212 17.097 1.00 97.56 389 LEU A CA 1
ATOM 2916 C C . LEU A 1 389 ? -10.057 9.333 18.545 1.00 97.56 389 LEU A C 1
ATOM 2918 O O . LEU A 1 389 ? -8.942 8.922 18.859 1.00 97.56 389 LEU A O 1
ATOM 2922 N N . LEU A 1 390 ? -10.904 9.829 19.436 1.00 96.94 390 LEU A N 1
ATOM 2923 C CA . LEU A 1 390 ? -10.600 9.852 20.865 1.00 96.94 390 LEU A CA 1
ATOM 2924 C C . LEU A 1 390 ? -11.228 8.650 21.552 1.00 96.94 390 LEU A C 1
ATOM 2926 O O . LEU A 1 390 ? -12.345 8.257 21.222 1.00 96.94 390 LEU A O 1
ATOM 2930 N N . TRP A 1 391 ? -10.521 8.083 22.524 1.00 97.19 391 TRP A N 1
ATOM 2931 C CA . TRP A 1 391 ? -11.077 7.066 23.406 1.00 97.19 391 TRP A CA 1
ATOM 2932 C C . TRP A 1 391 ? -10.790 7.414 24.862 1.00 97.19 391 TRP A C 1
ATOM 2934 O O . TRP A 1 391 ? -9.740 7.975 25.177 1.00 97.19 391 TRP A O 1
ATOM 2944 N N . SER A 1 392 ? -11.711 7.084 25.765 1.00 96.56 392 SER A N 1
ATOM 2945 C CA . SER A 1 392 ? -11.511 7.310 27.195 1.00 96.56 392 SER A CA 1
ATOM 2946 C C . SER A 1 392 ? -12.440 6.439 28.051 1.00 96.56 392 SER A C 1
ATOM 2948 O O . SER A 1 392 ? -13.636 6.363 27.761 1.00 96.56 392 SER A O 1
ATOM 2950 N N . PRO A 1 393 ? -11.928 5.781 29.107 1.00 95.50 393 PRO A N 1
ATOM 2951 C CA . PRO A 1 393 ? -12.763 5.153 30.128 1.00 95.50 393 PRO A CA 1
ATOM 2952 C C . PRO A 1 393 ? -13.356 6.154 31.138 1.00 95.50 393 PRO A C 1
ATOM 2954 O O . PRO A 1 393 ? -14.305 5.809 31.838 1.00 95.50 393 PRO A O 1
ATOM 2957 N N . CYS A 1 394 ? -12.815 7.375 31.208 1.00 94.12 394 CYS A N 1
ATOM 2958 C CA . CYS A 1 394 ? -13.254 8.463 32.084 1.00 94.12 394 CYS A CA 1
ATOM 2959 C C . CYS A 1 394 ? -12.951 9.806 31.403 1.00 94.12 394 CYS A C 1
ATOM 2961 O O . CYS A 1 394 ? -11.850 10.356 31.485 1.00 94.12 394 CYS A O 1
ATOM 2963 N N . TRP A 1 395 ? -13.924 10.310 30.654 1.00 93.25 395 TRP A N 1
ATOM 2964 C CA . TRP A 1 395 ? -13.791 11.492 29.821 1.00 93.25 395 TRP A CA 1
ATOM 2965 C C . TRP A 1 395 ? -13.510 12.729 30.672 1.00 93.25 395 TRP A C 1
ATOM 2967 O O . TRP A 1 395 ? -14.205 12.997 31.650 1.00 93.25 395 TRP A O 1
ATOM 2977 N N . GLY A 1 396 ? -12.476 13.485 30.301 1.00 85.06 396 GLY A N 1
ATOM 2978 C CA . GLY A 1 396 ? -12.016 14.651 31.063 1.00 85.06 396 GLY A CA 1
ATOM 2979 C C . GLY A 1 396 ? -11.188 14.316 32.313 1.00 85.06 396 GLY A C 1
ATOM 2980 O O . GLY A 1 396 ? -10.610 15.222 32.913 1.00 85.06 396 GLY A O 1
ATOM 2981 N N . CYS A 1 397 ? -11.062 13.040 32.687 1.00 87.25 397 CYS A N 1
ATOM 2982 C CA . CYS A 1 397 ? -10.231 12.604 33.806 1.00 87.25 397 CYS A CA 1
ATOM 2983 C C . CYS A 1 397 ? -8.752 12.574 33.382 1.00 87.25 397 CYS A C 1
ATOM 2985 O O . CYS A 1 397 ? -8.401 12.163 32.273 1.00 87.25 397 CYS A O 1
ATOM 2987 N N . LEU A 1 398 ? -7.857 13.050 34.252 1.00 77.19 398 LEU A N 1
ATOM 2988 C CA . LEU A 1 398 ? -6.427 13.132 33.940 1.00 77.19 398 LEU A CA 1
ATOM 2989 C C . LEU A 1 398 ? -5.826 11.732 33.740 1.00 77.19 398 LEU A C 1
ATOM 2991 O O . LEU A 1 398 ? -5.960 10.884 34.614 1.00 77.19 398 LEU A O 1
ATOM 2995 N N . ALA A 1 399 ? -5.100 11.541 32.633 1.00 71.00 399 ALA A N 1
ATOM 2996 C CA . ALA A 1 399 ? -4.396 10.302 32.267 1.00 71.00 399 ALA A CA 1
ATOM 2997 C C . ALA A 1 399 ? -5.290 9.060 32.040 1.00 71.00 399 ALA A C 1
ATOM 2999 O O . ALA A 1 399 ? -4.788 7.936 31.959 1.00 71.00 399 ALA A O 1
ATOM 3000 N N . GLU A 1 400 ? -6.601 9.254 31.879 1.00 81.88 400 GLU A N 1
ATOM 3001 C CA . GLU A 1 400 ? -7.567 8.189 31.601 1.00 81.88 400 GLU A CA 1
ATOM 3002 C C . GLU A 1 400 ? -8.145 8.340 30.190 1.00 81.88 400 GLU A C 1
ATOM 3004 O O . GLU A 1 400 ? -9.331 8.592 29.989 1.00 81.88 400 GLU A O 1
ATOM 3009 N N . GLY A 1 401 ? -7.294 8.197 29.174 1.00 91.88 401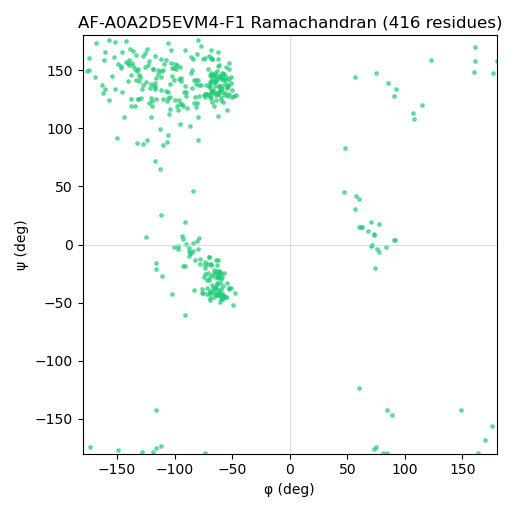 GLY A N 1
ATOM 3010 C CA . GLY A 1 401 ? -7.735 8.185 27.784 1.00 91.88 401 GLY A CA 1
ATOM 3011 C C . GLY A 1 401 ? -6.605 8.266 26.773 1.00 91.88 401 GLY A C 1
ATOM 3012 O O . GLY A 1 401 ? -5.425 8.094 27.083 1.00 91.88 401 GLY A O 1
ATOM 3013 N N . GLY A 1 402 ? -6.982 8.511 25.527 1.00 95.44 402 GLY A N 1
ATOM 3014 C CA . GLY A 1 402 ? -6.044 8.535 24.428 1.00 95.44 402 GLY A CA 1
ATOM 3015 C C . GLY A 1 402 ? -6.710 8.734 23.079 1.00 95.44 402 GLY A C 1
ATOM 3016 O O . GLY A 1 402 ? -7.802 9.292 22.969 1.00 95.44 402 GLY A O 1
ATOM 3017 N N . ALA A 1 403 ? -6.020 8.290 22.033 1.00 96.81 403 ALA A N 1
ATOM 3018 C CA . ALA A 1 403 ? -6.507 8.398 20.670 1.00 96.81 403 ALA A CA 1
ATOM 3019 C C . ALA A 1 403 ? -6.218 7.138 19.848 1.00 96.81 403 ALA A C 1
ATOM 3021 O O . ALA A 1 403 ? -5.263 6.408 20.112 1.00 96.81 403 ALA A O 1
ATOM 3022 N N . VAL A 1 404 ? -7.034 6.902 18.827 1.00 98.00 404 VAL A N 1
ATOM 3023 C CA . VAL A 1 404 ? -6.706 6.032 17.700 1.00 98.00 404 VAL A CA 1
ATOM 3024 C C . VAL A 1 404 ? -6.236 6.942 16.571 1.00 98.00 404 VAL A C 1
ATOM 3026 O O . VAL A 1 404 ? -6.977 7.828 16.151 1.00 98.00 404 VAL A O 1
ATOM 3029 N N . VAL A 1 405 ? -4.997 6.774 16.112 1.00 97.06 405 VAL A N 1
ATOM 3030 C CA . VAL A 1 405 ? -4.350 7.693 15.158 1.00 97.06 405 VAL A CA 1
ATOM 3031 C C . VAL A 1 405 ? -3.655 6.933 14.041 1.00 97.06 405 VAL A C 1
ATOM 3033 O O . VAL A 1 405 ? -3.155 5.830 14.259 1.00 97.06 405 VAL A O 1
ATOM 3036 N N . LEU A 1 406 ? -3.564 7.542 12.858 1.00 95.38 406 LEU A N 1
ATOM 3037 C CA . LEU A 1 406 ? -2.605 7.118 11.840 1.00 95.38 406 LEU A CA 1
ATOM 3038 C C . LEU A 1 406 ? -1.230 7.697 12.202 1.00 95.38 406 LEU A C 1
ATOM 3040 O O . LEU A 1 406 ? -1.023 8.906 12.137 1.00 95.38 406 LEU A O 1
ATOM 3044 N N . ARG A 1 407 ? -0.284 6.850 12.613 1.00 93.94 407 ARG A N 1
ATOM 3045 C CA . ARG A 1 407 ? 1.075 7.282 12.956 1.00 93.94 407 ARG A CA 1
ATOM 3046 C C . ARG A 1 407 ? 1.851 7.632 11.691 1.00 93.94 407 ARG A C 1
ATOM 3048 O O . ARG A 1 407 ? 1.986 6.806 10.797 1.00 93.94 407 ARG A O 1
ATOM 3055 N N . GLU A 1 408 ? 2.430 8.827 11.639 1.00 90.38 408 GLU A N 1
ATOM 3056 C CA . GLU A 1 408 ? 3.131 9.302 10.437 1.00 90.38 408 GLU A CA 1
ATOM 3057 C C . GLU A 1 408 ? 4.418 8.527 10.114 1.00 90.38 408 GLU A C 1
ATOM 3059 O O . GLU A 1 408 ? 4.721 8.297 8.946 1.00 90.38 408 GLU A O 1
ATOM 3064 N N . GLU A 1 409 ? 5.160 8.087 11.135 1.00 90.81 409 GLU A N 1
ATOM 3065 C CA . GLU A 1 409 ? 6.477 7.443 10.985 1.00 90.81 409 GLU A CA 1
ATOM 3066 C C . GLU A 1 409 ? 6.419 6.142 10.171 1.00 90.81 409 GLU A C 1
ATOM 3068 O O . GLU A 1 409 ? 7.257 5.890 9.301 1.00 90.81 409 GLU A O 1
ATOM 3073 N N . ASP A 1 410 ? 5.420 5.305 10.446 1.00 91.38 410 ASP A N 1
ATOM 3074 C CA . ASP A 1 410 ? 5.259 3.996 9.819 1.00 91.38 410 ASP A CA 1
ATOM 3075 C C . ASP A 1 410 ? 3.896 3.794 9.160 1.00 91.38 410 ASP A C 1
ATOM 3077 O O . ASP A 1 410 ? 3.619 2.699 8.675 1.00 91.38 410 ASP A O 1
ATOM 3081 N N . ARG A 1 411 ? 3.065 4.839 9.097 1.00 93.56 411 ARG A N 1
ATOM 3082 C CA . ARG A 1 411 ? 1.769 4.847 8.406 1.00 93.56 411 ARG A CA 1
ATOM 3083 C C . ARG A 1 411 ? 0.819 3.752 8.898 1.00 93.56 411 ARG A C 1
ATOM 3085 O O . ARG A 1 411 ? -0.002 3.254 8.135 1.00 93.56 411 ARG A O 1
ATOM 3092 N N . ARG A 1 412 ? 0.931 3.371 10.173 1.00 94.75 412 ARG A N 1
ATOM 3093 C CA . ARG A 1 412 ? 0.038 2.403 10.816 1.00 94.75 412 ARG A CA 1
ATOM 3094 C C . ARG A 1 412 ? -0.990 3.089 11.689 1.00 94.75 412 ARG A C 1
ATOM 3096 O O . ARG A 1 412 ? -0.683 4.067 12.368 1.00 94.75 412 ARG A O 1
ATOM 3103 N N . ILE A 1 413 ? -2.190 2.521 11.727 1.00 96.56 413 ILE A N 1
ATOM 3104 C CA . ILE A 1 413 ? -3.156 2.883 12.756 1.00 96.56 413 ILE A CA 1
ATOM 3105 C C . ILE A 1 413 ? -2.694 2.283 14.083 1.00 96.56 413 ILE A C 1
ATOM 3107 O O . ILE A 1 413 ? -2.378 1.097 14.164 1.00 96.56 413 ILE A O 1
ATOM 3111 N N . VAL A 1 414 ? -2.637 3.117 15.115 1.00 96.69 414 VAL A N 1
ATOM 3112 C CA . VAL A 1 414 ? -2.223 2.743 16.467 1.00 96.69 414 VAL A CA 1
ATOM 3113 C C . VAL A 1 414 ? -3.213 3.287 17.488 1.00 96.69 414 VAL A C 1
ATOM 3115 O O . VAL A 1 414 ? -3.803 4.349 17.288 1.00 96.69 414 VAL A O 1
ATOM 3118 N N . VAL A 1 415 ? -3.370 2.567 18.599 1.00 97.25 415 VAL A N 1
ATOM 3119 C CA . VAL A 1 415 ? -4.057 3.070 19.792 1.00 97.25 415 VAL A CA 1
ATOM 3120 C C . VAL A 1 415 ? -2.988 3.615 20.736 1.00 97.25 415 VAL A C 1
ATOM 3122 O O . VAL A 1 415 ? -2.068 2.892 21.113 1.00 97.25 415 VAL A O 1
ATOM 3125 N N . VAL A 1 416 ? -3.073 4.898 21.077 1.00 95.31 416 VAL A N 1
ATOM 3126 C CA . VAL A 1 416 ? -2.143 5.584 21.984 1.00 95.31 416 VAL A CA 1
ATOM 3127 C C . VAL A 1 416 ? -2.877 6.040 23.234 1.00 95.31 416 VAL A C 1
ATOM 3129 O O . VAL A 1 416 ? -4.020 6.478 23.133 1.00 95.31 416 VAL A O 1
ATOM 3132 N N . GLN A 1 417 ? -2.214 5.971 24.386 1.00 91.69 417 GLN A N 1
ATOM 3133 C CA . GLN A 1 417 ? -2.653 6.586 25.642 1.00 91.69 417 GLN A CA 1
ATOM 3134 C C . GLN A 1 417 ? -1.997 7.969 25.776 1.00 91.69 417 GLN A C 1
ATOM 3136 O O . GLN A 1 417 ? -0.841 8.127 25.368 1.00 91.69 417 GLN A O 1
ATOM 3141 N N . ARG A 1 418 ? -2.725 8.970 26.283 1.00 87.31 418 ARG A N 1
ATOM 3142 C CA . ARG A 1 418 ? -2.250 10.358 26.418 1.00 87.31 418 ARG A CA 1
ATOM 3143 C C . ARG A 1 418 ? -2.417 10.895 27.833 1.00 87.31 418 ARG A C 1
ATOM 3145 O O . ARG A 1 418 ? -3.383 10.488 28.514 1.00 87.31 418 ARG A O 1
#

Solvent-accessible surface area (backbone atoms only — not comparable to full-atom values): 23879 Å² total; per-residue (Å²): 138,85,83,88,82,83,85,87,84,85,82,85,85,87,84,82,89,88,81,90,79,89,84,92,86,89,87,87,87,90,86,88,87,89,88,82,87,88,89,86,85,89,88,88,88,82,92,78,79,81,86,75,82,83,75,82,78,82,79,78,75,80,76,74,76,73,77,75,74,81,72,77,78,74,83,79,53,69,71,39,63,37,79,44,75,55,46,72,34,44,39,36,44,65,79,66,38,77,50,51,54,36,41,59,28,35,68,38,50,78,40,75,35,62,45,32,33,33,42,24,37,48,28,81,17,29,82,92,49,78,63,52,45,47,48,23,47,69,57,51,33,52,55,20,44,75,72,78,32,32,44,27,38,56,65,57,52,30,43,48,18,25,19,89,84,46,74,35,40,19,18,61,25,83,62,82,62,57,66,57,36,67,78,38,46,69,82,28,22,11,78,66,60,35,33,47,55,23,51,61,30,16,26,44,29,66,32,61,22,53,42,80,36,56,64,85,18,29,25,31,35,29,18,35,63,87,48,64,72,59,38,26,23,36,49,31,72,48,60,44,57,39,79,51,59,36,81,57,29,30,32,40,36,22,38,71,67,76,60,89,69,72,85,74,71,78,82,90,70,70,51,65,44,82,48,94,70,55,68,72,55,52,27,50,55,31,46,69,22,79,94,40,30,91,44,13,87,60,49,43,61,36,44,61,74,48,25,51,70,10,27,84,77,42,79,77,72,44,78,80,46,41,78,50,59,34,41,28,37,40,25,61,48,59,77,38,61,30,41,40,36,30,30,30,28,79,50,21,15,37,42,43,31,31,25,74,43,88,86,74,48,63,39,74,44,34,68,48,75,39,80,78,39,52,61,43,51,26,38,30,40,34,90,94,47,56,56,47,32,41,35,19,54,32,49,92,46,87,78,36,31,30,35,40,32,64,40,81,92,39,46,28,52,40,69,46,80,84

Nearest PDB structures (foldseek):
  8k5j-assembly1_A  TM=7.085E-01  e=8.066E-07  Variovorax paradoxus
  8k5k-assembly1_A  TM=6.960E-01  e=1.514E-06  Variovorax paradoxus
  2y3c-assembly1_A  TM=7.214E-01  e=1.188E-05  Treponema denticola
  8ryz-assembly1_A  TM=6.502E-01  e=3.186E-06  Variovorax paradoxus
  6qki-assembly1_A  TM=6.301E-01  e=3.009E-06  Chloracidobacterium thermophilum B

Radius of gyration: 32.53 Å; Cα contacts (8 Å, |Δi|>4): 874; chains: 1; bounding box: 66×120×74 Å

Sequence (418 aa):
MRRPRHPRGRRSPRWAESLRAAGLAASLACGGAETSAPAESPDAGPPIEAPAEPAPAPTEPPAAPPPAEPEAPAPPRAGETVAIPAGTLAVGSRPGRPHRRAENEADRVPVELPAFEIDRLPYPNDPAAPPRTGLSRPEAARLCEAEGKRLCTELEWERACRGPEGDRTFAPGASLDRDACREDPLACASAEGVLQLGTLQAEWTASDGNRGLMEDQAVFRGAAPDGELPLHRCAARRATRPTTTSRHIGFRCCSGPAPEATYPTEPTVARFRMLEVELEELRRVLASVPELAPWAADFRPFDEQEMLRALPEGVESLHGWELAPGVLRWAPVDGELAWVVTGRSGEDSLVAVLHPMPDGSYVHGASFIREGESGPIALAWTPPSHGELLWSPCWGCLAEGGAVVLREEDRRIVVVQR

pLDDT: mean 86.29, std 20.35, range [28.3, 98.88]

Foldseek 3Di:
DDDDDDDDDDDDDDDDDDDDDDDDDDDDDDDDDDDDDDDDDDDDDDDDDDDDDDDDDDDDDPPDPDPPDPDQQDDFAQPDKFKDAWDWAQWFDDFLAWQGDLQAGANRHIDTDHIKIWQLDAPVSHPVDDHDAQAFLVVLQVVQVVVVWGFAALRRLLCQQCDDVNHAFGQLGVDDDLVVCVVPQQSRHHPRNRTDSQRAAKEWGPAADDRNGDRQWTKIAHWHSPDDRNRRTSNRIDTDHSRDGDPRYGGITMDDDHDPDHRDYDDFDDQKDQDDDDLLRQLVQLCLEPVRVVQSPQKDFDAPVLLQVLEPPGPVLCVQKDWRTAWMWGDLDGSHTWTWTWTFGVQKTKIFIWGQHPVRHIYGQEMDMDPSHRGGKTWIDHSVRSFWIWIFSHRPDPQGTFIFGQDPNTRTTYTDGD

Mean predicted aligned error: 11.46 Å

Secondary structure (DSSP, 8-state):
-PPPPPPPPP-PPP----------------------------------PPPPPPPPPPPPPPPPPPPPP-PPPPPPPTT-EEEE--EEEEEE--TT-TT--TTTS-EEEEEEE--EEEESSSTT--TTSPPP-S--HHHHHHHHHHTT-EEPPHHHHHHHHH-TT---SBTTBS---HHHHHH-GGGG--TTS--STTTT-EEEEEEEP-TTS-TTSEEEE---TTS-GGGGSTT-EEEE-TT---TTEEE-EEESPPPSPPPPP-----SEEEE---HHHHHHHHHHSTTTHHHHTT-EE--HHHHHTT-TT-GGGGTT-EE--SEEEE-SSTT--EEEEEEEETTEEEEEEEEEPTTS-EEEEEEEEETT-----EEEEETTEEEEEEEESSTT-TTS-EEEEE-TTT--EEEEE-